Protein AF-A0A821A617-F1 (afdb_monomer_lite)

pLDDT: mean 79.13, std 17.74, range [30.16, 96.31]

Radius of gyration: 32.21 Å; chains: 1; bounding box: 79×68×90 Å

Secondary structure (DSSP, 8-state):
-------------------GGGGGHHHHHHTTS-SS--HHHHHHHHHHHHHHHHHHSEEETTEEE-TTSPPEE-SSSEEEEEEEEEEEEEETTEEEEEEEEEEEEEE---BHHHHHHHHHTS-GGG---HHHHHHHHHHHTT-EEEESSSSS--EEE--EEEEETTT-EE-PPPS-------------EEHHHHHHHHH----S-TTSEEEE---S-TT---EE-GGGEEEPTT-B--SPPPHHHHHHHHHHH---HHHHHHHHHHHHHHH-GGG-HHHHTTT-EEE-S-SS-------SS-----EEES--------PPPPEEEEE-TTSS-EEEEE-BTTB---TTPBPSB--EE--EEEEEESS---HHHHHHHHHHHHHHHHHHHHTT-EE-TT------EEES-HHHHHHHHHHTT-SEEEEEE-S-HHHHHHHHHIIIIIII---EEEEEGGGTTS-HHHHHHHHHHHHHHHHHHTT-B--EEE-HHHH----TT--EEEEEEEEEPPSSSS-PPEEEEEEEE-STTS--EEEEEEEE-------BTTB------SS---TT------S-TTHHHHHHHHHHHHHHHTTTPPPSEEEEEE-S--TTTHHHHHHHHHHHHHHHTTSGGG--

Sequence (636 aa):
MERDAQMRTFQLTIKNLVRQEKMKNILKFVNKELHTRPREAVRVIETLFKQRARNELVCVKNQFYNRKQMLDDLQDGRGMAKGFYQALFLTRLGPTLNVNLTFTCFYMPMNFIQFACQYLREDITKGLPDYKAKAFRQIIRDLLIETEHTTRNIRYKLHGFGRPANKLGFTPRETNEETSDVASTLQEITVEKYFEQKYNIKLKYPDLPCIDARSGSTKRANYLPMEVIKVVEWQRALKPLDTTQRARITNKSIIKPDQRYKEIMNIMDFRDFEKDPYLKQLNIHVDKREMLQIKGIHLLEIDFDYKLSLIICFSARILNPPEIRFRQGQGQNEIVESVNIGKWRIGRNRFYRAPEIKSWGLIYYGHHPNKQMNKTINDFANQLPELLRRKGFIIRPDLKLVPIIETSNIENSLTEGSEKGWQLAIVILNTNASQSYNDVKQIGHQKLGLRTQCIDWKTLCINMDKLHMYVENLSQKINVKLGGINSIVCTKLALTRSSQNDLFMFFGADVTHSTSSTDRPSVAAVVASRELTSSLYAARFCERKLLIIVPHSDHIYCFVSPTEYPKKGRCSIEIIKELDKMVEDLLRVFAGTCNGYLPNKIVFYRDGVDEGHFEKVLGNEVNKIKEACRSKFLSC

Structure (mmCIF, N/CA/C/O backbone):
data_AF-A0A821A617-F1
#
_entry.id   AF-A0A821A617-F1
#
loop_
_atom_site.group_PDB
_atom_site.id
_atom_site.type_symbol
_atom_site.label_atom_id
_atom_site.label_alt_id
_atom_site.label_comp_id
_atom_site.label_asym_id
_atom_site.label_entity_id
_atom_site.label_seq_id
_atom_site.pdbx_PDB_ins_code
_atom_site.Cartn_x
_atom_site.Cartn_y
_atom_site.Cartn_z
_atom_site.occupancy
_atom_site.B_iso_or_equiv
_atom_site.auth_seq_id
_atom_site.auth_comp_id
_atom_site.auth_asym_id
_atom_site.auth_atom_id
_atom_site.pdbx_PDB_model_num
ATOM 1 N N . MET A 1 1 ? -23.807 7.801 48.303 1.00 35.00 1 MET A N 1
ATOM 2 C CA . MET A 1 1 ? -24.837 8.433 47.453 1.00 35.00 1 MET A CA 1
ATOM 3 C C . MET A 1 1 ? -24.731 7.859 46.052 1.00 35.00 1 MET A C 1
ATOM 5 O O . MET A 1 1 ? -23.901 8.294 45.258 1.00 35.00 1 MET A O 1
ATOM 9 N N . GLU A 1 2 ? -25.508 6.813 45.789 1.00 33.88 2 GLU A N 1
ATOM 10 C CA . GLU A 1 2 ? -25.710 6.271 44.448 1.00 33.88 2 GLU A CA 1
ATOM 11 C C . GLU A 1 2 ? -26.442 7.329 43.618 1.00 33.88 2 GLU A C 1
ATOM 13 O O . GLU A 1 2 ? -27.544 7.737 43.961 1.00 33.88 2 GLU A O 1
ATOM 18 N N . ARG A 1 3 ? -25.815 7.837 42.549 1.00 41.28 3 ARG A N 1
ATOM 19 C CA . ARG A 1 3 ? -26.561 8.609 41.550 1.00 41.28 3 ARG A CA 1
ATOM 20 C C . ARG A 1 3 ? -27.493 7.644 40.833 1.00 41.28 3 ARG A C 1
ATOM 22 O O . ARG A 1 3 ? -26.997 6.774 40.104 1.00 41.28 3 ARG A O 1
ATOM 29 N N . ASP A 1 4 ? -28.791 7.855 41.030 1.00 39.06 4 ASP A N 1
ATOM 30 C CA . ASP A 1 4 ? -29.879 7.269 40.260 1.00 39.06 4 ASP A CA 1
ATOM 31 C C . ASP A 1 4 ? -29.488 7.151 38.789 1.00 39.06 4 ASP A C 1
ATOM 33 O O . ASP A 1 4 ? -29.042 8.105 38.137 1.00 39.06 4 ASP A O 1
ATOM 37 N N . ALA A 1 5 ? -29.608 5.938 38.258 1.00 47.69 5 ALA A N 1
ATOM 38 C CA . ALA A 1 5 ? -29.509 5.716 36.833 1.00 47.69 5 ALA A CA 1
ATOM 39 C C . ALA A 1 5 ? -30.674 6.463 36.174 1.00 47.69 5 ALA A C 1
ATOM 41 O O . ALA A 1 5 ? -31.784 5.947 36.135 1.00 47.69 5 ALA A O 1
ATOM 42 N N . GLN A 1 6 ? -30.430 7.684 35.680 1.00 54.12 6 GLN A N 1
ATOM 43 C CA . GLN A 1 6 ? -31.389 8.424 34.857 1.00 54.12 6 GLN A CA 1
ATOM 44 C C . GLN A 1 6 ? -31.979 7.469 33.813 1.00 54.12 6 GLN A C 1
ATOM 46 O O . GLN A 1 6 ? -31.262 7.037 32.900 1.00 54.12 6 GLN A O 1
ATOM 51 N N . MET A 1 7 ? -33.263 7.123 33.961 1.00 56.78 7 MET A N 1
ATOM 52 C CA . MET A 1 7 ? -33.991 6.343 32.968 1.00 56.78 7 MET A CA 1
ATOM 53 C C . MET A 1 7 ? -33.932 7.107 31.651 1.00 56.78 7 MET A C 1
ATOM 55 O O . MET A 1 7 ? -34.490 8.192 31.505 1.00 56.78 7 MET A O 1
ATOM 59 N N . ARG A 1 8 ? -33.197 6.558 30.685 1.00 77.19 8 ARG A N 1
ATOM 60 C CA . ARG A 1 8 ? -33.166 7.093 29.328 1.00 77.19 8 ARG A CA 1
ATOM 61 C C . ARG A 1 8 ? -34.296 6.446 28.549 1.00 77.19 8 ARG A C 1
ATOM 63 O O . ARG A 1 8 ? -34.218 5.264 28.224 1.00 77.19 8 ARG A O 1
ATOM 70 N N . THR A 1 9 ? -35.323 7.222 28.238 1.00 84.38 9 THR A N 1
ATOM 71 C CA . THR A 1 9 ? -36.409 6.787 27.359 1.00 84.38 9 THR A CA 1
ATOM 72 C C . THR A 1 9 ? -35.951 6.876 25.904 1.00 84.38 9 THR A C 1
ATOM 74 O O . THR A 1 9 ? -35.440 7.908 25.468 1.00 84.38 9 THR A O 1
ATOM 77 N N . PHE A 1 10 ? -36.129 5.796 25.141 1.00 88.50 10 PHE A N 1
ATOM 78 C CA . PHE A 1 10 ? -35.838 5.752 23.707 1.00 88.50 10 PHE A CA 1
ATOM 79 C C . PHE A 1 10 ? -37.129 5.479 22.930 1.00 88.50 10 PHE A C 1
ATOM 81 O O . PHE A 1 10 ? -37.856 4.545 23.254 1.00 88.50 10 PHE A O 1
ATOM 88 N N . GLN A 1 11 ? -37.394 6.255 21.877 1.00 90.25 11 GLN A N 1
ATOM 89 C CA . GLN A 1 11 ? -38.492 5.995 20.944 1.00 90.25 11 GLN A CA 1
ATOM 90 C C . GLN A 1 11 ? -37.961 5.213 19.735 1.00 90.25 11 GLN A C 1
ATOM 92 O O . GLN A 1 11 ? -37.098 5.698 19.002 1.00 90.25 11 GLN A O 1
ATOM 97 N N . LEU A 1 12 ? -38.470 3.998 19.518 1.00 91.50 12 LEU A N 1
ATOM 98 C CA . LEU A 1 12 ? -38.106 3.146 18.383 1.00 91.50 12 LEU A CA 1
ATOM 99 C C . LEU A 1 12 ? -39.226 3.164 17.336 1.00 91.50 12 LEU A C 1
ATOM 101 O O . LEU A 1 12 ? -40.365 2.835 17.640 1.00 91.50 12 LEU A O 1
ATOM 105 N N . THR A 1 13 ? -38.904 3.512 16.088 1.00 90.25 13 THR A N 1
ATOM 106 C CA . THR A 1 13 ? -39.829 3.391 14.947 1.00 90.25 13 THR A CA 1
ATOM 107 C C . THR A 1 13 ? -39.308 2.337 13.980 1.00 90.25 13 THR A C 1
ATOM 109 O O . THR A 1 13 ? -38.211 2.479 13.440 1.00 90.25 13 THR A O 1
ATOM 112 N N . ILE A 1 14 ? -40.097 1.292 13.731 1.00 87.62 14 ILE A N 1
ATOM 113 C CA . ILE A 1 14 ? -39.746 0.212 12.804 1.00 87.62 14 ILE A CA 1
ATOM 114 C C . ILE A 1 14 ? -40.509 0.434 11.494 1.00 87.62 14 ILE A C 1
ATOM 116 O O . ILE A 1 14 ? -41.736 0.431 11.478 1.00 87.62 14 ILE A O 1
ATOM 120 N N . LYS A 1 15 ? -39.786 0.636 10.386 1.00 81.50 15 LYS A N 1
ATOM 121 C CA . LYS A 1 15 ? -40.354 0.742 9.031 1.00 81.50 15 LYS A CA 1
ATOM 122 C C . LYS A 1 15 ? -39.829 -0.400 8.168 1.00 81.50 15 LYS A C 1
ATOM 124 O O . LYS A 1 15 ? -38.617 -0.583 8.067 1.00 81.50 15 LYS A O 1
ATOM 129 N N . ASN A 1 16 ? -40.722 -1.142 7.519 1.00 75.62 16 ASN A N 1
ATOM 130 C CA . ASN A 1 16 ? -40.321 -2.194 6.591 1.00 75.62 16 ASN A CA 1
ATOM 131 C C . ASN A 1 16 ? -39.885 -1.586 5.246 1.00 75.62 16 ASN A C 1
ATOM 133 O O . ASN A 1 16 ? -40.715 -1.122 4.468 1.00 75.62 16 ASN A O 1
ATOM 137 N N . LEU A 1 17 ? -38.576 -1.578 4.984 1.00 66.12 17 LEU A N 1
ATOM 138 C CA . LEU A 1 17 ? -37.988 -1.033 3.753 1.00 66.12 17 LEU A CA 1
ATOM 139 C C . LEU A 1 17 ? -37.651 -2.109 2.704 1.00 66.12 17 LEU A C 1
ATOM 141 O O . LEU A 1 17 ? -37.296 -1.768 1.575 1.00 66.12 17 LEU A O 1
ATOM 145 N N . VAL A 1 18 ? -37.736 -3.402 3.044 1.00 65.44 18 VAL A N 1
ATOM 146 C CA . VAL A 1 18 ? -37.298 -4.506 2.173 1.00 65.44 18 VAL A CA 1
ATOM 147 C C . VAL A 1 18 ? -38.421 -5.526 2.020 1.00 65.44 18 VAL A C 1
ATOM 149 O O . VAL A 1 18 ? -38.762 -6.249 2.951 1.00 65.44 18 VAL A O 1
ATOM 152 N N . ARG A 1 19 ? -38.975 -5.624 0.807 1.00 69.31 19 ARG A N 1
ATOM 153 C CA . ARG A 1 19 ? -39.950 -6.666 0.454 1.00 69.31 19 ARG A CA 1
ATOM 154 C C . ARG A 1 19 ? -39.250 -8.025 0.386 1.00 69.31 19 ARG A C 1
ATOM 156 O O . ARG A 1 19 ? -38.211 -8.131 -0.265 1.00 69.31 19 ARG A O 1
ATOM 163 N N . GLN A 1 20 ? -39.835 -9.059 0.996 1.00 69.19 20 GLN A N 1
ATOM 164 C CA . GLN A 1 20 ? -39.301 -10.433 0.993 1.00 69.19 20 GLN A CA 1
ATOM 165 C C . GLN A 1 20 ? -39.014 -10.955 -0.426 1.00 69.19 20 GLN A C 1
ATOM 167 O O . GLN A 1 20 ? -38.018 -11.637 -0.651 1.00 69.19 20 GLN A O 1
ATOM 172 N N . GLU A 1 21 ? -39.819 -10.549 -1.410 1.00 68.56 21 GLU A N 1
ATOM 173 C CA . GLU A 1 21 ? -39.642 -10.859 -2.836 1.00 68.56 21 GLU A CA 1
ATOM 174 C C . GLU A 1 21 ? -38.242 -10.520 -3.368 1.00 68.56 21 GLU A C 1
ATOM 176 O O . GLU A 1 21 ? -37.710 -11.237 -4.215 1.00 68.56 21 GLU A O 1
ATOM 181 N N . LYS A 1 22 ? -37.601 -9.471 -2.835 1.00 74.38 22 LYS A N 1
ATOM 182 C CA . LYS A 1 22 ? -36.258 -9.053 -3.258 1.00 74.38 22 LYS A CA 1
ATOM 183 C C . LYS A 1 22 ? -35.176 -10.074 -2.902 1.00 74.38 22 LYS A C 1
ATOM 185 O O . LYS A 1 22 ? -34.123 -10.062 -3.536 1.00 74.38 22 LYS A O 1
ATOM 190 N N . MET A 1 23 ? -35.418 -10.973 -1.944 1.00 78.25 23 MET A N 1
ATOM 191 C CA . MET A 1 23 ? -34.479 -12.049 -1.606 1.00 78.25 23 MET A CA 1
ATOM 192 C C . MET A 1 23 ? -34.355 -13.076 -2.737 1.00 78.25 23 MET A C 1
ATOM 194 O O . MET A 1 23 ? -33.253 -13.563 -2.993 1.00 78.25 23 MET A O 1
ATOM 198 N N . LYS A 1 24 ? -35.439 -13.322 -3.494 1.00 81.56 24 LYS A N 1
ATOM 199 C CA . LYS A 1 24 ? -35.441 -14.232 -4.657 1.00 81.56 24 LYS A CA 1
ATOM 200 C C . LYS A 1 24 ? -34.461 -13.789 -5.746 1.00 81.56 24 LYS A C 1
ATOM 202 O O . LYS A 1 24 ? -33.967 -14.619 -6.503 1.00 81.56 24 LYS A O 1
ATOM 207 N N . ASN A 1 25 ? -34.114 -12.501 -5.794 1.00 85.50 25 ASN A N 1
ATOM 208 C CA . ASN A 1 25 ? -33.158 -11.976 -6.767 1.00 85.50 25 ASN A CA 1
ATOM 209 C C . ASN A 1 25 ? -31.752 -12.568 -6.607 1.00 85.50 25 ASN A C 1
ATOM 211 O O . ASN A 1 25 ? -30.999 -12.573 -7.575 1.00 85.50 25 ASN A O 1
ATOM 215 N N . ILE A 1 26 ? -31.389 -13.086 -5.425 1.00 83.12 26 ILE A N 1
ATOM 216 C CA . ILE A 1 26 ? -30.128 -13.822 -5.248 1.00 83.12 26 ILE A CA 1
ATOM 217 C C . ILE A 1 26 ? -30.100 -15.044 -6.165 1.00 83.12 26 ILE A C 1
ATOM 219 O O . ILE A 1 26 ? -29.128 -15.225 -6.894 1.00 83.12 26 ILE A O 1
ATOM 223 N N . LEU A 1 27 ? -31.177 -15.833 -6.175 1.00 78.56 27 LEU A N 1
ATOM 224 C CA . LEU A 1 27 ? -31.293 -17.025 -7.016 1.00 78.56 27 LEU A CA 1
ATOM 225 C C . LEU A 1 27 ? -31.303 -16.650 -8.492 1.00 78.56 27 LEU A C 1
ATOM 227 O O . LEU A 1 27 ? -30.506 -17.181 -9.258 1.00 78.56 27 LEU A O 1
ATOM 231 N N . LYS A 1 28 ? -32.115 -15.656 -8.865 1.00 85.00 28 LYS A N 1
ATOM 232 C CA . LYS A 1 28 ? -32.154 -15.151 -10.243 1.00 85.00 28 LYS A CA 1
ATOM 233 C C . LYS A 1 28 ? -30.770 -14.712 -10.731 1.00 85.00 28 LYS A C 1
ATOM 235 O O . LYS A 1 28 ? -30.386 -14.999 -11.856 1.00 85.00 28 LYS A O 1
ATOM 240 N N . PHE A 1 29 ? -29.981 -14.052 -9.882 1.00 85.94 29 PHE A N 1
ATOM 241 C CA . PHE A 1 29 ? -28.613 -13.658 -10.226 1.00 85.94 29 PHE A CA 1
ATOM 242 C C . PHE A 1 29 ? -27.669 -14.859 -10.375 1.00 85.94 29 PHE A C 1
ATOM 244 O O . PHE A 1 29 ? -26.931 -14.938 -11.354 1.00 85.94 29 PHE A O 1
ATOM 251 N N . VAL A 1 30 ? -27.707 -15.818 -9.443 1.00 83.06 30 VAL A N 1
ATOM 252 C CA . VAL A 1 30 ? -26.890 -17.046 -9.508 1.00 83.06 30 VAL A CA 1
ATOM 253 C C . VAL A 1 30 ? -27.223 -17.871 -10.760 1.00 83.06 30 VAL A C 1
ATOM 255 O O . VAL A 1 30 ? -26.312 -18.351 -11.438 1.00 83.06 30 VAL A O 1
ATOM 258 N N . ASN A 1 31 ? -28.505 -17.938 -11.126 1.00 83.06 31 ASN A N 1
ATOM 259 C CA . ASN A 1 31 ? -29.015 -18.602 -12.329 1.00 83.06 31 ASN A CA 1
ATOM 260 C C . ASN A 1 31 ? -28.802 -17.796 -13.621 1.00 83.06 31 ASN A C 1
ATOM 262 O O . ASN A 1 31 ? -29.169 -18.261 -14.697 1.00 83.06 31 ASN A O 1
ATOM 266 N N . LYS A 1 32 ? -28.180 -16.611 -13.541 1.00 86.31 32 LYS A N 1
ATOM 267 C CA . LYS A 1 32 ? -27.939 -15.683 -14.662 1.00 86.31 32 LYS A CA 1
ATOM 268 C C . LYS A 1 32 ? -29.205 -15.107 -15.316 1.00 86.31 32 LYS A C 1
ATOM 270 O O . LYS A 1 32 ? -29.127 -14.581 -16.421 1.00 86.31 32 LYS A O 1
ATOM 275 N N . GLU A 1 33 ? -30.341 -15.147 -14.629 1.00 87.50 33 G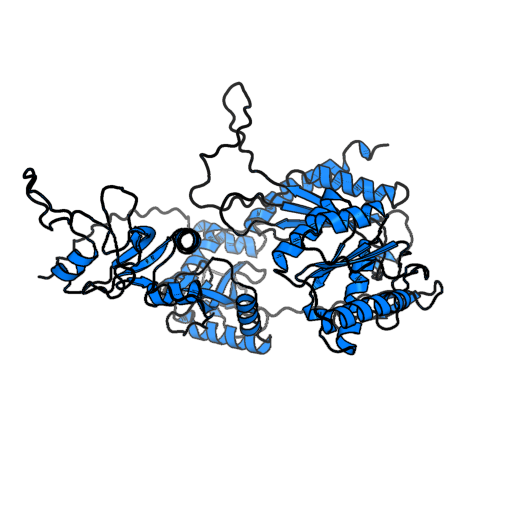LU A N 1
ATOM 276 C CA . GLU A 1 33 ? -31.573 -14.445 -15.020 1.00 87.50 33 GLU A CA 1
ATOM 277 C C . GLU A 1 33 ? 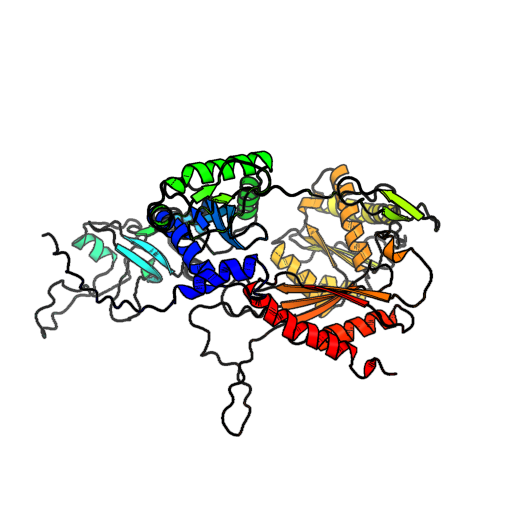-31.482 -12.935 -14.738 1.00 87.50 33 GLU A C 1
ATOM 279 O O . GLU A 1 33 ? -32.193 -12.135 -15.340 1.00 87.50 33 GLU A O 1
ATOM 284 N N . LEU A 1 34 ? -30.604 -12.530 -13.813 1.00 84.44 34 LEU A N 1
ATOM 285 C CA . LEU A 1 34 ? -30.270 -11.130 -13.553 1.00 84.44 34 LEU A CA 1
ATOM 286 C C . LEU A 1 34 ? -28.802 -10.860 -13.876 1.00 84.44 34 LEU A C 1
ATOM 288 O O . LEU A 1 34 ? -27.913 -11.581 -13.428 1.00 84.44 34 LEU A O 1
ATOM 292 N N . HIS A 1 35 ? -28.550 -9.761 -14.585 1.00 82.44 35 HIS A N 1
ATOM 293 C CA . HIS A 1 35 ? -27.194 -9.277 -14.861 1.00 82.44 35 HIS A CA 1
ATOM 294 C C . HIS A 1 35 ? -26.632 -8.411 -13.729 1.00 82.44 35 HIS A C 1
ATOM 296 O O . HIS A 1 35 ? -25.417 -8.314 -13.563 1.00 82.44 35 HIS A O 1
ATOM 302 N N . THR A 1 36 ? -27.506 -7.795 -12.930 1.00 81.56 36 THR A N 1
ATOM 303 C CA . THR A 1 36 ? -27.124 -6.882 -11.852 1.00 81.56 36 THR A CA 1
ATOM 304 C C . THR A 1 36 ? -27.136 -7.590 -10.503 1.00 81.56 36 THR A C 1
ATOM 306 O O . THR A 1 36 ? -28.091 -8.276 -10.131 1.00 81.56 36 THR A O 1
ATOM 309 N N . ARG A 1 37 ? -26.058 -7.417 -9.731 1.00 83.62 37 ARG A N 1
ATOM 310 C CA . ARG A 1 37 ? -25.939 -8.041 -8.410 1.00 83.62 37 ARG A CA 1
ATOM 311 C C . ARG A 1 37 ? -27.004 -7.489 -7.448 1.00 83.62 37 ARG A C 1
ATOM 313 O O . ARG A 1 37 ? -27.041 -6.274 -7.229 1.00 83.62 37 ARG A O 1
ATOM 320 N N . PRO A 1 38 ? -27.799 -8.340 -6.771 1.00 86.88 38 PRO A N 1
ATOM 321 C CA . PRO A 1 38 ? -28.846 -7.909 -5.843 1.00 86.88 38 PRO A CA 1
ATOM 322 C C . PRO A 1 38 ? -28.259 -7.421 -4.506 1.00 86.88 38 PRO A C 1
ATOM 324 O O . PRO A 1 38 ? -28.235 -8.136 -3.503 1.00 86.88 38 PRO A O 1
ATOM 327 N N . ARG A 1 39 ? -27.765 -6.176 -4.485 1.00 83.88 39 ARG A N 1
ATOM 328 C CA . ARG A 1 39 ? -27.017 -5.592 -3.352 1.00 83.88 39 ARG A CA 1
ATOM 329 C C . ARG A 1 39 ? -27.795 -5.591 -2.033 1.00 83.88 39 ARG A C 1
ATOM 331 O O . ARG A 1 39 ? -27.210 -5.869 -0.990 1.00 83.88 39 ARG A O 1
ATOM 338 N N . GLU A 1 40 ? -29.089 -5.275 -2.067 1.00 82.31 40 GLU A N 1
ATOM 339 C CA . GLU A 1 40 ? -29.930 -5.206 -0.862 1.00 82.31 40 GLU A CA 1
ATOM 340 C C . GLU A 1 40 ? -30.071 -6.576 -0.193 1.00 82.31 40 GLU A C 1
ATOM 342 O O . GLU A 1 40 ? -29.783 -6.709 0.994 1.00 82.31 40 GLU A O 1
ATOM 347 N N . ALA A 1 41 ? -30.426 -7.603 -0.969 1.00 82.56 41 ALA A N 1
ATOM 348 C CA . ALA A 1 41 ? -30.595 -8.965 -0.472 1.00 82.56 41 ALA A CA 1
ATOM 349 C C . ALA A 1 41 ? -29.280 -9.543 0.080 1.00 82.56 41 ALA A C 1
ATOM 351 O O . ALA A 1 41 ? -29.251 -10.103 1.175 1.00 82.56 41 ALA A O 1
ATOM 352 N N . VAL A 1 42 ? -28.161 -9.322 -0.623 1.00 85.00 42 VAL A N 1
ATOM 353 C CA . VAL A 1 42 ? -26.822 -9.706 -0.140 1.00 85.00 42 VAL A CA 1
ATOM 354 C C . VAL A 1 42 ? -26.497 -9.013 1.185 1.00 85.00 42 VAL A C 1
ATOM 356 O O . VAL A 1 42 ? -25.993 -9.651 2.105 1.00 85.00 42 VAL A O 1
ATOM 359 N N . ARG A 1 43 ? -26.814 -7.718 1.320 1.00 85.12 43 ARG A N 1
ATOM 360 C CA . ARG A 1 43 ? -26.546 -6.943 2.541 1.00 85.12 43 ARG A CA 1
ATOM 361 C C . ARG A 1 43 ? -27.348 -7.442 3.745 1.00 85.12 43 ARG A C 1
ATOM 363 O O . ARG A 1 43 ? -26.837 -7.366 4.865 1.00 85.12 43 ARG A O 1
ATOM 370 N N . VAL A 1 44 ? -28.567 -7.942 3.535 1.00 84.19 44 VAL A N 1
ATOM 371 C CA . VAL A 1 44 ? -29.373 -8.573 4.594 1.00 84.19 44 VAL A CA 1
ATOM 372 C C . VAL A 1 44 ? -28.654 -9.812 5.125 1.00 84.19 4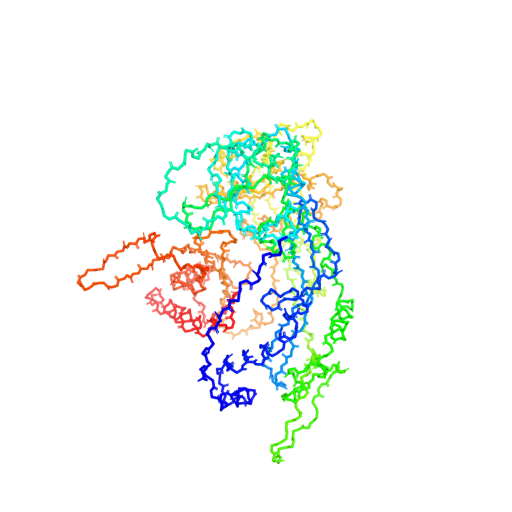4 VAL A C 1
ATOM 374 O O . VAL A 1 44 ? -28.351 -9.863 6.317 1.00 84.19 44 VAL A O 1
ATOM 377 N N . ILE A 1 45 ? -28.280 -10.744 4.241 1.00 83.19 45 ILE A N 1
ATOM 378 C CA . ILE A 1 45 ? -27.565 -11.971 4.630 1.00 83.19 45 ILE A CA 1
ATOM 379 C C . ILE A 1 45 ? -26.237 -11.632 5.306 1.00 83.19 45 ILE A C 1
ATOM 381 O O . ILE A 1 45 ? -25.950 -12.110 6.400 1.00 83.19 45 ILE A O 1
ATOM 385 N N . GLU A 1 46 ? -25.449 -10.729 4.725 1.00 86.69 46 GLU A N 1
ATOM 386 C CA . GLU A 1 46 ? -24.206 -10.284 5.349 1.00 86.69 46 GLU A CA 1
ATOM 387 C C . GLU A 1 46 ? -24.403 -9.694 6.747 1.00 86.69 46 GLU A C 1
ATOM 389 O O . GLU A 1 46 ? -23.505 -9.798 7.576 1.00 86.69 46 GLU A O 1
ATOM 394 N N . THR A 1 47 ? -25.526 -9.026 7.016 1.00 87.88 47 THR A N 1
ATOM 395 C CA . THR A 1 47 ? -25.783 -8.441 8.336 1.00 87.88 47 THR A CA 1
ATOM 396 C C . THR A 1 47 ? -26.022 -9.535 9.373 1.00 87.88 47 THR A C 1
ATOM 398 O O . THR A 1 47 ? -25.441 -9.451 10.454 1.00 87.88 47 THR A O 1
ATOM 401 N N . LEU A 1 48 ? -26.769 -10.586 9.019 1.00 86.44 48 LEU A N 1
ATOM 402 C CA . LEU A 1 48 ? -27.000 -11.758 9.873 1.00 86.44 48 LEU A CA 1
ATOM 403 C C . LEU A 1 48 ? -25.677 -12.422 10.265 1.00 86.44 48 LEU A C 1
ATOM 405 O O . LEU A 1 48 ? -25.356 -12.547 11.442 1.00 86.44 48 LEU A O 1
ATOM 409 N N . PHE A 1 49 ? -24.835 -12.692 9.271 1.00 88.50 49 PHE A N 1
ATOM 410 C CA . PHE A 1 49 ? -23.503 -13.278 9.431 1.00 88.50 49 PHE A CA 1
ATOM 411 C C . PHE A 1 49 ? -22.538 -12.484 10.333 1.00 88.50 49 PHE A C 1
ATOM 413 O O . PHE A 1 49 ? -21.526 -13.023 10.804 1.00 88.50 49 PHE A O 1
ATOM 420 N N . LYS A 1 50 ? -22.810 -11.189 10.538 1.00 90.81 50 LYS A N 1
ATOM 421 C CA . LYS A 1 50 ? -22.009 -10.276 11.366 1.00 90.81 50 LYS A CA 1
ATOM 422 C C . LYS A 1 50 ? -22.639 -10.032 12.737 1.00 90.81 50 LYS A C 1
ATOM 424 O O . LYS A 1 50 ? -21.956 -9.487 13.599 1.00 90.81 50 LYS A O 1
ATOM 429 N N . GLN A 1 51 ? -23.906 -10.390 12.945 1.00 91.06 51 GLN A N 1
ATOM 430 C CA . GLN A 1 51 ? -24.680 -9.959 14.106 1.00 91.06 51 GLN A CA 1
ATOM 431 C C . GLN A 1 51 ? -24.099 -10.498 15.417 1.00 91.06 51 GLN A C 1
ATOM 433 O O . GLN A 1 51 ? -23.758 -9.708 16.297 1.00 91.06 51 GLN A O 1
ATOM 438 N N . ARG A 1 52 ? -23.879 -11.814 15.519 1.00 91.00 52 ARG A N 1
ATOM 439 C CA . ARG A 1 52 ? -23.217 -12.428 16.681 1.00 91.00 52 ARG A CA 1
ATOM 440 C C . ARG A 1 52 ? -21.799 -11.884 16.889 1.00 91.00 52 ARG A C 1
ATOM 442 O O . ARG A 1 52 ? -21.446 -11.429 17.975 1.00 91.00 52 ARG A O 1
ATOM 449 N N . ALA A 1 53 ? -21.012 -11.834 15.814 1.00 90.00 53 ALA A N 1
ATOM 450 C CA . ALA A 1 53 ? -19.624 -11.375 15.855 1.00 90.00 53 ALA A CA 1
ATOM 451 C C . ALA A 1 53 ? -19.473 -9.910 16.308 1.00 90.00 53 ALA A C 1
ATOM 453 O O . ALA A 1 53 ? -18.476 -9.567 16.935 1.00 90.00 53 ALA A O 1
ATOM 454 N N . ARG A 1 54 ? -20.445 -9.031 16.026 1.00 90.19 54 ARG A N 1
ATOM 455 C CA . ARG A 1 54 ? -20.435 -7.633 16.500 1.00 90.19 54 ARG A CA 1
ATOM 456 C C . ARG A 1 54 ? -20.555 -7.506 18.016 1.00 90.19 54 ARG A C 1
ATOM 458 O O . ARG A 1 54 ? -20.036 -6.536 18.564 1.00 90.19 54 ARG A O 1
ATOM 465 N N . ASN A 1 55 ? -21.218 -8.460 18.665 1.00 88.19 55 ASN A N 1
ATOM 466 C CA . ASN A 1 55 ? -21.388 -8.468 20.116 1.00 88.19 55 ASN A CA 1
ATOM 467 C C . ASN A 1 55 ? -20.146 -9.036 20.815 1.00 88.19 55 ASN A C 1
ATOM 469 O O . ASN A 1 55 ? -19.715 -8.510 21.837 1.00 88.19 55 ASN A O 1
ATOM 473 N N . GLU A 1 56 ? -19.549 -10.079 20.239 1.00 90.19 56 GLU A N 1
ATOM 474 C CA . GLU A 1 56 ? -18.452 -10.831 20.861 1.00 90.19 56 GLU A CA 1
ATOM 475 C C . GLU A 1 56 ? -17.053 -10.284 20.512 1.00 90.19 56 GLU A C 1
ATOM 477 O O . GLU A 1 56 ? -16.109 -10.430 21.290 1.00 90.19 56 GLU A O 1
ATOM 482 N N . LEU A 1 57 ? -16.892 -9.643 19.349 1.00 94.38 57 LEU A N 1
ATOM 483 C CA . LEU A 1 57 ? -15.594 -9.245 18.793 1.00 94.38 57 LEU A CA 1
ATOM 484 C C . LEU A 1 57 ? -15.504 -7.731 18.563 1.00 94.38 57 LEU A C 1
ATOM 486 O O . LEU A 1 57 ? -16.485 -6.986 18.603 1.00 94.38 57 LEU A O 1
ATOM 490 N N . VAL A 1 58 ? -14.294 -7.242 18.297 1.00 94.00 58 VAL A N 1
ATOM 491 C CA . VAL A 1 58 ? -14.094 -5.897 17.743 1.00 94.00 58 VAL A CA 1
ATOM 492 C C . VAL A 1 58 ? -14.389 -5.951 16.251 1.00 94.00 58 VAL A C 1
ATOM 494 O O . VAL A 1 58 ? -13.659 -6.588 15.493 1.00 94.00 58 VAL A O 1
ATOM 497 N N . CYS A 1 59 ? -15.453 -5.274 15.825 1.00 93.25 59 CYS A N 1
ATOM 498 C CA . CYS A 1 59 ? -15.884 -5.238 14.432 1.00 93.25 59 CYS A CA 1
ATOM 499 C C . CYS A 1 59 ? -15.430 -3.942 13.745 1.00 93.25 59 CYS A C 1
ATOM 501 O O . CYS A 1 59 ? -15.852 -2.843 14.102 1.00 93.25 59 CYS A O 1
ATOM 503 N N . VAL A 1 60 ? -14.633 -4.072 12.685 1.00 90.12 60 VAL A N 1
ATOM 504 C CA . VAL A 1 60 ? -14.210 -2.977 11.807 1.00 90.12 60 VAL A CA 1
ATOM 505 C C . VAL A 1 60 ? -14.667 -3.289 10.383 1.00 90.12 60 VAL A C 1
ATOM 507 O O . VAL A 1 60 ? -13.986 -3.980 9.628 1.00 90.12 60 VAL A O 1
ATOM 510 N N . LYS A 1 61 ? -15.821 -2.748 9.980 1.00 88.12 61 LYS A N 1
ATOM 511 C CA . LYS A 1 61 ? -16.480 -3.080 8.701 1.00 88.12 61 LYS A CA 1
ATOM 512 C C . LYS A 1 61 ? -16.745 -4.594 8.569 1.00 88.12 61 LYS A C 1
ATOM 514 O O . LYS A 1 61 ? -17.679 -5.088 9.188 1.00 88.12 61 LYS A O 1
ATOM 519 N N . ASN A 1 62 ? -15.933 -5.293 7.774 1.00 90.69 62 ASN A N 1
ATOM 520 C CA . ASN A 1 62 ? -16.001 -6.735 7.506 1.00 90.69 62 ASN A CA 1
ATOM 521 C C . ASN A 1 62 ? -14.838 -7.494 8.169 1.00 90.69 62 ASN A C 1
ATOM 523 O O . ASN A 1 62 ? -14.546 -8.622 7.793 1.00 90.69 62 ASN A O 1
ATOM 527 N N . GLN A 1 63 ? -14.127 -6.852 9.095 1.00 95.06 63 GLN A N 1
ATOM 528 C CA . GLN A 1 63 ? -12.989 -7.413 9.812 1.00 95.06 63 GLN A CA 1
ATOM 529 C C . GLN A 1 63 ? -13.329 -7.558 11.291 1.00 95.06 63 GLN A C 1
ATOM 531 O O . GLN A 1 63 ? -13.948 -6.664 11.872 1.00 95.06 63 GLN A O 1
ATOM 536 N N . PHE A 1 64 ? -12.880 -8.649 11.895 1.00 95.75 64 PHE A N 1
ATOM 537 C CA . PHE A 1 64 ? -13.217 -9.031 13.257 1.00 95.75 64 PHE A CA 1
ATOM 538 C C . PHE A 1 64 ? -11.961 -9.420 14.026 1.00 95.75 64 PHE A C 1
ATOM 540 O O . PHE A 1 64 ? -11.134 -10.179 13.521 1.00 95.75 64 PHE A O 1
ATOM 547 N N . TYR A 1 65 ? -11.830 -8.905 15.247 1.00 96.31 65 TYR A N 1
ATOM 548 C CA . TYR A 1 65 ? -10.659 -9.110 16.098 1.00 96.31 65 TYR A CA 1
ATOM 549 C C . TYR A 1 65 ? -11.098 -9.532 17.501 1.00 96.31 65 TYR A C 1
ATOM 551 O O . TYR A 1 65 ? -12.000 -8.931 18.087 1.00 96.31 65 TYR A O 1
ATOM 559 N N . ASN A 1 66 ? -10.470 -10.577 18.039 1.00 94.00 66 ASN A N 1
ATOM 560 C CA . ASN A 1 66 ? -10.751 -11.056 19.390 1.00 94.00 66 ASN A CA 1
ATOM 561 C C . ASN A 1 66 ? -10.179 -10.075 20.422 1.00 94.00 66 ASN A C 1
ATOM 563 O O . ASN A 1 66 ? -8.987 -9.790 20.368 1.00 94.00 66 ASN A O 1
ATOM 567 N N . ARG A 1 67 ? -11.010 -9.593 21.358 1.00 90.94 67 ARG A N 1
ATOM 568 C CA . ARG A 1 67 ? -10.603 -8.652 22.421 1.00 90.94 67 ARG A CA 1
ATOM 569 C C . ARG A 1 67 ? -9.635 -9.254 23.438 1.00 90.94 67 ARG A C 1
ATOM 571 O O . ARG A 1 67 ? -8.914 -8.515 24.089 1.00 90.94 67 ARG A O 1
ATOM 578 N N . LYS A 1 68 ? -9.636 -10.583 23.581 1.00 90.94 68 LYS A N 1
ATOM 579 C CA . LYS A 1 68 ? -8.801 -11.306 24.552 1.00 90.94 68 LYS A CA 1
ATOM 580 C C . LYS A 1 68 ? -7.374 -11.557 24.057 1.00 90.94 68 LYS A C 1
ATOM 582 O O . LYS A 1 68 ? -6.560 -12.062 24.820 1.00 90.94 68 LYS A O 1
ATOM 587 N N . GLN A 1 69 ? -7.072 -11.271 22.788 1.00 93.12 69 GLN A N 1
ATOM 588 C CA . GLN A 1 69 ? -5.711 -11.443 22.276 1.00 93.12 69 GLN A CA 1
ATOM 589 C C . GLN A 1 69 ? -4.797 -10.337 22.813 1.00 93.12 69 GLN A C 1
ATOM 591 O O . GLN A 1 69 ? -5.226 -9.195 22.980 1.00 93.12 69 GLN A O 1
ATOM 596 N N . MET A 1 70 ? -3.519 -10.658 22.995 1.00 92.38 70 MET A N 1
ATOM 597 C CA . MET A 1 70 ? -2.498 -9.640 23.218 1.00 92.38 70 MET A CA 1
ATOM 598 C C . MET A 1 70 ? -2.160 -8.940 21.902 1.00 92.38 70 MET A C 1
ATOM 600 O O . MET A 1 70 ? -2.085 -9.578 20.850 1.00 92.38 70 MET A O 1
ATOM 604 N N . LEU A 1 71 ? -1.962 -7.624 21.964 1.00 93.44 71 LEU A N 1
ATOM 605 C CA . LEU A 1 71 ? -1.500 -6.851 20.819 1.00 93.44 71 LEU A CA 1
ATOM 606 C C . LEU A 1 71 ? 0.016 -6.993 20.665 1.00 93.44 71 LEU A C 1
ATOM 608 O O . LEU A 1 71 ? 0.768 -6.876 21.628 1.00 93.44 71 LEU A O 1
ATOM 612 N N . ASP A 1 72 ? 0.461 -7.180 19.429 1.00 93.38 72 ASP A N 1
ATOM 613 C CA . ASP A 1 72 ? 1.873 -7.176 19.068 1.00 93.38 72 ASP A CA 1
ATOM 614 C C . ASP A 1 72 ? 2.419 -5.740 19.086 1.00 93.38 72 ASP A C 1
ATOM 616 O O . ASP A 1 72 ? 2.169 -4.975 18.151 1.00 93.38 72 ASP A O 1
ATOM 620 N N . ASP A 1 73 ? 3.163 -5.377 20.130 1.00 92.81 73 ASP A N 1
ATOM 621 C CA . ASP A 1 73 ? 3.653 -4.011 20.354 1.00 92.81 73 ASP A CA 1
ATOM 622 C C . ASP A 1 73 ? 4.540 -3.478 19.205 1.00 92.81 73 ASP A C 1
ATOM 624 O O . ASP A 1 73 ? 5.500 -4.117 18.753 1.00 92.81 73 ASP A O 1
ATOM 628 N N . LEU A 1 74 ? 4.211 -2.274 18.726 1.00 92.06 74 LEU A N 1
ATOM 629 C CA . LEU A 1 74 ? 4.951 -1.528 17.705 1.00 92.06 74 LEU A CA 1
ATOM 630 C C . LEU A 1 74 ? 5.934 -0.504 18.297 1.00 92.06 74 LEU A C 1
ATOM 632 O O . LEU A 1 74 ? 6.617 0.177 17.527 1.00 92.06 74 LEU A O 1
ATOM 636 N N . GLN A 1 75 ? 6.065 -0.466 19.626 1.00 90.31 75 GLN A N 1
ATOM 637 C CA . GLN A 1 75 ? 6.961 0.376 20.426 1.00 90.31 75 GLN A CA 1
ATOM 638 C C . GLN A 1 75 ? 6.673 1.876 20.308 1.00 90.31 75 GLN A C 1
ATOM 640 O O . GLN A 1 75 ? 7.587 2.698 20.257 1.00 90.31 75 GLN A O 1
ATOM 645 N N . ASP A 1 76 ? 5.396 2.238 20.216 1.00 90.06 76 ASP A N 1
ATOM 646 C CA . ASP A 1 76 ? 4.952 3.633 20.136 1.00 90.06 76 ASP A CA 1
ATOM 647 C C . ASP A 1 76 ? 3.530 3.843 20.687 1.00 90.06 76 ASP A C 1
ATOM 649 O O . ASP A 1 76 ? 2.799 4.730 20.245 1.00 90.06 76 ASP A O 1
ATOM 653 N N . GLY A 1 77 ? 3.086 2.979 21.603 1.00 89.88 77 GLY A N 1
ATOM 654 C CA . GLY A 1 77 ? 1.717 3.011 22.113 1.00 89.88 77 GLY A CA 1
ATOM 655 C C . GLY A 1 77 ? 0.667 2.398 21.175 1.00 89.88 77 GLY A C 1
ATOM 656 O O . GLY A 1 77 ? -0.523 2.388 21.502 1.00 89.88 77 GLY A O 1
ATOM 657 N N . ARG A 1 78 ? 1.067 1.869 20.010 1.00 92.50 78 ARG A N 1
ATOM 658 C CA . ARG A 1 78 ? 0.208 1.080 19.115 1.00 92.50 78 ARG A CA 1
ATOM 659 C C . ARG A 1 78 ? 0.649 -0.378 19.100 1.00 92.50 78 ARG A C 1
ATOM 661 O O . ARG A 1 78 ? 1.828 -0.686 19.222 1.00 92.50 78 ARG A O 1
ATOM 668 N N . GLY A 1 79 ? -0.303 -1.273 18.868 1.00 93.38 79 GLY A N 1
ATOM 669 C CA . GLY A 1 79 ? -0.041 -2.697 18.707 1.00 93.38 79 GLY A CA 1
ATOM 670 C C . GLY A 1 79 ? -0.823 -3.294 17.542 1.00 93.38 79 GLY A C 1
ATOM 671 O O . GLY A 1 79 ? -1.895 -2.807 17.171 1.00 93.38 79 GLY A O 1
ATOM 672 N N . MET A 1 80 ? -0.274 -4.329 16.917 1.00 95.00 80 MET A N 1
ATOM 673 C CA . MET A 1 80 ? -0.926 -5.060 15.834 1.00 95.00 80 MET A CA 1
ATOM 674 C C . MET A 1 80 ? -1.816 -6.170 16.404 1.00 95.00 80 MET A C 1
ATOM 676 O O . MET A 1 80 ? -1.412 -6.914 17.288 1.00 95.00 80 MET A O 1
ATOM 680 N N . ALA A 1 81 ? -3.027 -6.289 15.868 1.00 95.56 81 ALA A N 1
ATOM 681 C CA . ALA A 1 81 ? -3.933 -7.396 16.129 1.00 95.56 81 ALA A CA 1
ATOM 682 C C . ALA A 1 81 ? -4.083 -8.263 14.884 1.00 95.56 81 ALA A C 1
ATOM 684 O O . ALA A 1 81 ? -4.150 -7.761 13.753 1.00 95.56 81 ALA A O 1
ATOM 685 N N . LYS A 1 82 ? -4.237 -9.560 15.124 1.00 95.50 82 LYS A N 1
ATOM 686 C CA . LYS A 1 82 ? -4.642 -10.547 14.134 1.00 95.50 82 LYS A CA 1
ATOM 687 C C . LYS A 1 82 ? -6.142 -10.791 14.248 1.00 95.50 82 LYS A C 1
ATOM 689 O O . LYS A 1 82 ? -6.724 -10.838 15.331 1.00 95.50 82 LYS A O 1
ATOM 694 N N . GLY A 1 83 ? -6.792 -10.921 13.109 1.00 95.50 83 GLY A N 1
ATOM 695 C CA . GLY A 1 83 ? -8.220 -11.164 13.031 1.00 95.50 83 GLY A CA 1
ATOM 696 C C . GLY A 1 83 ? -8.581 -11.873 11.744 1.00 95.50 83 GLY A C 1
ATOM 697 O O . GLY A 1 83 ? -7.717 -12.386 11.028 1.00 95.50 83 GLY A O 1
ATOM 698 N N . PHE A 1 84 ? -9.865 -11.841 11.413 1.00 95.00 84 PHE A N 1
ATOM 699 C CA . PHE A 1 84 ? -10.357 -12.372 10.150 1.00 95.00 84 PHE A CA 1
ATOM 700 C C . PHE A 1 84 ? -11.272 -11.382 9.430 1.00 95.00 84 PHE A C 1
ATOM 702 O O . PHE A 1 84 ? -12.018 -10.613 10.036 1.00 95.00 84 PHE A O 1
ATOM 709 N N . TYR A 1 85 ? -11.163 -11.375 8.110 1.00 94.06 85 TYR A N 1
ATOM 710 C CA . TYR A 1 85 ? -12.105 -10.776 7.187 1.00 94.06 85 TYR A CA 1
ATOM 711 C C . TYR A 1 85 ? -13.205 -11.784 6.872 1.00 94.06 85 TYR A C 1
ATOM 713 O O . TYR A 1 85 ? -12.924 -12.973 6.736 1.00 94.06 85 TYR A O 1
ATOM 721 N N . GLN A 1 86 ? -14.431 -11.295 6.714 1.00 90.12 86 GLN A N 1
ATOM 722 C CA . GLN A 1 86 ? -15.566 -12.086 6.266 1.00 90.12 86 GLN A CA 1
ATOM 723 C C . GLN A 1 86 ? -16.500 -11.261 5.377 1.00 90.12 86 GLN A C 1
ATOM 725 O O . GLN A 1 86 ? -16.964 -10.192 5.786 1.00 90.12 86 GLN A O 1
ATOM 730 N N . ALA A 1 87 ? -16.849 -11.786 4.204 1.00 88.56 87 ALA A N 1
ATOM 731 C CA . ALA A 1 87 ? -17.880 -11.211 3.340 1.00 88.56 87 ALA A CA 1
ATOM 732 C C . ALA A 1 87 ? -18.595 -12.276 2.507 1.00 88.56 87 ALA A C 1
ATOM 734 O O . ALA A 1 87 ? -18.050 -13.352 2.269 1.00 88.56 87 ALA A O 1
ATOM 735 N N . LEU A 1 88 ? -19.810 -11.960 2.058 1.00 85.75 88 LEU A N 1
ATOM 736 C CA . LEU A 1 88 ? -20.600 -12.857 1.223 1.00 85.75 88 LEU A CA 1
ATOM 737 C C . LEU A 1 88 ? -20.405 -12.503 -0.254 1.00 85.75 88 LEU A C 1
ATOM 739 O O . LEU A 1 88 ? -20.576 -11.355 -0.671 1.00 85.75 88 LEU A O 1
ATOM 743 N N . PHE A 1 89 ? -20.108 -13.509 -1.063 1.00 83.44 89 PHE A N 1
ATOM 744 C CA . PHE A 1 89 ? -20.011 -13.408 -2.512 1.00 83.44 89 PHE A CA 1
ATOM 745 C C . PHE A 1 89 ? -21.081 -14.269 -3.167 1.00 83.44 89 PHE A C 1
ATOM 747 O O . PHE A 1 89 ? -21.471 -15.297 -2.629 1.00 83.44 89 PHE A O 1
ATOM 754 N N . LEU A 1 90 ? -21.571 -13.842 -4.328 1.00 82.00 90 LEU A N 1
ATOM 755 C CA . LEU A 1 90 ? -22.437 -14.673 -5.157 1.00 82.00 90 LEU A CA 1
ATOM 756 C C . LEU A 1 90 ? -21.569 -15.287 -6.249 1.00 82.00 90 LEU A C 1
ATOM 758 O O . LEU A 1 90 ? -20.989 -14.560 -7.055 1.00 82.00 90 LEU A O 1
ATOM 762 N N . THR A 1 91 ? -21.439 -16.609 -6.237 1.00 77.81 91 THR A N 1
ATOM 763 C CA . THR A 1 91 ? -20.654 -17.362 -7.218 1.00 77.81 91 THR A CA 1
ATOM 764 C C . THR A 1 91 ? -21.574 -18.229 -8.074 1.00 77.81 91 THR A C 1
ATOM 766 O O . THR A 1 91 ? -22.773 -18.328 -7.817 1.00 77.81 91 THR A O 1
ATOM 769 N N . ARG A 1 92 ? -21.014 -18.906 -9.086 1.00 72.94 92 ARG A N 1
ATOM 770 C CA . ARG A 1 92 ? -21.759 -19.909 -9.868 1.00 72.94 92 ARG A CA 1
ATOM 771 C C . ARG A 1 92 ? -22.258 -21.089 -9.024 1.00 72.94 92 ARG A C 1
ATOM 773 O O . ARG A 1 92 ? -23.122 -21.815 -9.489 1.00 72.94 92 ARG A O 1
ATOM 780 N N . LEU A 1 93 ? -21.706 -21.287 -7.826 1.00 72.62 93 LEU A N 1
ATOM 781 C CA . LEU A 1 93 ? -22.124 -22.332 -6.889 1.00 72.62 93 LEU A CA 1
ATOM 782 C C . LEU A 1 93 ? -23.200 -21.836 -5.907 1.00 72.62 93 LEU A C 1
ATOM 784 O O . LEU A 1 93 ? -23.661 -22.605 -5.076 1.00 72.62 93 LEU A O 1
ATOM 788 N N . GLY A 1 94 ? -23.586 -20.558 -5.985 1.00 76.06 94 GLY A N 1
ATOM 789 C CA . GLY A 1 94 ? -24.498 -19.915 -5.043 1.00 76.06 94 GLY A CA 1
ATOM 790 C C . GLY A 1 94 ? -23.802 -18.925 -4.102 1.00 76.06 94 GLY A C 1
ATOM 791 O O . GLY A 1 94 ? -22.679 -18.477 -4.371 1.00 76.06 94 GLY A O 1
ATOM 792 N N . PRO A 1 95 ? -24.480 -18.517 -3.015 1.00 78.62 95 PRO A N 1
ATOM 793 C CA . PRO A 1 95 ? -23.896 -17.671 -1.980 1.00 78.62 95 PRO A CA 1
ATOM 794 C C . PRO A 1 95 ? -22.712 -18.364 -1.292 1.00 78.62 95 PRO A C 1
ATOM 796 O O . PRO A 1 95 ? -22.826 -19.470 -0.778 1.00 78.62 95 PRO A O 1
ATOM 799 N N . THR A 1 96 ? -21.568 -17.693 -1.257 1.00 81.94 96 THR A N 1
ATOM 800 C CA . THR A 1 96 ? -20.296 -18.216 -0.753 1.00 81.94 96 THR A CA 1
ATOM 801 C C . THR A 1 96 ? -19.725 -17.255 0.277 1.00 81.94 96 THR A C 1
ATOM 803 O O . THR A 1 96 ? -19.595 -16.056 0.015 1.00 81.94 96 THR A O 1
ATOM 806 N N . LEU A 1 97 ? -19.348 -17.769 1.445 1.00 85.12 97 LEU A N 1
ATOM 807 C CA . LEU A 1 97 ? -18.712 -16.967 2.483 1.00 85.12 97 LEU A CA 1
ATOM 808 C C . LEU A 1 97 ? -17.193 -16.952 2.274 1.00 85.12 97 LEU A C 1
ATOM 810 O O . LEU A 1 97 ? -16.526 -17.972 2.394 1.00 85.12 97 LEU A O 1
ATOM 814 N N . ASN A 1 98 ? -16.635 -15.782 1.976 1.00 87.44 98 ASN A N 1
ATOM 815 C CA . ASN A 1 98 ? -15.193 -15.584 1.880 1.00 87.44 98 ASN A CA 1
ATOM 816 C C . ASN A 1 98 ? -14.641 -15.212 3.256 1.00 87.44 98 ASN A C 1
ATOM 818 O O . ASN A 1 98 ? -15.001 -14.160 3.794 1.00 87.44 98 ASN A O 1
ATOM 822 N N . VAL A 1 99 ? -13.755 -16.052 3.792 1.00 89.69 99 VAL A N 1
ATOM 823 C CA . VAL A 1 99 ? -13.054 -15.832 5.059 1.00 89.69 99 VAL A CA 1
ATOM 824 C C . VAL A 1 99 ? -11.550 -15.813 4.820 1.00 89.69 99 VAL A C 1
ATOM 826 O O . VAL A 1 99 ? -11.002 -16.667 4.129 1.00 89.69 99 VAL A O 1
ATOM 829 N N . ASN A 1 100 ? -10.862 -14.827 5.394 1.00 91.75 100 ASN A N 1
ATOM 830 C CA . ASN A 1 100 ? -9.414 -14.698 5.249 1.00 91.75 100 ASN A CA 1
ATOM 831 C C . ASN A 1 100 ? -8.791 -14.028 6.477 1.00 91.75 100 ASN A C 1
ATOM 833 O O . ASN A 1 100 ? -9.463 -13.293 7.191 1.00 91.75 100 ASN A O 1
ATOM 837 N N . LEU A 1 101 ? -7.493 -14.213 6.707 1.00 93.88 101 LEU A N 1
ATOM 838 C CA . LEU A 1 101 ? -6.772 -13.502 7.763 1.00 93.88 101 LEU A CA 1
ATOM 839 C C . LEU A 1 101 ? -6.639 -12.012 7.454 1.00 93.88 101 LEU A C 1
ATOM 841 O O . LEU A 1 101 ? -6.378 -11.618 6.314 1.00 93.88 101 LEU A O 1
ATOM 845 N N . THR A 1 102 ? -6.738 -11.191 8.494 1.00 94.50 102 THR A N 1
ATOM 846 C CA . THR A 1 102 ? -6.491 -9.748 8.432 1.00 94.50 102 THR A CA 1
ATOM 847 C C . THR A 1 102 ? -5.629 -9.309 9.606 1.00 94.50 102 THR A C 1
ATOM 849 O O . THR A 1 102 ? -5.721 -9.856 10.704 1.00 94.50 102 THR A O 1
ATOM 852 N N . PHE A 1 103 ? -4.821 -8.281 9.374 1.00 93.69 103 PHE A N 1
ATOM 853 C CA . PHE A 1 103 ? -3.981 -7.645 10.380 1.00 93.69 103 PHE A CA 1
ATOM 854 C C . PHE A 1 103 ? -4.266 -6.147 10.370 1.00 93.69 103 PHE A C 1
ATOM 856 O O . PHE A 1 103 ? -4.375 -5.533 9.306 1.00 93.69 103 PHE A O 1
ATOM 863 N N . THR A 1 104 ? -4.409 -5.540 11.544 1.00 92.81 104 THR A N 1
ATOM 864 C CA . THR A 1 104 ? -4.541 -4.082 11.669 1.00 92.81 104 THR A CA 1
ATOM 865 C C . THR A 1 104 ? -3.953 -3.616 12.990 1.00 92.81 104 THR A C 1
ATOM 867 O O . THR A 1 104 ? -3.803 -4.397 13.923 1.00 92.81 104 THR A O 1
ATOM 870 N N . CYS A 1 105 ? -3.655 -2.325 13.082 1.00 93.56 105 CYS A N 1
ATOM 871 C CA . CYS A 1 105 ? -3.156 -1.717 14.307 1.00 93.56 105 CYS A CA 1
ATOM 872 C C . CYS A 1 105 ? -4.286 -1.120 15.145 1.00 93.56 105 CYS A C 1
ATOM 874 O O . CYS A 1 105 ? -5.227 -0.519 14.610 1.00 93.56 105 CYS A O 1
ATOM 876 N N . PHE A 1 106 ? -4.134 -1.229 16.457 1.00 94.06 106 PHE A N 1
ATOM 877 C CA . PHE A 1 106 ? -4.972 -0.616 17.474 1.00 94.06 106 PHE A CA 1
ATOM 878 C C . PHE A 1 106 ? -4.100 0.162 18.462 1.00 94.06 106 PHE A C 1
ATOM 880 O O . PHE A 1 106 ? -2.914 -0.128 18.615 1.00 94.06 106 PHE A O 1
ATOM 887 N N . TYR A 1 107 ? -4.678 1.168 19.112 1.00 92.94 107 TYR A N 1
ATOM 888 C CA . TYR A 1 107 ? -4.034 1.817 20.251 1.00 92.94 107 TYR A CA 1
ATOM 889 C C . TYR A 1 107 ? -4.053 0.886 21.464 1.00 92.94 107 TYR A C 1
ATOM 891 O O . TYR A 1 107 ? -5.066 0.231 21.730 1.00 92.94 107 TYR A O 1
ATOM 899 N N . MET A 1 108 ? -2.928 0.819 22.172 1.00 92.44 108 MET A N 1
ATOM 900 C CA . MET A 1 108 ? -2.799 0.019 23.386 1.00 92.44 108 MET A CA 1
ATOM 901 C C . MET A 1 108 ? -3.402 0.768 24.585 1.00 92.44 108 MET A C 1
ATOM 903 O O . MET A 1 108 ? -3.248 1.990 24.669 1.00 92.44 108 MET A O 1
ATOM 907 N N . PRO A 1 109 ? -4.076 0.070 25.516 1.00 91.50 109 PRO A N 1
ATOM 908 C CA . PRO A 1 109 ? -4.557 0.689 26.744 1.00 91.50 109 PRO A CA 1
ATOM 909 C C . PRO A 1 109 ? -3.385 0.998 27.673 1.00 91.50 109 PRO A C 1
ATOM 911 O O . PRO A 1 109 ? -2.755 0.095 28.215 1.00 91.50 109 PRO A O 1
ATOM 914 N N . MET A 1 110 ? -3.090 2.280 27.857 1.00 93.38 110 MET A N 1
ATOM 915 C CA . MET A 1 110 ? -2.064 2.753 28.787 1.00 93.38 110 MET A CA 1
ATOM 916 C C . MET A 1 110 ? -2.368 4.176 29.242 1.00 93.38 110 MET A C 1
ATOM 918 O O . MET A 1 110 ? -3.162 4.883 28.606 1.00 93.38 110 MET A O 1
ATOM 922 N N . ASN A 1 111 ? -1.719 4.594 30.330 1.00 95.44 111 ASN A N 1
ATOM 923 C CA . ASN A 1 111 ? -1.787 5.970 30.801 1.00 95.44 111 ASN A CA 1
ATOM 924 C C . ASN A 1 111 ? -1.361 6.931 29.682 1.00 95.44 111 ASN A C 1
ATOM 926 O O . ASN A 1 111 ? -0.440 6.648 28.911 1.00 95.44 111 ASN A O 1
ATOM 930 N N . PHE A 1 112 ? -2.032 8.075 29.578 1.00 94.44 112 PHE A N 1
ATOM 931 C CA . PHE A 1 112 ? -1.813 8.981 28.458 1.00 94.44 112 PHE A CA 1
ATOM 932 C C . PHE A 1 112 ? -0.396 9.575 28.423 1.00 94.44 112 PHE A C 1
ATOM 934 O O . PHE A 1 112 ? 0.132 9.790 27.333 1.00 94.44 112 PHE A O 1
ATOM 941 N N . ILE A 1 113 ? 0.255 9.786 29.574 1.00 95.00 113 ILE A N 1
ATOM 942 C CA . ILE A 1 113 ? 1.653 10.248 29.618 1.00 95.00 113 ILE A CA 1
ATOM 943 C C . ILE A 1 113 ? 2.579 9.179 29.044 1.00 95.00 113 ILE A C 1
ATOM 945 O O . ILE A 1 113 ? 3.402 9.484 28.187 1.00 95.00 113 ILE A O 1
ATOM 949 N N . GLN A 1 114 ? 2.404 7.917 29.447 1.00 94.44 114 GLN A N 1
ATOM 950 C CA . GLN A 1 114 ? 3.183 6.797 28.906 1.00 94.44 114 GLN A CA 1
ATOM 951 C C . GLN A 1 114 ? 2.997 6.677 27.391 1.00 94.44 114 GLN A C 1
ATOM 953 O O . GLN A 1 114 ? 3.978 6.557 26.656 1.00 94.44 114 GLN A O 1
ATOM 958 N N . PHE A 1 115 ? 1.751 6.785 26.921 1.00 93.88 115 PHE A N 1
ATOM 959 C CA . PHE A 1 115 ? 1.435 6.809 25.497 1.00 93.88 115 PHE A CA 1
ATOM 960 C C . PHE A 1 115 ? 2.154 7.952 24.776 1.00 93.88 115 PHE A C 1
ATOM 962 O O . PHE A 1 115 ? 2.790 7.727 23.748 1.00 93.88 115 PHE A O 1
ATOM 969 N N . ALA A 1 116 ? 2.089 9.170 25.316 1.00 92.50 116 ALA A N 1
ATOM 970 C CA . ALA A 1 116 ? 2.736 10.331 24.724 1.00 92.50 116 ALA A CA 1
ATOM 971 C C . ALA A 1 116 ? 4.263 10.181 24.688 1.00 92.50 116 ALA A C 1
ATOM 973 O O . ALA A 1 116 ? 4.859 10.457 23.647 1.00 92.50 116 ALA A O 1
ATOM 974 N N . CYS A 1 117 ? 4.883 9.673 25.759 1.00 92.62 117 CYS A N 1
ATOM 975 C CA . CYS A 1 117 ? 6.322 9.422 25.797 1.00 92.62 117 CYS A CA 1
ATOM 976 C C . CYS A 1 117 ? 6.752 8.384 24.753 1.00 92.62 117 CYS A C 1
ATOM 978 O O . CYS A 1 117 ? 7.706 8.608 24.010 1.00 92.62 117 CYS A O 1
ATOM 980 N N . GLN A 1 118 ? 6.031 7.260 24.651 1.00 91.50 118 GLN A N 1
ATOM 981 C CA . GLN A 1 118 ? 6.331 6.223 23.658 1.00 91.50 118 GLN A CA 1
ATOM 982 C C . GLN A 1 118 ? 6.137 6.732 22.228 1.00 91.50 118 GLN A C 1
ATOM 984 O O . GLN A 1 118 ? 6.977 6.496 21.361 1.00 91.50 118 GLN A O 1
ATOM 989 N N . TYR A 1 119 ? 5.040 7.447 21.980 1.00 89.00 119 TYR A N 1
ATOM 990 C CA . TYR A 1 119 ? 4.702 7.928 20.647 1.00 89.00 119 TYR A CA 1
ATOM 991 C C . TYR A 1 119 ? 5.677 9.010 20.162 1.00 89.00 119 TYR A C 1
ATOM 993 O O . TYR A 1 119 ? 6.097 8.996 19.004 1.00 89.00 119 TYR A O 1
ATOM 1001 N N . LEU A 1 120 ? 6.047 9.949 21.040 1.00 88.44 120 LEU A N 1
ATOM 1002 C CA . LEU A 1 120 ? 6.993 11.027 20.734 1.00 88.44 120 LEU A CA 1
ATOM 1003 C C . LEU A 1 120 ? 8.459 10.589 20.847 1.00 88.44 120 LEU A C 1
ATOM 1005 O O . LEU A 1 120 ? 9.327 11.296 20.342 1.00 88.44 120 LEU A O 1
ATOM 1009 N N . ARG A 1 121 ? 8.724 9.419 21.449 1.00 88.38 121 ARG A N 1
ATOM 1010 C CA . ARG A 1 121 ? 10.062 8.888 21.770 1.00 88.38 121 ARG A CA 1
ATOM 1011 C C . ARG A 1 121 ? 10.890 9.832 22.640 1.00 88.38 121 ARG A C 1
ATOM 1013 O O . ARG A 1 121 ? 12.105 9.923 22.494 1.00 88.38 121 ARG A O 1
ATOM 1020 N N . GLU A 1 122 ? 10.219 10.529 23.543 1.00 90.56 122 GLU A N 1
ATOM 1021 C CA . GLU A 1 122 ? 10.814 11.520 24.430 1.00 90.56 122 GLU A CA 1
ATOM 1022 C C . GLU A 1 122 ? 10.110 11.493 25.779 1.00 90.56 122 GLU A C 1
ATOM 1024 O O . GLU A 1 122 ? 8.923 11.188 25.865 1.00 90.56 122 GLU A O 1
ATOM 1029 N N . ASP A 1 123 ? 10.830 11.846 26.835 1.00 91.44 123 ASP A N 1
ATOM 1030 C CA . ASP A 1 123 ? 10.231 12.008 28.151 1.00 91.44 123 ASP A CA 1
ATOM 1031 C C . ASP A 1 123 ? 9.531 13.370 28.246 1.00 91.44 123 ASP A C 1
ATOM 1033 O O . ASP A 1 123 ? 10.177 14.409 28.402 1.00 91.44 123 ASP A O 1
ATOM 1037 N N . ILE A 1 124 ? 8.198 13.364 28.144 1.00 92.38 124 ILE A N 1
ATOM 1038 C CA . ILE A 1 124 ? 7.407 14.595 28.215 1.00 92.38 124 ILE A CA 1
ATOM 1039 C C . ILE A 1 124 ? 7.187 15.084 29.643 1.00 92.38 124 ILE A C 1
ATOM 1041 O O . ILE A 1 124 ? 6.634 16.163 29.795 1.00 92.38 124 ILE A O 1
ATOM 1045 N N . THR A 1 125 ? 7.593 14.345 30.685 1.00 89.50 125 THR A N 1
ATOM 1046 C CA . THR A 1 125 ? 7.318 14.713 32.091 1.00 89.50 125 THR A CA 1
ATOM 1047 C C . THR A 1 125 ? 7.922 16.059 32.499 1.00 89.50 125 THR A C 1
ATOM 1049 O O . THR A 1 125 ? 7.423 16.699 33.419 1.00 89.50 125 THR A O 1
ATOM 1052 N N . LYS A 1 126 ? 8.946 16.527 31.772 1.00 86.12 126 LYS A N 1
ATOM 1053 C CA . LYS A 1 126 ? 9.590 17.840 31.954 1.00 86.12 126 LYS A CA 1
ATOM 1054 C C . LYS A 1 126 ? 8.874 18.994 31.241 1.00 86.12 126 LYS A C 1
ATOM 1056 O O . LYS A 1 126 ? 9.328 20.132 31.314 1.00 86.12 126 LYS A O 1
ATOM 1061 N N . GLY A 1 127 ? 7.789 18.709 30.525 1.00 86.12 127 GLY A N 1
ATOM 1062 C CA . GLY A 1 127 ? 7.029 19.673 29.738 1.00 86.12 127 GLY A CA 1
ATOM 1063 C C . GLY A 1 127 ? 6.910 19.271 28.268 1.00 86.12 127 GLY A C 1
ATOM 1064 O O . GLY A 1 127 ? 7.764 18.586 27.705 1.00 86.12 127 GLY A O 1
ATOM 1065 N N . LEU A 1 128 ? 5.839 19.739 27.625 1.00 86.88 128 LEU A N 1
ATOM 1066 C CA . LEU A 1 128 ? 5.564 19.504 26.209 1.00 86.88 128 LEU A CA 1
ATOM 1067 C C . LEU A 1 128 ? 5.561 20.843 25.450 1.00 86.88 128 LEU A C 1
ATOM 1069 O O . LEU A 1 128 ? 4.585 21.584 25.560 1.00 86.88 128 LEU A O 1
ATOM 1073 N N . PRO A 1 129 ? 6.610 21.164 24.667 1.00 87.06 129 PRO A N 1
ATOM 1074 C CA . PRO A 1 129 ? 6.680 22.415 23.912 1.00 87.06 129 PRO A CA 1
ATOM 1075 C C . PRO A 1 129 ? 5.518 22.587 22.925 1.00 87.06 129 PRO A C 1
ATOM 1077 O O . PRO A 1 129 ? 5.121 21.628 22.258 1.00 87.06 129 PRO A O 1
ATOM 1080 N N . ASP A 1 130 ? 5.037 23.820 22.740 1.00 85.00 130 ASP A N 1
ATOM 1081 C CA . ASP A 1 130 ? 3.843 24.123 21.932 1.00 85.00 130 ASP A CA 1
ATOM 1082 C C . ASP A 1 130 ? 3.909 23.597 20.491 1.00 85.00 130 ASP A C 1
ATOM 1084 O O . ASP A 1 130 ? 2.925 23.066 19.966 1.00 85.00 130 ASP A O 1
ATOM 1088 N N . TYR A 1 131 ? 5.073 23.690 19.838 1.00 84.00 131 TYR A N 1
ATOM 1089 C CA . TYR A 1 131 ? 5.242 23.184 18.472 1.00 84.00 131 TYR A CA 1
ATOM 1090 C C . TYR A 1 131 ? 5.073 21.654 18.402 1.00 84.00 131 TYR A C 1
ATOM 1092 O O . TYR A 1 131 ? 4.435 21.147 17.472 1.00 84.00 131 TYR A O 1
ATOM 1100 N N . LYS A 1 132 ? 5.558 20.917 19.415 1.00 85.31 132 LYS A N 1
ATOM 1101 C CA . LYS A 1 132 ? 5.370 19.462 19.548 1.00 85.31 132 LYS A CA 1
ATOM 1102 C C . LYS A 1 132 ? 3.940 19.124 19.933 1.00 85.31 132 LYS A C 1
ATOM 1104 O O . LYS A 1 132 ? 3.354 18.239 19.317 1.00 85.31 132 LYS A O 1
ATOM 1109 N N . ALA A 1 133 ? 3.342 19.861 20.869 1.00 85.50 133 ALA A N 1
ATOM 1110 C CA . ALA A 1 133 ? 1.938 19.700 21.239 1.00 85.50 133 ALA A CA 1
ATOM 1111 C C . ALA A 1 133 ? 1.019 19.871 20.018 1.00 85.50 133 ALA A C 1
ATOM 1113 O O . ALA A 1 133 ? 0.109 19.071 19.798 1.00 85.50 133 ALA A O 1
ATOM 1114 N N . LYS A 1 134 ? 1.288 20.867 19.164 1.00 84.50 134 LYS A N 1
ATOM 1115 C CA . LYS A 1 134 ? 0.544 21.102 17.918 1.00 84.50 134 LYS A CA 1
ATOM 1116 C C . LYS A 1 134 ? 0.681 19.934 16.940 1.00 84.50 134 LYS A C 1
ATOM 1118 O O . LYS A 1 134 ? -0.335 19.479 16.413 1.00 84.50 134 LYS A O 1
ATOM 1123 N N . ALA A 1 135 ? 1.897 19.432 16.720 1.00 81.19 135 ALA A N 1
ATOM 1124 C CA . ALA A 1 135 ? 2.140 18.274 15.858 1.00 81.19 135 ALA A CA 1
ATOM 1125 C C . ALA A 1 135 ? 1.468 17.005 16.410 1.00 81.19 135 ALA A C 1
ATOM 1127 O O . ALA A 1 135 ? 0.734 16.321 15.695 1.00 81.19 135 ALA A O 1
ATOM 1128 N N . PHE A 1 136 ? 1.628 16.736 17.706 1.00 86.25 136 PHE A N 1
ATOM 1129 C CA . PHE A 1 136 ? 1.040 15.582 18.378 1.00 86.25 136 PHE A CA 1
ATOM 1130 C C . PHE A 1 136 ? -0.492 15.630 18.351 1.00 86.25 136 PHE A C 1
ATOM 1132 O O . PHE A 1 136 ? -1.144 14.643 18.010 1.00 86.25 136 PHE A O 1
ATOM 1139 N N . ARG A 1 137 ? -1.090 16.810 18.563 1.00 84.00 137 ARG A N 1
ATOM 1140 C CA . ARG A 1 137 ? -2.542 17.030 18.474 1.00 84.00 137 ARG A CA 1
ATOM 1141 C C . ARG A 1 137 ? -3.116 16.631 17.116 1.00 84.00 137 ARG A C 1
ATOM 1143 O O . ARG A 1 137 ? -4.200 16.056 17.064 1.00 84.00 137 ARG A O 1
ATOM 1150 N N . GLN A 1 138 ? -2.429 16.925 16.011 1.00 78.12 138 GLN A N 1
ATOM 1151 C CA . GLN A 1 138 ? -2.907 16.544 14.671 1.00 78.12 138 GLN A CA 1
ATOM 1152 C C . GLN A 1 138 ? -3.009 15.021 14.494 1.00 78.12 138 GLN A C 1
ATOM 1154 O O . GLN A 1 138 ? -3.776 14.519 13.660 1.00 78.12 138 GLN A O 1
ATOM 1159 N N . ILE A 1 139 ? -2.240 14.275 15.279 1.00 76.06 139 ILE A N 1
ATOM 1160 C CA . ILE A 1 139 ? -2.185 12.821 15.233 1.00 76.06 139 ILE A CA 1
ATOM 1161 C C . ILE A 1 139 ? -3.297 12.223 16.089 1.00 76.06 139 ILE A C 1
ATOM 1163 O O . ILE A 1 139 ? -4.017 11.353 15.603 1.00 76.06 139 ILE A O 1
ATOM 1167 N N . ILE A 1 140 ? -3.461 12.711 17.316 1.00 83.19 140 ILE A N 1
ATOM 1168 C CA . ILE A 1 140 ? -4.341 12.100 18.323 1.00 83.19 140 ILE A CA 1
ATOM 1169 C C . ILE A 1 140 ? -5.721 12.755 18.423 1.00 83.19 140 ILE A C 1
ATOM 1171 O O . ILE A 1 140 ? -6.531 12.361 19.259 1.00 83.19 140 ILE A O 1
ATOM 1175 N N . ARG A 1 141 ? -6.003 13.773 17.600 1.00 81.94 141 ARG A N 1
ATOM 1176 C CA . ARG A 1 141 ? -7.345 14.354 17.493 1.00 81.94 141 ARG A CA 1
ATOM 1177 C C . ARG A 1 141 ? -8.354 13.227 17.302 1.00 81.94 141 ARG A C 1
ATOM 1179 O O . ARG A 1 141 ? -8.144 12.345 16.472 1.00 81.94 141 ARG A O 1
ATOM 1186 N N . ASP A 1 142 ? -9.460 13.322 18.028 1.00 84.12 142 ASP A N 1
ATOM 1187 C CA . ASP A 1 142 ? -10.572 12.377 18.009 1.00 84.12 142 ASP A CA 1
ATOM 1188 C C . ASP A 1 142 ? -10.317 11.024 18.687 1.00 84.12 142 ASP A C 1
ATOM 1190 O O . ASP A 1 142 ? -11.226 10.191 18.700 1.00 84.12 142 ASP A O 1
ATOM 1194 N N . LEU A 1 143 ? -9.139 10.818 19.286 1.00 89.94 143 LEU A N 1
ATOM 1195 C CA . LEU A 1 143 ? -8.856 9.643 20.105 1.00 89.94 143 LEU A CA 1
ATOM 1196 C C . LEU A 1 143 ? -9.790 9.621 21.320 1.00 89.94 143 LEU A C 1
ATOM 1198 O O . LEU A 1 143 ? -9.962 10.638 21.998 1.00 89.94 143 LEU A O 1
ATOM 1202 N N . LEU A 1 144 ? -10.400 8.470 21.595 1.00 92.31 144 LEU A N 1
ATOM 1203 C CA . LEU A 1 144 ? -11.170 8.271 22.814 1.00 92.31 144 LEU A CA 1
ATOM 1204 C C . LEU A 1 144 ? -10.216 8.002 23.974 1.00 92.31 144 LEU A C 1
ATOM 1206 O O . LEU A 1 144 ? -9.331 7.147 23.897 1.00 92.31 144 LEU A O 1
ATOM 1210 N N . ILE A 1 145 ? -10.426 8.736 25.052 1.00 93.25 145 ILE A N 1
ATOM 1211 C CA . ILE A 1 145 ? -9.716 8.602 26.317 1.00 93.25 145 ILE A CA 1
ATOM 1212 C C . ILE A 1 145 ? -10.724 8.319 27.421 1.00 93.25 145 ILE A C 1
ATOM 1214 O O . ILE A 1 145 ? -11.912 8.617 27.284 1.00 93.25 145 ILE A O 1
ATOM 1218 N N . GLU A 1 146 ? -10.256 7.731 28.504 1.00 93.88 146 GLU A N 1
ATOM 1219 C CA . GLU A 1 146 ? -11.080 7.287 29.618 1.00 93.88 146 GLU A CA 1
ATOM 1220 C C . GLU A 1 146 ? -10.484 7.788 30.928 1.00 93.88 146 GLU A C 1
ATOM 1222 O O . GLU A 1 146 ? -9.273 7.701 31.123 1.00 93.88 146 GLU A O 1
ATOM 1227 N N . THR A 1 147 ? -11.323 8.357 31.794 1.00 92.81 147 THR A N 1
ATOM 1228 C CA . THR A 1 147 ? -10.903 8.859 33.107 1.00 92.81 147 THR A CA 1
ATOM 1229 C C . THR A 1 147 ? -10.760 7.730 34.116 1.00 92.81 147 THR A C 1
ATOM 1231 O O . THR A 1 147 ? -11.582 6.817 34.136 1.00 92.81 147 THR A O 1
ATOM 1234 N N . GLU A 1 148 ? -9.754 7.833 34.985 1.00 90.44 148 GLU A N 1
ATOM 1235 C CA . GLU A 1 148 ? -9.471 6.838 36.035 1.00 90.44 148 GLU A CA 1
ATOM 1236 C C . GLU A 1 148 ? -9.653 7.388 37.461 1.00 90.44 148 GLU A C 1
ATOM 1238 O O . GLU A 1 148 ? -9.577 6.641 38.427 1.00 90.44 148 GLU A O 1
ATOM 1243 N N . HIS A 1 149 ? -9.927 8.689 37.612 1.00 87.56 149 HIS A N 1
ATOM 1244 C CA . HIS A 1 149 ? -10.088 9.353 38.916 1.00 87.56 149 HIS A CA 1
ATOM 1245 C C . HIS A 1 149 ? -11.513 9.273 39.497 1.00 87.56 149 HIS A C 1
ATOM 1247 O O . HIS A 1 149 ? -11.762 9.753 40.600 1.00 87.56 149 HIS A O 1
ATOM 1253 N N . THR A 1 150 ? -12.472 8.717 38.752 1.00 84.00 150 THR A N 1
ATOM 1254 C CA . THR A 1 150 ? -13.887 8.603 39.140 1.00 84.00 150 THR A CA 1
ATOM 1255 C C . THR A 1 150 ? -14.288 7.141 39.308 1.00 84.00 150 THR A C 1
ATOM 1257 O O . THR A 1 150 ? -13.778 6.276 38.608 1.00 84.00 150 THR A O 1
ATOM 1260 N N . THR A 1 151 ? -15.269 6.859 40.173 1.00 80.94 151 THR A N 1
ATOM 1261 C CA . THR A 1 151 ? -15.791 5.490 40.397 1.00 80.94 151 THR A CA 1
ATOM 1262 C C . THR A 1 151 ? -16.343 4.834 39.133 1.00 80.94 151 THR A C 1
ATOM 1264 O O . THR A 1 151 ? -16.267 3.620 38.969 1.00 80.94 151 THR A O 1
ATOM 1267 N N . ARG A 1 152 ? -16.909 5.636 38.225 1.00 84.75 152 ARG A N 1
ATOM 1268 C CA . ARG A 1 152 ? -17.260 5.211 36.870 1.00 84.75 152 ARG A CA 1
ATOM 1269 C C . ARG A 1 152 ? -16.246 5.790 35.905 1.00 84.75 152 ARG A C 1
ATOM 1271 O O . ARG A 1 152 ? -16.008 6.997 35.920 1.00 84.75 152 ARG A O 1
ATOM 1278 N N . ASN A 1 153 ? -15.725 4.958 35.018 1.00 84.44 153 ASN A N 1
ATOM 1279 C CA . ASN A 1 153 ? -14.869 5.435 33.951 1.00 84.44 153 ASN A CA 1
ATOM 1280 C C . ASN A 1 153 ? -15.704 6.180 32.904 1.00 84.44 153 ASN A C 1
ATOM 1282 O O . ASN A 1 153 ? -16.650 5.628 32.330 1.00 84.44 153 ASN A O 1
ATOM 1286 N N . ILE A 1 154 ? -15.364 7.440 32.644 1.00 88.31 154 ILE A N 1
ATOM 1287 C CA . ILE A 1 154 ? -16.079 8.274 31.677 1.00 88.31 154 ILE A CA 1
ATOM 1288 C C . ILE A 1 154 ? -15.210 8.418 30.434 1.00 88.31 154 ILE A C 1
ATOM 1290 O O . ILE A 1 154 ? -14.030 8.759 30.513 1.00 88.31 154 ILE A O 1
ATOM 1294 N N . ARG A 1 155 ? -15.801 8.152 29.264 1.00 90.81 155 ARG A N 1
ATOM 1295 C CA . ARG A 1 155 ? -15.112 8.269 27.976 1.00 90.81 155 ARG A CA 1
ATOM 1296 C C . ARG A 1 155 ? -15.303 9.653 27.378 1.00 90.81 155 ARG A C 1
ATOM 1298 O O . ARG A 1 155 ? -16.431 10.118 27.225 1.00 90.81 155 ARG A O 1
ATOM 1305 N N . TYR A 1 156 ? -14.199 10.253 26.959 1.00 89.50 156 TYR A N 1
ATOM 1306 C CA . TYR A 1 156 ? -14.161 11.540 26.283 1.00 89.50 156 TYR A CA 1
ATOM 1307 C C . TYR A 1 156 ? -13.469 11.422 24.935 1.00 89.50 156 TYR A C 1
ATOM 1309 O O . TYR A 1 156 ? -12.608 10.573 24.724 1.00 89.50 156 TYR A O 1
ATOM 1317 N N . LYS A 1 157 ? -13.835 12.314 24.017 1.00 88.88 157 LYS A N 1
ATOM 1318 C CA . LYS A 1 157 ? -13.133 12.489 22.752 1.00 88.88 157 LYS A CA 1
ATOM 1319 C C . LYS A 1 157 ? -12.097 13.595 22.914 1.00 88.88 157 LYS A C 1
ATOM 1321 O O . LYS A 1 157 ? -12.438 14.696 23.341 1.00 88.88 157 LYS A O 1
ATOM 1326 N N . LEU A 1 158 ? -10.846 13.315 22.569 1.00 87.88 158 LEU A N 1
ATOM 1327 C CA . LEU A 1 158 ? -9.763 14.287 22.664 1.00 87.88 158 LEU A CA 1
ATOM 1328 C C . LEU A 1 158 ? -9.885 15.339 21.552 1.00 87.88 158 LEU A C 1
ATOM 1330 O O . LEU A 1 158 ? -9.774 15.022 20.363 1.00 87.88 158 LEU A O 1
ATOM 1334 N N . HIS A 1 159 ? -10.062 16.607 21.933 1.00 83.75 159 HIS A N 1
ATOM 1335 C CA . HIS A 1 159 ? -10.140 17.734 20.997 1.00 83.75 159 HIS A CA 1
ATOM 1336 C C . HIS A 1 159 ? -8.826 18.517 20.883 1.00 83.75 159 HIS A C 1
ATOM 1338 O O . HIS A 1 159 ? -8.490 19.036 19.802 1.00 83.75 159 HIS A O 1
ATOM 1344 N N . GLY A 1 160 ? -8.056 18.600 21.967 1.00 85.69 160 GLY A N 1
ATOM 1345 C CA . GLY A 1 160 ? -6.754 19.253 21.957 1.00 85.69 160 GLY A CA 1
ATOM 1346 C C . GLY A 1 160 ? -6.055 19.285 23.306 1.00 85.69 160 GLY A C 1
ATOM 1347 O O . GLY A 1 160 ? -6.447 18.596 24.241 1.00 85.69 160 GLY A O 1
ATOM 1348 N N . PHE A 1 161 ? -5.018 20.115 23.358 1.00 88.88 161 PHE A N 1
ATOM 1349 C CA . PHE A 1 161 ? -4.277 20.450 24.565 1.00 88.88 161 PHE A CA 1
ATOM 1350 C C . PHE A 1 161 ? -4.685 21.853 25.021 1.00 88.88 161 PHE A C 1
ATOM 1352 O O . PHE A 1 161 ? -4.777 22.764 24.194 1.00 88.88 161 PHE A O 1
ATOM 1359 N N . GLY A 1 162 ? -4.981 21.990 26.310 1.00 87.19 162 GLY A N 1
ATOM 1360 C CA . GLY A 1 162 ? -5.177 23.257 27.006 1.00 87.19 162 GLY A CA 1
ATOM 1361 C C . GLY A 1 162 ? -3.866 23.784 27.593 1.00 87.19 162 GLY A C 1
ATOM 1362 O O . GLY A 1 162 ? -2.781 23.383 27.176 1.00 87.19 162 GLY A O 1
ATOM 1363 N N . ARG A 1 163 ? -3.971 24.686 28.574 1.00 89.25 163 ARG A N 1
ATOM 1364 C CA . ARG A 1 163 ? -2.818 25.165 29.356 1.00 89.25 163 ARG A CA 1
ATOM 1365 C C . ARG A 1 163 ? -2.386 24.121 30.407 1.00 89.25 163 ARG A C 1
ATOM 1367 O O . ARG A 1 163 ? -3.156 23.191 30.668 1.00 89.25 163 ARG A O 1
ATOM 1374 N N . PRO A 1 164 ? -1.181 24.260 30.994 1.00 92.00 164 PRO A N 1
ATOM 1375 C CA . PRO A 1 164 ? -0.733 23.461 32.137 1.00 92.00 164 PRO A CA 1
ATOM 1376 C C . PRO A 1 164 ? -1.745 23.404 33.284 1.00 92.00 164 PRO A C 1
ATOM 1378 O O . PRO A 1 164 ? -2.430 24.396 33.534 1.00 92.00 164 PRO A O 1
ATOM 1381 N N . ALA A 1 165 ? -1.836 22.275 33.990 1.00 91.56 165 ALA A N 1
ATOM 1382 C CA . ALA A 1 165 ? -2.830 22.062 35.047 1.00 91.56 165 ALA A CA 1
ATOM 1383 C C . ALA A 1 165 ? -2.713 23.058 36.217 1.00 91.56 165 ALA A C 1
ATOM 1385 O O . ALA A 1 165 ? -3.737 23.465 36.770 1.00 91.56 165 ALA A O 1
ATOM 1386 N N . ASN A 1 166 ? -1.495 23.501 36.546 1.00 92.94 166 ASN A N 1
ATOM 1387 C CA . ASN A 1 166 ? -1.239 24.542 37.553 1.00 92.94 166 ASN A CA 1
ATOM 1388 C C . ASN A 1 166 ? -1.622 25.964 37.107 1.00 92.94 166 ASN A C 1
ATOM 1390 O O . ASN A 1 166 ? -1.805 26.840 37.946 1.00 92.94 166 ASN A O 1
ATOM 1394 N N . LYS A 1 167 ? -1.744 26.216 35.798 1.00 91.56 167 LYS A N 1
ATOM 1395 C CA . LYS A 1 167 ? -2.034 27.546 35.221 1.00 91.56 167 LYS A CA 1
ATOM 1396 C C . LYS A 1 167 ? -3.422 27.648 34.595 1.00 91.56 167 LYS A C 1
ATOM 1398 O O . LYS A 1 167 ? -3.865 28.743 34.254 1.00 91.56 167 LYS A O 1
ATOM 1403 N N . LEU A 1 168 ? -4.089 26.520 34.361 1.00 88.19 168 LEU A N 1
ATOM 1404 C CA . LEU A 1 168 ? -5.395 26.470 33.721 1.00 88.19 168 LEU A CA 1
ATOM 1405 C C . LEU A 1 168 ? -6.490 26.673 34.766 1.00 88.19 168 LEU A C 1
ATOM 1407 O O . LEU A 1 168 ? -6.878 25.729 35.452 1.00 88.19 168 LEU A O 1
ATOM 1411 N N . GLY A 1 169 ? -6.966 27.910 34.875 1.00 86.12 169 GLY A N 1
ATOM 1412 C CA . GLY A 1 169 ? -8.142 28.260 35.659 1.00 86.12 169 GLY A CA 1
ATOM 1413 C C . GLY A 1 169 ? -9.438 27.829 34.974 1.00 86.12 169 GLY A C 1
ATOM 1414 O O . GLY A 1 169 ? -9.546 27.804 33.741 1.00 86.12 169 GLY A O 1
ATOM 1415 N N . PHE A 1 170 ? -10.417 27.431 35.778 1.00 85.94 170 PHE A N 1
ATOM 1416 C CA . PHE A 1 170 ? -11.790 27.231 35.341 1.00 85.94 170 PHE A CA 1
ATOM 1417 C C . PHE A 1 170 ? -12.757 27.443 36.507 1.00 85.94 170 PHE A C 1
ATOM 1419 O O . PHE A 1 170 ? -12.380 27.400 37.677 1.00 85.94 170 PHE A O 1
ATOM 1426 N N . THR A 1 171 ? -14.027 27.633 36.167 1.00 83.56 171 THR A N 1
ATOM 1427 C CA . THR A 1 171 ? -15.115 27.727 37.137 1.00 83.56 171 THR A CA 1
ATOM 1428 C C . THR A 1 171 ? -15.790 26.359 37.289 1.00 83.56 171 THR A C 1
ATOM 1430 O O . THR A 1 171 ? -16.391 25.874 36.319 1.00 83.56 171 THR A O 1
ATOM 1433 N N . PRO A 1 172 ? -15.699 25.697 38.459 1.00 76.12 172 PRO A N 1
ATOM 1434 C CA . PRO A 1 172 ? -16.405 24.448 38.713 1.00 76.12 172 PRO A CA 1
ATOM 1435 C C . PRO A 1 172 ? -17.917 24.671 38.661 1.00 76.12 172 PRO A C 1
ATOM 1437 O O . PRO A 1 172 ? -18.416 25.698 39.110 1.00 76.12 172 PRO A O 1
ATOM 1440 N N . ARG A 1 173 ? -18.665 23.700 38.131 1.00 69.06 173 ARG A N 1
ATOM 1441 C CA . ARG A 1 173 ? -20.125 23.688 38.279 1.00 69.06 173 ARG A CA 1
ATOM 1442 C C . ARG A 1 173 ? -20.488 22.994 39.581 1.00 69.06 173 ARG A C 1
ATOM 1444 O O . ARG A 1 173 ? -20.059 21.856 39.795 1.00 69.06 173 ARG A O 1
ATOM 1451 N N . GLU A 1 174 ? -21.297 23.649 40.402 1.00 58.72 174 GLU A N 1
ATOM 1452 C CA . GLU A 1 174 ? -21.981 22.983 41.504 1.00 58.72 174 GLU A CA 1
ATOM 1453 C C . GLU A 1 174 ? -23.013 21.992 40.957 1.00 58.72 174 GLU A C 1
ATOM 1455 O O . GLU A 1 174 ? -23.564 22.151 39.868 1.00 58.72 174 GLU A O 1
ATOM 1460 N N . THR A 1 175 ? -23.214 20.903 41.691 1.00 47.72 175 THR A N 1
ATOM 1461 C CA . THR A 1 175 ? -24.068 19.776 41.298 1.00 47.72 175 THR A CA 1
ATOM 1462 C C . THR A 1 175 ? -25.557 19.980 41.582 1.00 47.72 175 THR A C 1
ATOM 1464 O O . THR A 1 175 ? -26.312 19.031 41.397 1.00 47.72 175 THR A O 1
ATOM 1467 N N . ASN A 1 176 ? -25.985 21.182 41.972 1.00 42.16 176 ASN A N 1
ATOM 1468 C CA . ASN A 1 176 ? -27.381 21.483 42.284 1.00 42.16 176 ASN A CA 1
ATOM 1469 C C . ASN A 1 176 ? -28.012 22.285 41.136 1.00 42.16 176 ASN A C 1
ATOM 1471 O O . ASN A 1 176 ? -28.010 23.512 41.134 1.00 42.16 176 ASN A O 1
ATOM 1475 N N . GLU A 1 177 ? -28.535 21.586 40.128 1.00 48.28 177 GLU A N 1
ATOM 1476 C CA . GLU A 1 177 ? -29.515 22.169 39.206 1.00 48.28 177 GLU A CA 1
ATOM 1477 C C . GLU A 1 177 ? -30.881 22.153 39.903 1.00 48.28 177 GLU A C 1
ATOM 1479 O O . GLU A 1 177 ? -31.609 21.184 39.758 1.00 48.28 177 GLU A O 1
ATOM 1484 N N . GLU A 1 178 ? -31.176 23.184 40.699 1.00 42.44 178 GLU A N 1
ATOM 1485 C CA . GLU A 1 178 ? -32.534 23.663 41.026 1.00 42.44 178 GLU A CA 1
ATOM 1486 C C . GLU A 1 178 ? -32.427 24.898 41.934 1.00 42.44 178 GLU A C 1
ATOM 1488 O O . GLU A 1 178 ? -32.682 24.856 43.131 1.00 42.44 178 GLU A O 1
ATOM 1493 N N . THR A 1 179 ? -31.945 26.008 41.377 1.00 35.03 179 THR A N 1
ATOM 1494 C CA . THR A 1 179 ? -32.339 27.373 41.768 1.00 35.03 179 THR A CA 1
ATOM 1495 C C . THR A 1 179 ? -31.657 28.352 40.825 1.00 35.03 179 THR A C 1
ATOM 1497 O O . THR A 1 179 ? -30.435 28.476 40.758 1.00 35.03 179 THR A O 1
ATOM 1500 N N . SER A 1 180 ? -32.489 28.999 40.021 1.00 43.66 180 SER A N 1
ATOM 1501 C CA . SER A 1 180 ? -32.162 30.220 39.307 1.00 43.66 180 SER A CA 1
ATOM 1502 C C . SER A 1 180 ? -31.750 31.315 40.294 1.00 43.66 180 SER A C 1
ATOM 1504 O O . SER A 1 180 ? -32.310 31.423 41.381 1.00 43.66 180 SER A O 1
ATOM 1506 N N . ASP A 1 181 ? -30.806 32.140 39.850 1.00 39.38 181 ASP A N 1
ATOM 1507 C CA . ASP A 1 181 ? -30.548 33.489 40.353 1.00 39.38 181 ASP A CA 1
ATOM 1508 C C . ASP A 1 181 ? -29.960 33.631 41.762 1.00 39.38 181 ASP A C 1
ATOM 1510 O O . ASP A 1 181 ? -30.482 34.359 42.597 1.00 39.38 181 ASP A O 1
ATOM 1514 N N . VAL A 1 182 ? -28.762 33.080 41.974 1.00 38.44 182 VAL A N 1
ATOM 1515 C CA . VAL A 1 182 ? -27.744 33.793 42.762 1.00 38.44 182 VAL A CA 1
ATOM 1516 C C . VAL A 1 182 ? -26.403 33.637 42.055 1.00 38.44 182 VAL A C 1
ATOM 1518 O O . VAL A 1 182 ? -25.833 32.550 41.995 1.00 38.44 182 VAL A O 1
ATOM 1521 N N . ALA A 1 183 ? -25.893 34.738 41.504 1.00 40.44 183 ALA A N 1
ATOM 1522 C CA . ALA A 1 183 ? -24.506 34.861 41.080 1.00 40.44 183 ALA A CA 1
ATOM 1523 C C . ALA A 1 183 ? -23.609 34.846 42.329 1.00 40.44 183 ALA A C 1
ATOM 1525 O O . ALA A 1 183 ? -23.095 35.877 42.756 1.00 40.44 183 ALA A O 1
ATOM 1526 N N . SER A 1 184 ? -23.470 33.682 42.963 1.00 43.06 184 SER A N 1
ATOM 1527 C CA . SER A 1 184 ? -22.449 33.475 43.975 1.00 43.06 184 SER A CA 1
ATOM 1528 C C . SER A 1 184 ? -21.096 33.496 43.272 1.00 43.06 184 SER A C 1
ATOM 1530 O O . SER A 1 184 ? -20.905 32.934 42.192 1.00 43.06 184 SER A O 1
ATOM 1532 N N . THR A 1 185 ? -20.176 34.248 43.858 1.00 46.03 185 THR A N 1
ATOM 1533 C CA . THR A 1 185 ? -18.827 34.549 43.388 1.00 46.03 185 THR A CA 1
ATOM 1534 C C . THR A 1 185 ? -18.015 33.264 43.208 1.00 46.03 185 THR A C 1
ATOM 1536 O O . THR A 1 185 ? -17.235 32.878 44.075 1.00 46.03 185 THR A O 1
ATOM 1539 N N . LEU A 1 186 ? -18.219 32.554 42.099 1.00 56.00 186 LEU A N 1
ATOM 1540 C CA . LEU A 1 186 ? -17.507 31.318 41.810 1.00 56.00 186 LEU A CA 1
ATOM 1541 C C . LEU A 1 186 ? -16.032 31.648 41.555 1.00 56.00 186 LEU A C 1
ATOM 1543 O O . LEU A 1 186 ? -15.668 32.148 40.489 1.00 56.00 186 LEU A O 1
ATOM 1547 N N . GLN A 1 187 ? -15.188 31.385 42.553 1.00 66.75 187 GLN A N 1
ATOM 1548 C CA . GLN A 1 187 ? -13.747 31.578 42.447 1.00 66.75 187 GLN A CA 1
ATOM 1549 C C . GLN A 1 187 ? -13.174 30.699 41.330 1.00 66.75 187 GLN A C 1
ATOM 1551 O O . GLN A 1 187 ? -13.440 29.496 41.253 1.00 66.75 187 GLN A O 1
ATOM 1556 N N . GLU A 1 188 ? -12.368 31.308 40.461 1.00 81.75 188 GLU A N 1
ATOM 1557 C CA . GLU A 1 188 ? -11.581 30.581 39.472 1.00 81.75 188 GLU A CA 1
ATOM 1558 C C . GLU A 1 188 ? -10.535 29.732 40.207 1.00 81.75 188 GLU A C 1
ATOM 1560 O O . GLU A 1 188 ? -9.677 30.250 40.924 1.00 81.75 188 GLU A O 1
ATOM 1565 N N . ILE A 1 189 ? -10.617 28.413 40.043 1.00 89.81 189 ILE A N 1
ATOM 1566 C CA . ILE A 1 189 ? -9.670 27.458 40.621 1.00 89.81 189 ILE A CA 1
ATOM 1567 C C . ILE A 1 189 ? -8.872 26.805 39.497 1.00 89.81 189 ILE A C 1
ATOM 1569 O O . ILE A 1 189 ? -9.380 26.569 38.398 1.00 89.81 189 ILE A O 1
ATOM 1573 N N . THR A 1 190 ? -7.600 26.513 39.752 1.00 92.75 190 THR A N 1
ATOM 1574 C CA . THR A 1 190 ? -6.772 25.787 38.787 1.00 92.75 190 THR A CA 1
ATOM 1575 C C . THR A 1 190 ? -7.177 24.317 38.734 1.00 92.75 190 THR A C 1
ATOM 1577 O O . THR A 1 190 ? -7.678 23.759 39.715 1.00 92.75 190 THR A O 1
ATOM 1580 N N . VAL A 1 191 ? -6.946 23.658 37.595 1.00 92.81 191 VAL A N 1
ATOM 1581 C CA . VAL A 1 191 ? -7.199 22.213 37.464 1.00 92.81 191 VAL A CA 1
ATOM 1582 C C . VAL A 1 191 ? -6.437 21.422 38.530 1.00 92.81 191 VAL A C 1
ATOM 1584 O O . VAL A 1 191 ? -7.019 20.537 39.147 1.00 92.81 191 VAL A O 1
ATOM 1587 N N . GLU A 1 192 ? -5.179 21.769 38.801 1.00 94.88 192 GLU A N 1
ATOM 1588 C CA . GLU A 1 192 ? -4.382 21.153 39.870 1.00 94.88 192 GLU A CA 1
ATOM 1589 C C . GLU A 1 192 ? -5.072 21.234 41.242 1.00 94.88 192 GLU A C 1
ATOM 1591 O O . GLU A 1 192 ? -5.356 20.198 41.843 1.00 94.88 192 GLU A O 1
ATOM 1596 N N . LYS A 1 193 ? -5.420 22.447 41.699 1.00 94.38 193 LYS A N 1
ATOM 1597 C CA . LYS A 1 193 ? -6.057 22.654 43.009 1.00 94.38 193 LYS A CA 1
ATOM 1598 C C . LYS A 1 193 ? -7.418 21.966 43.102 1.00 94.38 193 LYS A C 1
ATOM 1600 O O . LYS A 1 193 ? -7.760 21.422 44.146 1.00 94.38 193 LYS A O 1
ATOM 1605 N N . TYR A 1 194 ? -8.190 21.949 42.016 1.00 92.94 194 TYR A N 1
ATOM 1606 C CA . TYR A 1 194 ? -9.476 21.252 41.986 1.00 92.94 194 TYR A CA 1
ATOM 1607 C C . TYR A 1 194 ? -9.324 19.737 42.165 1.00 92.94 194 TYR A C 1
ATOM 1609 O O . TYR A 1 194 ? -10.107 19.124 42.890 1.00 92.94 194 TYR A O 1
ATOM 1617 N N . PHE A 1 195 ? -8.329 19.122 41.518 1.00 93.81 195 PHE A N 1
ATOM 1618 C CA . PHE A 1 195 ? -8.070 17.688 41.667 1.00 93.81 195 PHE A CA 1
ATOM 1619 C C . PHE A 1 195 ? -7.544 17.332 43.064 1.00 93.81 195 PHE A C 1
ATOM 1621 O O . PHE A 1 195 ? -7.949 16.302 43.610 1.00 93.81 195 PHE A O 1
ATOM 1628 N N . GLU A 1 196 ? -6.738 18.205 43.671 1.00 94.75 196 GLU A N 1
ATOM 1629 C CA . GLU A 1 196 ? -6.289 18.056 45.058 1.00 94.75 196 GLU A CA 1
ATOM 1630 C C . GLU A 1 196 ? -7.466 18.162 46.041 1.00 94.75 196 GLU A C 1
ATOM 1632 O O . GLU A 1 196 ? -7.659 17.274 46.862 1.00 94.75 196 GLU A O 1
ATOM 1637 N N . GLN A 1 197 ? -8.325 19.177 45.908 1.00 92.44 197 GLN A N 1
ATOM 1638 C CA . GLN A 1 197 ? -9.430 19.410 46.847 1.00 92.44 197 GLN A CA 1
ATOM 1639 C C . GLN A 1 197 ? -10.593 18.420 46.694 1.00 92.44 197 GLN A C 1
ATOM 1641 O O . GLN A 1 197 ? -11.128 17.935 47.687 1.00 92.44 197 GLN A O 1
ATOM 1646 N N . LYS A 1 198 ? -11.022 18.123 45.459 1.00 90.25 198 LYS A N 1
ATOM 1647 C CA . LYS A 1 198 ? -12.229 17.314 45.213 1.00 90.25 198 LYS A CA 1
ATOM 1648 C C . LYS A 1 198 ? -11.963 15.816 45.192 1.00 90.25 198 LYS A C 1
ATOM 1650 O O . LYS A 1 198 ? -12.817 15.040 45.616 1.00 90.25 198 LYS A O 1
ATOM 1655 N N . TYR A 1 199 ? -10.828 15.411 44.627 1.00 91.44 199 TYR A N 1
ATOM 1656 C CA . TYR A 1 199 ? -10.496 14.000 44.427 1.00 91.44 199 TYR A CA 1
ATOM 1657 C C . TYR A 1 199 ? -9.353 13.524 45.327 1.00 91.44 199 TYR A C 1
ATOM 1659 O O . TYR A 1 199 ? -9.042 12.337 45.296 1.00 91.44 199 TYR A O 1
ATOM 1667 N N . ASN A 1 200 ? -8.748 14.410 46.130 1.00 93.12 200 ASN A N 1
ATOM 1668 C CA . ASN A 1 200 ? -7.570 14.106 46.945 1.00 93.12 200 ASN A CA 1
ATOM 1669 C C . ASN A 1 200 ? -6.395 13.566 46.104 1.00 93.12 200 ASN A C 1
ATOM 1671 O O . ASN A 1 200 ? -5.680 12.650 46.510 1.00 93.12 200 ASN A O 1
ATOM 1675 N N . ILE A 1 201 ? -6.223 14.105 44.889 1.00 95.06 201 ILE A N 1
ATOM 1676 C CA . ILE A 1 201 ? -5.162 13.715 43.954 1.00 95.06 201 ILE A CA 1
ATOM 1677 C C . ILE A 1 201 ? -4.177 14.871 43.808 1.00 95.06 201 ILE A C 1
ATOM 1679 O O . ILE A 1 201 ? -4.478 15.874 43.162 1.00 95.06 201 ILE A O 1
ATOM 1683 N N . LYS A 1 202 ? -2.967 14.692 44.340 1.00 95.94 202 LYS A N 1
ATOM 1684 C CA . LYS A 1 202 ? -1.840 15.589 44.078 1.00 95.94 202 LYS A CA 1
ATOM 1685 C C . LYS A 1 202 ? -1.156 15.192 42.768 1.00 95.94 202 LYS A C 1
ATOM 1687 O O . LYS A 1 202 ? -0.593 14.100 42.671 1.00 95.94 202 LYS A O 1
ATOM 1692 N N . LEU A 1 203 ? -1.230 16.064 41.763 1.00 94.88 203 LEU A N 1
ATOM 1693 C CA . LEU A 1 203 ? -0.624 15.835 40.447 1.00 94.88 203 LEU A CA 1
ATOM 1694 C C . LEU A 1 203 ? 0.908 15.817 40.552 1.00 94.88 203 LEU A C 1
ATOM 1696 O O . LEU A 1 203 ? 1.497 16.662 41.225 1.00 94.88 203 LEU A O 1
ATOM 1700 N N . LYS A 1 204 ? 1.562 14.863 39.882 1.00 95.38 204 LYS A N 1
ATOM 1701 C CA . LYS A 1 204 ? 3.031 14.757 39.840 1.00 95.38 204 LYS A CA 1
ATOM 1702 C C . LYS A 1 204 ? 3.647 15.660 38.777 1.00 95.38 204 LYS A C 1
ATOM 1704 O O . LYS A 1 204 ? 4.790 16.082 38.926 1.00 95.38 204 LYS A O 1
ATOM 1709 N N . TYR A 1 205 ? 2.903 15.945 37.713 1.00 95.00 205 TYR A N 1
ATOM 1710 C CA . TYR A 1 205 ? 3.344 16.700 36.544 1.00 95.00 205 TYR A CA 1
ATOM 1711 C C . TYR A 1 205 ? 2.365 17.847 36.231 1.00 95.00 205 TYR A C 1
ATOM 1713 O O . TYR A 1 205 ? 1.781 17.899 35.141 1.00 95.00 205 TYR A O 1
ATOM 1721 N N . PRO A 1 206 ? 2.162 18.795 37.166 1.00 93.31 206 PRO A N 1
ATOM 1722 C CA . PRO A 1 206 ? 1.173 19.861 37.006 1.00 93.31 206 PRO A CA 1
ATOM 1723 C C . PRO A 1 206 ? 1.519 20.855 35.882 1.00 93.31 206 PRO A C 1
ATOM 1725 O O . PRO A 1 206 ? 0.634 21.549 35.379 1.00 93.31 206 PRO A O 1
ATOM 1728 N N . ASP A 1 207 ? 2.780 20.884 35.438 1.00 92.38 207 ASP A N 1
ATOM 1729 C CA . ASP A 1 207 ? 3.247 21.678 34.297 1.00 92.38 207 ASP A CA 1
ATOM 1730 C C . ASP A 1 207 ? 2.833 21.104 32.928 1.00 92.38 207 ASP A C 1
ATOM 1732 O O . ASP A 1 207 ? 2.976 21.778 31.902 1.00 92.38 207 ASP A O 1
ATOM 1736 N N . LEU A 1 208 ? 2.294 19.878 32.872 1.00 94.12 208 LEU A N 1
ATOM 1737 C CA . LEU A 1 208 ? 1.803 19.300 31.621 1.00 94.12 208 LEU A CA 1
ATOM 1738 C C . LEU A 1 208 ? 0.458 19.896 31.203 1.00 94.12 208 LEU A C 1
ATOM 1740 O O . LEU A 1 208 ? -0.416 20.122 32.047 1.00 94.12 208 LEU A O 1
ATOM 1744 N N . PRO A 1 209 ? 0.241 20.103 29.890 1.00 92.19 209 PRO A N 1
ATOM 1745 C CA . PRO A 1 209 ? -1.013 20.655 29.411 1.00 92.19 209 PRO A CA 1
ATOM 1746 C C . PRO A 1 209 ? -2.174 19.694 29.673 1.00 92.19 209 PRO A C 1
ATOM 1748 O O . PRO A 1 209 ? -2.084 18.494 29.408 1.00 92.19 209 PRO A O 1
ATOM 1751 N N . CYS A 1 210 ? -3.304 20.216 30.147 1.00 92.12 210 CYS A N 1
ATOM 1752 C CA . CYS A 1 210 ? -4.509 19.403 30.279 1.00 92.12 210 CYS A CA 1
ATOM 1753 C C . CYS A 1 210 ? -5.051 18.990 28.905 1.00 92.12 210 CYS A C 1
ATOM 1755 O O . CYS A 1 210 ? -4.934 19.720 27.918 1.00 92.12 210 CYS A O 1
ATOM 1757 N N . ILE A 1 211 ? -5.724 17.846 28.844 1.00 91.31 211 ILE A N 1
ATOM 1758 C CA . ILE A 1 211 ? -6.542 17.482 27.696 1.00 91.31 211 ILE A CA 1
ATOM 1759 C C . ILE A 1 211 ? -7.826 18.295 27.699 1.00 91.31 211 ILE A C 1
ATOM 1761 O O . ILE A 1 211 ? -8.573 18.321 28.673 1.00 91.31 211 ILE A O 1
ATOM 1765 N N . ASP A 1 212 ? -8.094 18.914 26.558 1.00 87.31 212 ASP A N 1
ATOM 1766 C CA . ASP A 1 212 ? -9.358 19.553 26.245 1.00 87.31 212 ASP A CA 1
ATOM 1767 C C . ASP A 1 212 ? -10.324 18.523 25.637 1.00 87.31 212 ASP A C 1
ATOM 1769 O O . ASP A 1 212 ? -10.112 18.019 24.525 1.00 87.31 212 ASP A O 1
ATOM 1773 N N . ALA A 1 213 ? -11.387 18.221 26.385 1.00 80.31 213 ALA A N 1
ATOM 1774 C CA . ALA A 1 213 ? -12.433 17.258 26.050 1.00 80.31 213 ALA A CA 1
ATOM 1775 C C . ALA A 1 213 ? -13.793 17.920 25.723 1.00 80.31 213 ALA A C 1
ATOM 1777 O O . ALA A 1 213 ? -14.850 17.299 25.877 1.00 80.31 213 ALA A O 1
ATOM 1778 N N . ARG A 1 214 ? -13.807 19.193 25.301 1.00 73.12 214 ARG A N 1
ATOM 1779 C CA . ARG A 1 214 ? -15.045 19.944 25.008 1.00 73.12 214 ARG A CA 1
ATOM 1780 C C . ARG A 1 214 ? -15.888 19.310 23.891 1.00 73.12 214 ARG A C 1
ATOM 1782 O O . ARG A 1 214 ? -15.506 19.324 22.726 1.00 73.12 214 ARG A O 1
ATOM 1789 N N . SER A 1 215 ? -17.100 18.858 24.224 1.00 53.66 215 SER A N 1
ATOM 1790 C CA . SER A 1 215 ? -18.083 18.348 23.255 1.00 53.66 215 SER A CA 1
ATOM 1791 C C . SER A 1 215 ? -18.870 19.491 22.606 1.00 53.66 215 SER A C 1
ATOM 1793 O O . SER A 1 215 ? -19.939 19.853 23.088 1.00 53.66 215 SER A O 1
ATOM 1795 N N . GLY A 1 216 ? -18.352 20.066 21.516 1.00 48.19 216 GLY A N 1
ATOM 1796 C CA . GLY A 1 216 ? -19.121 20.867 20.543 1.00 48.19 216 GLY A CA 1
ATOM 1797 C C . GLY A 1 216 ? -19.775 22.178 21.021 1.00 48.19 216 GLY A C 1
ATOM 1798 O O . GLY A 1 216 ? -20.286 22.917 20.189 1.00 48.19 216 GLY A O 1
ATOM 1799 N N . SER A 1 217 ? -19.741 22.502 22.315 1.00 45.34 217 SER A N 1
ATOM 1800 C CA . SER A 1 217 ? -20.246 23.749 22.895 1.00 45.34 217 SER A CA 1
ATOM 1801 C C . SER A 1 217 ? -19.171 24.381 23.773 1.00 45.34 217 SER A C 1
ATOM 1803 O O . SER A 1 217 ? -18.612 23.734 24.660 1.00 45.34 217 SER A O 1
ATOM 1805 N N . THR A 1 218 ? -18.895 25.664 23.544 1.00 48.88 218 THR A N 1
ATOM 1806 C CA . THR A 1 218 ? -17.950 26.484 24.319 1.00 48.88 218 THR A CA 1
ATOM 1807 C C . THR A 1 218 ? -18.369 26.670 25.782 1.00 48.88 218 THR A C 1
ATOM 1809 O O . THR A 1 218 ? -17.547 27.084 26.590 1.00 48.88 218 THR A O 1
ATOM 1812 N N . LYS A 1 219 ? -19.612 26.314 26.146 1.00 51.78 219 LYS A N 1
ATOM 1813 C CA . LYS A 1 219 ? -20.194 26.530 27.482 1.00 51.78 219 LYS A CA 1
ATOM 1814 C C . LYS A 1 219 ? -19.857 25.453 28.531 1.00 51.78 219 LYS A C 1
ATOM 1816 O O . LYS A 1 219 ? -20.247 25.609 29.687 1.00 51.78 219 LYS A O 1
ATOM 1821 N N . ARG A 1 220 ? -19.189 24.345 28.170 1.00 61.97 220 ARG A N 1
ATOM 1822 C CA . ARG A 1 220 ? -18.832 23.252 29.107 1.00 61.97 220 ARG A CA 1
ATOM 1823 C C . ARG A 1 220 ? -17.340 22.929 29.028 1.00 61.97 220 ARG A C 1
ATOM 1825 O O . ARG A 1 220 ? -16.930 22.127 28.192 1.00 61.97 220 ARG A O 1
ATOM 1832 N N . ALA A 1 221 ? -16.536 23.562 29.878 1.00 65.06 221 ALA A N 1
ATOM 1833 C CA . ALA A 1 221 ? -15.114 23.263 29.998 1.00 65.06 221 ALA A CA 1
ATOM 1834 C C . ALA A 1 221 ? -14.908 21.895 30.674 1.00 65.06 221 ALA A C 1
ATOM 1836 O O . ALA A 1 221 ? -15.259 21.722 31.835 1.00 65.06 221 ALA A O 1
ATOM 1837 N N . ASN A 1 222 ? -14.344 20.933 29.939 1.00 83.12 222 ASN A N 1
ATOM 1838 C CA . ASN A 1 222 ? -13.913 19.637 30.466 1.00 83.12 222 ASN A CA 1
ATOM 1839 C C . ASN A 1 222 ? -12.402 19.526 30.250 1.00 83.12 222 ASN A C 1
ATOM 1841 O O . ASN A 1 222 ? -11.963 19.150 29.159 1.00 83.12 222 ASN A O 1
ATOM 1845 N N . TYR A 1 223 ? -11.627 19.896 31.269 1.00 89.44 223 TYR A N 1
ATOM 1846 C CA . TYR A 1 223 ? -10.170 19.796 31.261 1.00 89.44 223 TYR A CA 1
ATOM 1847 C C . TYR A 1 223 ? -9.727 18.620 32.122 1.00 89.44 223 TYR A C 1
ATOM 1849 O O . TYR A 1 223 ? -10.138 18.499 33.274 1.00 89.44 223 TYR A O 1
ATOM 1857 N N . LEU A 1 224 ? -8.908 17.741 31.550 1.00 93.00 224 LEU A N 1
ATOM 1858 C CA . LEU A 1 224 ? -8.455 16.516 32.204 1.00 93.00 224 LEU A CA 1
ATOM 1859 C C . LEU A 1 224 ? -6.922 16.504 32.265 1.00 93.00 224 LEU A C 1
ATOM 1861 O O . LEU A 1 224 ? -6.293 16.551 31.205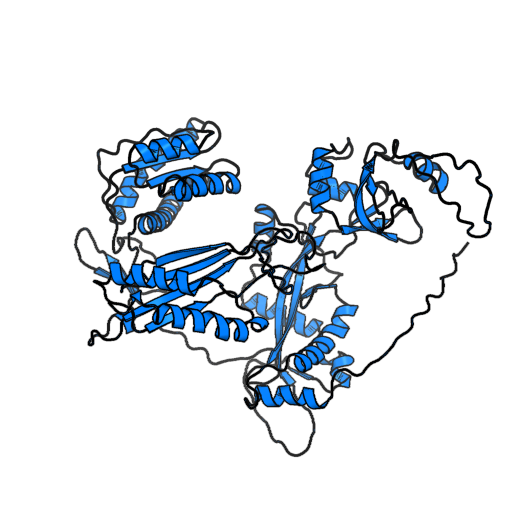 1.00 93.00 224 LEU A O 1
ATOM 1865 N N . PRO A 1 225 ? -6.292 16.432 33.451 1.00 95.00 225 PRO A N 1
ATOM 1866 C CA . PRO A 1 225 ? -4.855 16.189 33.550 1.00 95.00 225 PRO A CA 1
ATOM 1867 C C . PRO A 1 225 ? -4.463 14.899 32.822 1.00 95.00 225 PRO A C 1
ATOM 1869 O O . PRO A 1 225 ? -5.195 13.911 32.875 1.00 95.00 225 PRO A O 1
ATOM 1872 N N . MET A 1 226 ? -3.303 14.883 32.158 1.00 94.50 226 MET A N 1
ATOM 1873 C CA . MET A 1 226 ? -2.840 13.692 31.426 1.00 94.50 226 MET A CA 1
ATOM 1874 C C . MET A 1 226 ? -2.616 12.480 32.341 1.00 94.50 226 MET A C 1
ATOM 1876 O O . MET A 1 226 ? -2.736 11.344 31.895 1.00 94.50 226 MET A O 1
ATOM 1880 N N . GLU A 1 227 ? -2.312 12.721 33.618 1.00 94.44 227 GLU A N 1
ATOM 1881 C CA . GLU A 1 227 ? -2.050 11.684 34.622 1.00 94.44 227 GLU A CA 1
ATOM 1882 C C . GLU A 1 227 ? -3.272 10.826 34.947 1.00 94.44 227 GLU A C 1
ATOM 1884 O O . GLU A 1 227 ? -3.117 9.658 35.283 1.00 94.44 227 GLU A O 1
ATOM 1889 N N . VAL A 1 228 ? -4.478 11.387 34.840 1.00 94.50 228 VAL A N 1
ATOM 1890 C CA . VAL A 1 228 ? -5.721 10.752 35.318 1.00 94.50 228 VAL A CA 1
ATOM 1891 C C . VAL A 1 228 ? -6.561 10.153 34.191 1.00 94.50 228 VAL A C 1
ATOM 1893 O O . VAL A 1 228 ? -7.763 9.906 34.361 1.00 94.50 228 VAL A O 1
ATOM 1896 N N . ILE A 1 229 ? -5.950 9.982 33.019 1.00 94.69 229 ILE A N 1
ATOM 1897 C CA . ILE A 1 229 ? -6.592 9.441 31.827 1.00 94.69 229 ILE A CA 1
ATOM 1898 C C . ILE A 1 229 ? -5.749 8.337 31.189 1.00 94.69 229 ILE A C 1
ATOM 1900 O O . ILE A 1 229 ? -4.517 8.382 31.159 1.00 94.69 229 ILE A O 1
ATOM 1904 N N . LYS A 1 230 ? -6.444 7.387 30.571 1.00 95.19 230 LYS A N 1
ATOM 1905 C CA . LYS A 1 230 ? -5.854 6.354 29.721 1.00 95.19 230 LYS A CA 1
ATOM 1906 C C . LYS A 1 230 ? -6.426 6.386 28.314 1.00 95.19 230 LYS A C 1
ATOM 1908 O O . LYS A 1 230 ? -7.538 6.865 28.077 1.00 95.19 230 LYS A O 1
ATOM 1913 N N . VAL A 1 231 ? -5.667 5.851 27.367 1.00 94.62 231 VAL A N 1
ATOM 1914 C CA . VAL A 1 231 ? -6.145 5.624 26.000 1.00 94.62 231 VAL A CA 1
ATOM 1915 C C . VAL A 1 231 ? -7.118 4.443 26.001 1.00 94.62 231 VAL A C 1
ATOM 1917 O O . VAL A 1 231 ? -6.800 3.382 26.534 1.00 94.62 231 VAL A O 1
ATOM 1920 N N . VAL A 1 232 ? -8.305 4.610 25.402 1.00 92.56 232 VAL A N 1
ATOM 1921 C CA . VAL A 1 232 ? -9.284 3.512 25.309 1.00 92.56 232 VAL A CA 1
ATOM 1922 C C . VAL A 1 232 ? -8.737 2.417 24.390 1.00 92.56 232 VAL A C 1
ATOM 1924 O O . VAL A 1 232 ? -8.283 2.697 23.276 1.00 92.56 232 VAL A O 1
ATOM 1927 N N . GLU A 1 233 ? -8.812 1.169 24.841 1.00 87.56 233 GLU A N 1
ATOM 1928 C CA . GLU A 1 233 ? -8.408 -0.008 24.067 1.00 87.56 233 GLU A CA 1
ATOM 1929 C C . GLU A 1 233 ? -9.217 -0.195 22.770 1.00 87.56 233 GLU A C 1
ATOM 1931 O O . GLU A 1 233 ? -10.317 0.334 22.597 1.00 87.56 233 GLU A O 1
ATOM 1936 N N . TRP A 1 234 ? -8.676 -0.995 21.844 1.00 90.25 234 TRP A N 1
ATOM 1937 C CA . TRP A 1 234 ? -9.370 -1.456 20.630 1.00 90.25 234 TRP A CA 1
ATOM 1938 C C . TRP A 1 234 ? -9.870 -0.350 19.689 1.00 90.25 234 TRP A C 1
ATOM 1940 O O . TRP A 1 234 ? -10.702 -0.575 18.805 1.00 90.25 234 TRP A O 1
ATOM 1950 N N . GLN A 1 235 ? -9.282 0.839 19.794 1.00 91.75 235 GLN A N 1
ATOM 1951 C CA . GLN A 1 235 ? -9.446 1.907 18.818 1.00 91.75 235 GLN A CA 1
ATOM 1952 C C . GLN A 1 235 ? -8.482 1.722 17.654 1.00 91.75 235 GLN A C 1
ATOM 1954 O O . GLN A 1 235 ? -7.268 1.655 17.842 1.00 91.75 235 GLN A O 1
ATOM 1959 N N . ARG A 1 236 ? -9.010 1.631 16.432 1.00 90.62 236 ARG A N 1
ATOM 1960 C CA . ARG A 1 236 ? -8.181 1.392 15.248 1.00 90.62 236 ARG A CA 1
ATOM 1961 C C . ARG A 1 236 ? -7.241 2.572 14.991 1.00 90.62 236 ARG A C 1
ATOM 1963 O O . ARG A 1 236 ? -7.696 3.695 14.776 1.00 90.62 236 ARG A O 1
ATOM 1970 N N . ALA A 1 237 ? -5.944 2.296 14.905 1.00 88.38 237 ALA A N 1
ATOM 1971 C CA . ALA A 1 237 ? -4.943 3.286 14.539 1.00 88.38 237 ALA A CA 1
ATOM 1972 C C . ALA A 1 237 ? -4.886 3.430 13.008 1.00 88.38 237 ALA A C 1
ATOM 1974 O O . ALA A 1 237 ? -4.429 2.537 12.300 1.00 88.38 237 ALA A O 1
ATOM 1975 N N . LEU A 1 238 ? -5.385 4.557 12.488 1.00 79.94 238 LEU A N 1
ATOM 1976 C CA . LEU A 1 238 ? -5.429 4.850 11.044 1.00 79.94 238 LEU A CA 1
ATOM 1977 C C . LEU A 1 238 ? -4.261 5.715 10.557 1.00 79.94 238 LEU A C 1
ATOM 1979 O O . LEU A 1 238 ? -4.125 5.960 9.359 1.00 79.94 238 LEU A O 1
ATOM 1983 N N . LYS A 1 239 ? -3.450 6.232 11.481 1.00 77.94 239 LYS A N 1
ATOM 1984 C CA . LYS A 1 239 ? -2.328 7.109 11.152 1.00 77.94 239 LYS A CA 1
ATOM 1985 C C . LYS A 1 239 ? -1.181 6.296 10.540 1.00 77.94 239 LYS A C 1
ATOM 1987 O O . LYS A 1 239 ? -1.005 5.139 10.928 1.00 77.94 239 LYS A O 1
ATOM 1992 N N . PRO A 1 240 ? -0.405 6.880 9.606 1.00 79.19 240 PRO A N 1
ATOM 1993 C CA . PRO A 1 240 ? 0.702 6.184 8.967 1.00 79.19 240 PRO A CA 1
ATOM 1994 C C . PRO A 1 240 ? 1.678 5.578 9.980 1.00 79.19 240 PRO A C 1
ATOM 1996 O O . PRO A 1 240 ? 1.891 6.107 11.073 1.00 79.19 240 PRO A O 1
ATOM 1999 N N . LEU A 1 241 ? 2.255 4.451 9.589 1.00 85.00 241 LEU A N 1
ATOM 2000 C CA . LEU A 1 241 ? 3.324 3.776 10.312 1.00 85.00 241 LEU A CA 1
ATOM 2001 C C . LEU A 1 241 ? 4.670 4.168 9.714 1.00 85.00 241 LEU A C 1
ATOM 2003 O O . LEU A 1 241 ? 4.751 4.398 8.496 1.00 85.00 241 LEU A O 1
ATOM 2007 N N . ASP A 1 242 ? 5.703 4.194 10.551 1.00 83.38 242 ASP A N 1
ATOM 2008 C CA . ASP A 1 242 ? 7.079 4.372 10.093 1.00 83.38 242 ASP A CA 1
ATOM 2009 C C . ASP A 1 242 ? 7.606 3.112 9.373 1.00 83.38 242 ASP A C 1
ATOM 2011 O O . ASP A 1 242 ? 6.959 2.060 9.337 1.00 83.38 242 ASP A O 1
ATOM 2015 N N . THR A 1 243 ? 8.776 3.217 8.741 1.00 82.25 243 THR A N 1
ATOM 2016 C CA . THR A 1 243 ? 9.366 2.116 7.962 1.00 82.25 243 THR A CA 1
ATOM 2017 C C . THR A 1 243 ? 9.658 0.881 8.819 1.00 82.25 243 THR A C 1
ATOM 2019 O O . THR A 1 243 ? 9.431 -0.243 8.368 1.00 82.25 243 THR A O 1
ATOM 2022 N N . THR A 1 244 ? 10.111 1.069 10.060 1.00 85.25 244 THR A N 1
ATOM 2023 C CA . THR A 1 244 ? 10.445 -0.018 10.992 1.00 85.25 244 THR A CA 1
ATOM 2024 C C . THR A 1 244 ? 9.188 -0.770 11.424 1.00 85.25 244 THR A C 1
ATOM 2026 O O . THR A 1 244 ? 9.152 -2.000 11.414 1.00 85.25 244 THR A O 1
ATOM 2029 N N . GLN A 1 245 ? 8.121 -0.041 11.737 1.00 88.94 245 GLN A N 1
ATOM 2030 C CA . GLN A 1 245 ? 6.814 -0.577 12.098 1.00 88.94 245 GLN A CA 1
ATOM 2031 C C . GLN A 1 245 ? 6.178 -1.327 10.932 1.00 88.94 245 GLN A C 1
ATOM 2033 O O . GLN A 1 245 ? 5.698 -2.446 11.111 1.00 88.94 245 GLN A O 1
ATOM 2038 N N . ARG A 1 246 ? 6.226 -0.761 9.718 1.00 87.94 246 ARG A N 1
ATOM 2039 C CA . ARG A 1 246 ? 5.765 -1.453 8.504 1.00 87.94 246 ARG A CA 1
ATOM 2040 C C . ARG A 1 246 ? 6.521 -2.758 8.294 1.00 87.94 246 ARG A C 1
ATOM 2042 O O . ARG A 1 246 ? 5.884 -3.772 8.042 1.00 87.94 246 ARG A O 1
ATOM 2049 N N . ALA A 1 247 ? 7.847 -2.757 8.443 1.00 86.75 247 ALA A N 1
ATOM 2050 C CA . ALA A 1 247 ? 8.652 -3.969 8.312 1.00 86.75 247 ALA A CA 1
ATOM 2051 C C . ALA A 1 247 ? 8.264 -5.036 9.350 1.00 86.75 247 ALA A C 1
ATOM 2053 O O . ALA A 1 247 ? 8.093 -6.199 8.988 1.00 86.75 247 ALA A O 1
ATOM 2054 N N . ARG A 1 248 ? 8.048 -4.648 10.616 1.00 89.56 248 ARG A N 1
ATOM 2055 C CA . ARG A 1 248 ? 7.573 -5.565 11.669 1.00 89.56 248 ARG A CA 1
ATOM 2056 C C . ARG A 1 248 ? 6.220 -6.190 11.328 1.00 89.56 248 ARG A C 1
ATOM 2058 O O . ARG A 1 248 ? 6.079 -7.406 11.435 1.00 89.56 248 ARG A O 1
ATOM 2065 N N . ILE A 1 249 ? 5.254 -5.387 10.882 1.00 90.75 249 ILE A N 1
ATOM 2066 C CA . ILE A 1 249 ? 3.926 -5.878 10.478 1.00 90.75 249 ILE A CA 1
ATOM 2067 C C . ILE A 1 249 ? 4.027 -6.801 9.270 1.00 90.75 249 ILE A C 1
ATOM 2069 O O . ILE A 1 249 ? 3.427 -7.874 9.268 1.00 90.75 249 ILE A O 1
ATOM 2073 N N . THR A 1 250 ? 4.791 -6.416 8.247 1.00 91.00 250 THR A N 1
ATOM 2074 C CA . THR A 1 250 ? 5.004 -7.248 7.060 1.00 91.00 250 THR A CA 1
ATOM 2075 C C . THR A 1 250 ? 5.583 -8.599 7.461 1.00 91.00 250 THR A C 1
ATOM 2077 O O . THR A 1 250 ? 5.009 -9.626 7.124 1.00 91.00 250 THR A O 1
ATOM 2080 N N . ASN A 1 251 ? 6.643 -8.619 8.269 1.00 89.75 251 ASN A N 1
ATOM 2081 C CA . ASN A 1 251 ? 7.272 -9.867 8.699 1.00 89.75 251 ASN A CA 1
ATOM 2082 C C . ASN A 1 251 ? 6.323 -10.761 9.506 1.00 89.75 251 ASN A C 1
ATOM 2084 O O . ASN A 1 251 ? 6.300 -11.965 9.281 1.00 89.75 251 ASN A O 1
ATOM 2088 N N . LYS A 1 252 ? 5.505 -10.186 10.397 1.00 88.44 252 LYS A N 1
ATOM 2089 C CA . LYS A 1 252 ? 4.523 -10.956 11.178 1.00 88.44 252 LYS A CA 1
ATOM 2090 C C . LYS A 1 252 ? 3.297 -11.407 10.374 1.00 88.44 252 LYS A C 1
ATOM 2092 O O . LYS A 1 252 ? 2.637 -12.363 10.764 1.00 88.44 252 LYS A O 1
ATOM 2097 N N . SER A 1 253 ? 2.971 -10.730 9.274 1.00 91.25 253 SER A N 1
ATOM 2098 C CA . SER A 1 253 ? 1.820 -11.068 8.421 1.00 91.25 253 SER A CA 1
ATOM 2099 C C . SER A 1 253 ? 2.162 -12.015 7.265 1.00 91.25 253 SER A C 1
ATOM 2101 O O . SER A 1 253 ? 1.250 -12.534 6.613 1.00 91.25 253 SER A O 1
ATOM 2103 N N . ILE A 1 254 ? 3.453 -12.281 7.023 1.00 92.25 254 ILE A N 1
ATOM 2104 C CA . ILE A 1 254 ? 3.911 -13.312 6.087 1.00 92.25 254 ILE A CA 1
ATOM 2105 C C . ILE A 1 254 ? 3.644 -14.686 6.706 1.00 92.25 254 ILE A C 1
ATOM 2107 O O . ILE A 1 254 ? 4.340 -15.133 7.612 1.00 92.25 254 ILE A O 1
ATOM 2111 N N . ILE A 1 255 ? 2.628 -15.365 6.178 1.00 91.12 255 ILE A N 1
ATOM 2112 C CA . ILE A 1 255 ? 2.224 -16.711 6.586 1.00 91.12 255 ILE A CA 1
ATOM 2113 C C . ILE A 1 255 ? 2.237 -17.598 5.344 1.00 91.12 255 ILE A C 1
ATOM 2115 O O . ILE A 1 255 ? 1.694 -17.213 4.302 1.00 91.12 255 ILE A O 1
ATOM 2119 N N . LYS A 1 256 ? 2.861 -18.778 5.442 1.00 91.56 256 LYS A N 1
ATOM 2120 C CA . LYS A 1 256 ? 2.906 -19.747 4.338 1.00 91.56 256 LYS A CA 1
ATOM 2121 C C . LYS A 1 256 ? 1.492 -20.249 3.992 1.00 91.56 256 LYS A C 1
ATOM 2123 O O . LYS A 1 256 ? 0.648 -20.300 4.885 1.00 91.56 256 LYS A O 1
ATOM 2128 N N . PRO A 1 257 ? 1.202 -20.625 2.730 1.00 88.00 257 PRO A N 1
ATOM 2129 C CA . PRO A 1 257 ? -0.151 -21.013 2.319 1.00 88.00 257 PRO A CA 1
ATOM 2130 C C . PRO A 1 257 ? -0.789 -22.134 3.156 1.00 88.00 257 PRO A C 1
ATOM 2132 O O . PRO A 1 257 ? -1.956 -22.026 3.520 1.00 88.00 257 PRO A O 1
ATOM 2135 N N . ASP A 1 258 ? -0.025 -23.165 3.516 1.00 85.75 258 ASP A N 1
ATOM 2136 C CA . ASP A 1 258 ? -0.465 -24.297 4.342 1.00 85.75 258 ASP A CA 1
ATOM 2137 C C . ASP A 1 258 ? -0.827 -23.868 5.773 1.00 85.75 258 ASP A C 1
ATOM 2139 O O . ASP A 1 258 ? -1.864 -24.254 6.313 1.00 85.75 258 ASP A O 1
ATOM 2143 N N . GLN A 1 259 ? -0.006 -23.007 6.376 1.00 91.69 259 GLN A N 1
ATOM 2144 C CA . GLN A 1 259 ? -0.268 -22.440 7.697 1.00 91.69 259 GLN A CA 1
ATOM 2145 C C . GLN A 1 259 ? -1.472 -21.495 7.658 1.00 91.69 259 GLN A C 1
ATOM 2147 O O . GLN A 1 259 ? -2.350 -21.575 8.513 1.00 91.69 259 GLN A O 1
ATOM 2152 N N . ARG A 1 260 ? -1.561 -20.646 6.627 1.00 89.44 260 ARG A N 1
ATOM 2153 C CA . ARG A 1 260 ? -2.684 -19.723 6.423 1.00 89.44 260 ARG A CA 1
ATOM 2154 C C . ARG A 1 260 ? -4.001 -20.482 6.307 1.00 89.44 260 ARG A C 1
ATOM 2156 O O . ARG A 1 260 ? -4.992 -20.057 6.890 1.00 89.44 260 ARG A O 1
ATOM 2163 N N . TYR A 1 261 ? -4.000 -21.602 5.589 1.00 85.62 261 TYR A N 1
ATOM 2164 C CA . TYR A 1 261 ? -5.157 -22.484 5.472 1.00 85.62 261 TYR A CA 1
ATOM 2165 C C . TYR A 1 261 ? -5.594 -23.037 6.835 1.00 85.62 261 TYR A C 1
ATOM 2167 O O . TYR A 1 261 ? -6.756 -22.885 7.204 1.00 85.62 261 TYR A O 1
ATOM 2175 N N . LYS A 1 262 ? -4.662 -23.595 7.623 1.00 88.62 262 LYS A N 1
ATOM 2176 C CA . LYS A 1 262 ? -4.951 -24.096 8.982 1.00 88.62 262 LYS A CA 1
ATOM 2177 C C . LYS A 1 262 ? -5.551 -23.015 9.878 1.00 88.62 262 LYS A C 1
ATOM 2179 O O . LYS A 1 262 ? -6.509 -23.262 10.598 1.00 88.62 262 LYS A O 1
ATOM 2184 N N . GLU A 1 263 ? -5.024 -21.798 9.812 1.00 91.31 263 GLU A N 1
ATOM 2185 C CA . GLU A 1 263 ? -5.553 -20.691 10.605 1.00 91.31 263 GLU A CA 1
ATOM 2186 C C . GLU A 1 263 ? -6.955 -20.260 10.177 1.00 91.31 263 GLU A C 1
ATOM 2188 O O . GLU A 1 263 ? -7.774 -19.930 11.034 1.00 91.31 263 GLU A O 1
ATOM 2193 N N . ILE A 1 264 ? -7.249 -20.281 8.873 1.00 89.75 264 ILE A N 1
ATOM 2194 C CA . ILE A 1 264 ? -8.607 -20.041 8.379 1.00 89.75 264 ILE A CA 1
ATOM 2195 C C . ILE A 1 264 ? -9.552 -21.125 8.912 1.00 89.75 264 ILE A C 1
ATOM 2197 O O . ILE A 1 264 ? -10.619 -20.774 9.406 1.00 89.75 264 ILE A O 1
ATOM 2201 N N . MET A 1 265 ? -9.152 -22.400 8.920 1.00 86.75 265 MET A N 1
ATOM 2202 C CA . MET A 1 265 ? -9.967 -23.469 9.519 1.00 86.75 265 MET A CA 1
ATOM 2203 C C . MET A 1 265 ? -10.206 -23.259 11.013 1.00 86.75 265 MET A C 1
ATOM 2205 O O . MET A 1 265 ? -11.346 -23.321 11.462 1.00 86.75 265 MET A O 1
ATOM 2209 N N . ASN A 1 266 ? -9.182 -22.863 11.768 1.00 91.00 266 ASN A N 1
ATOM 2210 C CA . ASN A 1 266 ? -9.348 -22.548 13.188 1.00 91.00 266 ASN A CA 1
ATOM 2211 C C . ASN A 1 266 ? -10.344 -21.396 13.418 1.00 91.00 266 ASN A C 1
ATOM 2213 O O . ASN A 1 266 ? -11.096 -21.408 14.391 1.00 91.00 266 ASN A O 1
ATOM 2217 N N . ILE A 1 267 ? -10.377 -20.396 12.528 1.00 90.81 267 ILE A N 1
ATOM 2218 C CA . ILE A 1 267 ? -11.387 -19.327 12.570 1.00 90.81 267 ILE A CA 1
ATOM 2219 C C . ILE A 1 267 ? -12.786 -19.895 12.317 1.00 90.81 267 ILE A C 1
ATOM 2221 O O . ILE A 1 267 ? -13.739 -19.472 12.969 1.00 90.81 267 ILE A O 1
ATOM 2225 N N . MET A 1 268 ? -12.919 -20.841 11.390 1.00 86.06 268 MET A N 1
ATOM 2226 C CA . MET A 1 268 ? -14.192 -21.484 11.064 1.00 86.06 268 MET A CA 1
ATOM 2227 C C . MET A 1 268 ? -14.748 -22.329 12.201 1.00 86.06 268 MET A C 1
ATOM 2229 O O . MET A 1 268 ? -15.957 -22.306 12.460 1.00 86.06 268 MET A O 1
ATOM 2233 N N . ASP A 1 269 ? -13.870 -23.020 12.914 1.00 89.06 269 ASP A N 1
ATOM 2234 C CA . ASP A 1 269 ? -14.230 -23.764 14.114 1.00 89.06 269 ASP A CA 1
ATOM 2235 C C . ASP A 1 269 ? -14.601 -22.814 15.248 1.00 89.06 269 ASP A C 1
ATOM 2237 O O . ASP A 1 269 ? -15.674 -22.952 15.831 1.00 89.06 269 ASP A O 1
ATOM 2241 N N . PHE A 1 270 ? -13.794 -21.773 15.478 1.00 90.50 270 PHE A N 1
ATOM 2242 C CA . PHE A 1 270 ? -14.082 -20.729 16.464 1.00 90.50 270 PHE A CA 1
ATOM 2243 C C . PHE A 1 270 ? -15.433 -20.039 16.226 1.00 90.50 270 PHE A C 1
ATOM 2245 O O . PHE A 1 270 ? -16.153 -19.727 17.173 1.00 90.50 270 PHE A O 1
ATOM 2252 N N . ARG A 1 271 ? -15.784 -19.775 14.962 1.00 88.62 271 ARG A N 1
ATOM 2253 C CA . ARG A 1 271 ? -17.031 -19.086 14.610 1.00 88.62 271 ARG A CA 1
ATOM 2254 C C . ARG A 1 271 ? -18.278 -19.920 14.810 1.00 88.62 271 ARG A C 1
ATOM 2256 O O . ARG A 1 271 ? -19.336 -19.327 15.001 1.00 88.62 271 ARG A O 1
ATOM 2263 N N . ASP A 1 272 ? -18.140 -21.238 14.735 1.00 87.69 272 ASP A N 1
ATOM 2264 C CA . ASP A 1 272 ? -19.194 -22.227 14.935 1.00 87.69 272 ASP A CA 1
ATOM 2265 C C . ASP A 1 272 ? -20.580 -21.788 14.426 1.00 87.69 272 ASP A C 1
ATOM 2267 O O . ASP A 1 272 ? -21.531 -21.631 15.194 1.00 87.69 272 ASP A O 1
ATOM 2271 N N . PHE A 1 273 ? -20.667 -21.522 13.116 1.00 86.00 273 PHE A N 1
ATOM 2272 C CA . PHE A 1 273 ? -21.857 -20.949 12.474 1.00 86.00 273 PHE A CA 1
ATOM 2273 C C . PHE A 1 273 ? -23.137 -21.773 12.682 1.00 86.00 273 PHE A C 1
ATOM 2275 O O . PHE A 1 273 ? -24.211 -21.188 12.760 1.00 86.00 273 PHE A O 1
ATOM 2282 N N . GLU A 1 274 ? -23.029 -23.092 12.858 1.00 83.62 274 GLU A N 1
ATOM 2283 C CA . GLU A 1 274 ? -24.168 -23.977 13.158 1.00 83.62 274 GLU A CA 1
ATOM 2284 C C . GLU A 1 274 ? -24.835 -23.656 14.509 1.00 83.62 274 GLU A C 1
ATOM 2286 O O . GLU A 1 274 ? -26.023 -23.909 14.708 1.00 83.62 274 GLU A O 1
ATOM 2291 N N . LYS A 1 275 ? -24.090 -23.058 15.449 1.00 87.38 275 LYS A N 1
ATOM 2292 C CA . LYS A 1 275 ? -24.618 -22.580 16.737 1.00 87.38 275 LYS A CA 1
ATOM 2293 C C . LYS A 1 275 ? -24.990 -21.100 16.722 1.00 87.38 275 LYS A C 1
ATOM 2295 O O . LYS A 1 275 ? -25.337 -20.557 17.769 1.00 87.38 275 LYS A O 1
ATOM 2300 N N . ASP A 1 276 ? -24.877 -20.411 15.586 1.00 88.75 276 ASP A N 1
ATOM 2301 C CA . ASP A 1 276 ? -25.282 -19.011 15.491 1.00 88.75 276 ASP A CA 1
ATOM 2302 C C . ASP A 1 276 ? -26.822 -18.916 15.505 1.00 88.75 276 ASP A C 1
ATOM 2304 O O . ASP A 1 276 ? -27.473 -19.389 14.569 1.00 88.75 276 ASP A O 1
ATOM 2308 N N . PRO A 1 277 ? -27.434 -18.310 16.544 1.00 89.94 277 PRO A N 1
ATOM 2309 C CA . PRO A 1 277 ? -28.888 -18.289 16.686 1.00 89.94 277 PRO A CA 1
ATOM 2310 C C . PRO A 1 277 ? -29.577 -17.530 15.547 1.00 89.94 277 PRO A C 1
ATOM 2312 O O . PRO A 1 277 ? -30.688 -17.889 15.164 1.00 89.94 277 PRO A O 1
ATOM 2315 N N . TYR A 1 278 ? -28.916 -16.518 14.970 1.00 87.88 278 TYR A N 1
ATOM 2316 C CA . TYR A 1 278 ? -29.480 -15.719 13.881 1.00 87.88 278 TYR A CA 1
ATOM 2317 C C . TYR A 1 278 ? -29.504 -16.491 12.561 1.00 87.88 278 TYR A C 1
ATOM 2319 O O . TYR A 1 278 ? -30.422 -16.314 11.763 1.00 87.88 278 TYR A O 1
ATOM 2327 N N . LEU A 1 279 ? -28.495 -17.336 12.321 1.00 85.38 279 LEU A N 1
ATOM 2328 C CA . LEU A 1 279 ? -28.436 -18.184 11.129 1.00 85.38 279 LEU A CA 1
ATOM 2329 C C . LEU A 1 279 ? -29.384 -19.376 11.261 1.00 85.38 279 LEU A C 1
ATOM 2331 O O . LEU A 1 279 ? -30.142 -19.655 10.333 1.00 85.38 279 LEU A O 1
ATOM 2335 N N . LYS A 1 280 ? -29.412 -20.005 12.442 1.00 84.56 280 LYS A N 1
ATOM 2336 C CA . LYS A 1 280 ? -30.294 -21.136 12.744 1.00 84.56 280 LYS A CA 1
ATOM 2337 C C . LYS A 1 280 ? -31.774 -20.777 12.604 1.00 84.56 280 LYS A C 1
ATOM 2339 O O . LYS A 1 280 ? -32.530 -21.561 12.052 1.00 84.56 280 LYS A O 1
ATOM 2344 N N . GLN A 1 281 ? -32.188 -19.586 13.046 1.00 82.81 281 GLN A N 1
ATOM 2345 C CA . GLN A 1 281 ? -33.579 -19.127 12.915 1.00 82.81 281 GLN A CA 1
ATOM 2346 C C . GLN A 1 281 ? -34.052 -19.035 11.453 1.00 82.81 281 GLN A C 1
ATOM 2348 O O . GLN A 1 281 ? -35.248 -19.095 11.185 1.00 82.81 281 GLN A O 1
ATOM 2353 N N . LEU A 1 282 ? -33.120 -18.867 10.514 1.00 78.50 282 LEU A N 1
ATOM 2354 C CA . LEU A 1 282 ? -33.398 -18.739 9.085 1.00 78.50 282 LEU A CA 1
ATOM 2355 C C . LEU A 1 282 ? -32.978 -19.985 8.292 1.00 78.50 282 LEU A C 1
ATOM 2357 O O . LEU A 1 282 ? -32.904 -19.906 7.068 1.00 78.50 282 LEU A O 1
ATOM 2361 N N . ASN A 1 283 ? -32.688 -21.100 8.977 1.00 78.12 283 ASN A N 1
ATOM 2362 C CA . ASN A 1 283 ? -32.211 -22.357 8.387 1.00 78.12 283 ASN A CA 1
ATOM 2363 C C . ASN A 1 283 ? -31.016 -22.156 7.437 1.00 78.12 283 ASN A C 1
ATOM 2365 O O . ASN A 1 283 ? -30.924 -22.753 6.367 1.00 78.12 283 ASN A O 1
ATOM 2369 N N . ILE A 1 284 ? -30.100 -21.258 7.810 1.00 79.44 284 ILE A N 1
ATOM 2370 C CA . ILE A 1 284 ? -28.876 -21.007 7.051 1.00 79.44 284 ILE A CA 1
ATOM 2371 C C . ILE A 1 284 ? -27.777 -21.912 7.604 1.00 79.44 284 ILE A C 1
ATOM 2373 O O . ILE A 1 284 ? -27.240 -21.648 8.681 1.00 79.44 284 ILE A O 1
ATOM 2377 N N . HIS A 1 285 ? -27.406 -22.930 6.831 1.00 78.19 285 HIS A N 1
ATOM 2378 C CA . HIS A 1 285 ? -26.320 -23.848 7.166 1.00 78.19 285 HIS A CA 1
ATOM 2379 C C . HIS A 1 285 ? -25.019 -23.449 6.484 1.00 78.19 285 HIS A C 1
ATOM 2381 O O . HIS A 1 285 ? -25.009 -22.916 5.372 1.00 78.19 285 HIS A O 1
ATOM 2387 N N . VAL A 1 286 ? -23.898 -23.701 7.155 1.00 78.31 286 VAL A N 1
ATOM 2388 C CA . VAL A 1 286 ? -22.576 -23.308 6.673 1.00 78.31 286 VAL A CA 1
ATOM 2389 C C . VAL A 1 286 ? -21.692 -24.540 6.606 1.00 78.31 286 VAL A C 1
ATOM 2391 O O . VAL A 1 286 ? -21.197 -25.040 7.614 1.00 78.31 286 VAL A O 1
ATOM 2394 N N . ASP A 1 287 ? -21.465 -25.017 5.391 1.00 72.50 287 ASP A N 1
ATOM 2395 C CA . ASP A 1 287 ? -20.665 -26.201 5.143 1.00 72.50 287 ASP A CA 1
ATOM 2396 C C . ASP A 1 287 ? -19.166 -25.911 5.249 1.00 72.50 287 ASP A C 1
ATOM 2398 O O . ASP A 1 287 ? -18.570 -25.135 4.489 1.00 72.50 287 ASP A O 1
ATOM 2402 N N . LYS A 1 288 ? -18.572 -26.567 6.247 1.00 65.94 288 LYS A N 1
ATOM 2403 C CA . LYS A 1 288 ? -17.154 -26.498 6.586 1.00 65.94 288 LYS A CA 1
ATOM 2404 C C . LYS A 1 288 ? -16.337 -27.619 5.938 1.00 65.94 288 LYS A C 1
ATOM 2406 O O . LYS A 1 288 ? -15.114 -27.547 6.004 1.00 65.94 288 LYS A O 1
ATOM 2411 N N . ARG A 1 289 ? -16.971 -28.689 5.434 1.00 53.41 289 ARG A N 1
ATOM 2412 C CA . ARG A 1 289 ? -16.324 -30.004 5.456 1.00 53.41 289 ARG A CA 1
ATOM 2413 C C . ARG A 1 289 ? -15.352 -30.283 4.325 1.00 53.41 289 ARG A C 1
ATOM 2415 O O . ARG A 1 289 ? -14.282 -30.757 4.676 1.00 53.41 289 ARG A O 1
ATOM 2422 N N . GLU A 1 290 ? -15.594 -30.006 3.043 1.00 46.28 290 GLU A N 1
ATOM 2423 C CA . GLU A 1 290 ? -14.646 -30.519 2.035 1.00 46.28 290 GLU A CA 1
ATOM 2424 C C . GLU A 1 290 ? -14.406 -29.652 0.796 1.00 46.28 290 GLU A C 1
ATOM 2426 O O . GLU A 1 290 ? -15.292 -29.065 0.178 1.00 46.28 290 GLU A O 1
ATOM 2431 N N . MET A 1 291 ? -13.125 -29.643 0.429 1.00 46.28 291 MET A N 1
ATOM 2432 C CA . MET A 1 291 ? -12.603 -29.418 -0.907 1.00 46.28 291 MET A CA 1
ATOM 2433 C C . MET A 1 291 ? -13.276 -30.387 -1.906 1.00 46.28 291 MET A C 1
ATOM 2435 O O . MET A 1 291 ? -12.796 -31.504 -2.025 1.00 46.28 291 MET A O 1
ATOM 2439 N N . LEU A 1 292 ? -14.342 -29.964 -2.613 1.00 32.06 292 LEU A N 1
ATOM 2440 C CA . LEU A 1 292 ? -14.778 -30.355 -3.984 1.00 32.06 292 LEU A CA 1
ATOM 2441 C C . LEU A 1 292 ? -16.314 -30.394 -4.188 1.00 32.06 292 LEU A C 1
ATOM 2443 O O . LEU A 1 292 ? -17.068 -30.949 -3.409 1.00 32.06 292 LEU A O 1
ATOM 2447 N N . GLN A 1 293 ? -16.705 -29.766 -5.302 1.00 34.28 293 GLN A N 1
ATOM 2448 C CA . GLN A 1 293 ? -17.903 -29.833 -6.159 1.00 34.28 293 GLN A CA 1
ATOM 2449 C C . GLN A 1 293 ? -19.201 -30.601 -5.766 1.00 34.28 293 GLN A C 1
ATOM 2451 O O . GLN A 1 293 ? -19.207 -31.754 -5.362 1.00 34.28 293 GLN A O 1
ATOM 2456 N N . ILE A 1 294 ? -20.307 -29.918 -6.105 1.00 31.70 294 ILE A N 1
ATOM 2457 C CA . ILE A 1 294 ? -21.752 -30.240 -6.175 1.00 31.70 294 ILE A CA 1
ATOM 2458 C C . ILE A 1 294 ? -22.152 -31.706 -6.458 1.00 31.70 294 ILE A C 1
ATOM 2460 O O . ILE A 1 294 ? -21.751 -32.269 -7.477 1.00 31.70 294 ILE A O 1
ATOM 2464 N N . LYS A 1 295 ? -23.167 -32.192 -5.716 1.00 30.20 295 LYS A N 1
ATOM 2465 C CA . LYS A 1 295 ? -24.301 -32.985 -6.248 1.00 30.20 295 LYS A CA 1
ATOM 2466 C C . LYS A 1 295 ? -25.629 -32.578 -5.579 1.00 30.20 295 LYS A C 1
ATOM 2468 O O . LYS A 1 295 ? -25.691 -32.525 -4.359 1.00 30.20 295 LYS A O 1
ATOM 2473 N N . GLY A 1 296 ? -26.675 -32.367 -6.392 1.00 31.39 296 GLY A N 1
ATOM 2474 C CA . GLY A 1 296 ? -28.088 -32.407 -5.975 1.00 31.39 296 GLY A CA 1
ATOM 2475 C C . GLY A 1 296 ? -28.846 -31.073 -5.968 1.00 31.39 296 GLY A C 1
ATOM 2476 O O . GLY A 1 296 ? -28.927 -30.420 -4.938 1.00 31.39 296 GLY A O 1
ATOM 2477 N N . ILE A 1 297 ? -29.466 -30.705 -7.097 1.00 32.50 297 ILE A N 1
ATOM 2478 C CA . ILE A 1 297 ? -30.635 -29.809 -7.129 1.00 32.50 297 ILE A CA 1
ATOM 2479 C C . ILE A 1 297 ? -31.792 -30.651 -7.669 1.00 32.50 297 ILE A C 1
ATOM 2481 O O . ILE A 1 297 ? -31.807 -30.972 -8.854 1.00 32.50 297 ILE A O 1
ATOM 2485 N N . HIS A 1 298 ? -32.743 -31.007 -6.807 1.00 33.19 298 HIS A N 1
ATOM 2486 C CA . HIS A 1 298 ? -34.080 -31.440 -7.209 1.00 33.19 298 HIS A CA 1
ATOM 2487 C C . HIS A 1 298 ? -35.077 -30.474 -6.572 1.00 33.19 298 HIS A C 1
ATOM 2489 O O . HIS A 1 298 ? -35.194 -30.406 -5.355 1.00 33.19 298 HIS A O 1
ATOM 2495 N N . LEU A 1 299 ? -35.732 -29.676 -7.414 1.00 31.27 299 LEU A N 1
ATOM 2496 C CA . LEU A 1 299 ? -36.812 -28.772 -7.035 1.00 31.27 299 LEU A CA 1
ATOM 2497 C C . LEU A 1 299 ? -38.141 -29.498 -7.238 1.00 31.27 299 LEU A C 1
ATOM 2499 O O . LEU A 1 299 ? -38.616 -29.579 -8.368 1.00 31.27 299 LEU A O 1
ATOM 2503 N N . LEU A 1 300 ? -38.745 -29.968 -6.151 1.00 34.16 300 LEU A N 1
ATOM 2504 C CA . LEU A 1 300 ? -40.195 -30.021 -6.003 1.00 34.16 300 LEU A CA 1
ATOM 2505 C C . LEU A 1 300 ? -40.503 -29.562 -4.579 1.00 34.16 300 LEU A C 1
ATOM 2507 O O . LEU A 1 300 ? -40.064 -30.186 -3.624 1.00 34.16 300 LEU A O 1
ATOM 2511 N N . GLU A 1 301 ? -41.221 -28.443 -4.505 1.00 32.94 301 GLU A N 1
ATOM 2512 C CA . GLU A 1 301 ? -41.725 -27.792 -3.293 1.00 32.94 301 GLU A CA 1
ATOM 2513 C C . GLU A 1 301 ? -40.651 -27.214 -2.351 1.00 32.94 301 GLU A C 1
ATOM 2515 O O . GLU A 1 301 ? -39.504 -27.639 -2.282 1.00 32.94 301 GLU A O 1
ATOM 2520 N N . ILE A 1 302 ? -40.982 -26.073 -1.754 1.00 46.88 302 ILE A N 1
ATOM 2521 C CA . ILE A 1 302 ? -40.030 -25.172 -1.106 1.00 46.88 302 ILE A CA 1
ATOM 2522 C C . ILE A 1 302 ? -39.601 -25.772 0.239 1.00 46.88 302 ILE A C 1
ATOM 2524 O O . ILE A 1 302 ? -40.279 -25.549 1.232 1.00 46.88 302 ILE A O 1
ATOM 2528 N N . ASP A 1 303 ? -38.446 -26.438 0.266 1.00 31.62 303 ASP A N 1
ATOM 2529 C CA . ASP A 1 303 ? -37.658 -26.697 1.476 1.00 31.62 303 ASP A CA 1
ATOM 2530 C C . ASP A 1 303 ? -36.207 -26.234 1.253 1.00 31.62 303 ASP A C 1
ATOM 2532 O O . ASP A 1 303 ? -35.520 -26.631 0.310 1.00 31.62 303 ASP A O 1
ATOM 2536 N N . PHE A 1 304 ? -35.756 -25.299 2.090 1.00 43.09 304 PHE A N 1
ATOM 2537 C CA . PHE A 1 304 ? -34.424 -24.699 2.016 1.00 43.09 304 PHE A CA 1
ATOM 2538 C C . PHE A 1 304 ? -33.398 -25.589 2.727 1.00 43.09 304 PHE A C 1
ATOM 2540 O O . PHE A 1 304 ? -33.361 -25.600 3.953 1.00 43.09 304 PHE A O 1
ATOM 2547 N N . ASP A 1 305 ? -32.499 -26.222 1.971 1.00 37.34 305 ASP A N 1
ATOM 2548 C CA . ASP A 1 305 ? -31.249 -26.780 2.509 1.00 37.34 305 ASP A CA 1
ATOM 2549 C C . ASP A 1 305 ? -30.050 -26.334 1.647 1.00 37.34 305 ASP A C 1
ATOM 2551 O O . ASP A 1 305 ? -29.465 -27.084 0.864 1.00 37.34 305 ASP A O 1
ATOM 2555 N N . TYR A 1 306 ? -29.712 -25.039 1.730 1.00 45.69 306 TYR A N 1
ATOM 2556 C CA . TYR A 1 306 ? -28.485 -24.497 1.139 1.00 45.69 306 TYR A CA 1
ATOM 2557 C C . TYR A 1 306 ? -27.379 -24.454 2.190 1.00 45.69 306 TYR A C 1
ATOM 2559 O O . TYR A 1 306 ? -27.317 -23.562 3.036 1.00 45.69 306 TYR A O 1
ATOM 2567 N N . LYS A 1 307 ? -26.451 -25.396 2.064 1.00 44.16 307 LYS A N 1
ATOM 2568 C CA . LYS A 1 307 ? -25.145 -25.390 2.719 1.00 44.16 307 LYS A CA 1
ATOM 2569 C C . LYS A 1 307 ? -24.236 -24.333 2.077 1.00 44.16 307 LYS A C 1
ATOM 2571 O O . LYS A 1 307 ? -23.813 -24.483 0.934 1.00 44.16 307 LYS A O 1
ATOM 2576 N N . LEU A 1 308 ? -23.912 -23.255 2.796 1.00 42.91 308 LEU A N 1
ATOM 2577 C CA . LEU A 1 308 ? -22.876 -22.304 2.376 1.00 42.91 308 LEU A CA 1
ATOM 2578 C C . LEU A 1 308 ? -21.501 -22.967 2.459 1.00 42.91 308 LEU A C 1
ATOM 2580 O O . LEU A 1 308 ? -20.922 -23.034 3.538 1.00 42.91 308 LEU A O 1
ATOM 2584 N N . SER A 1 309 ? -20.948 -23.408 1.333 1.00 38.88 309 SER A N 1
ATOM 2585 C CA . SER A 1 309 ? -19.582 -23.936 1.290 1.00 38.88 309 SER A CA 1
ATOM 2586 C C . SER A 1 309 ? -18.548 -22.817 1.452 1.00 38.88 309 SER A C 1
ATOM 2588 O O . SER A 1 309 ? -18.602 -21.793 0.763 1.00 38.88 309 SER A O 1
ATOM 2590 N N . LEU A 1 310 ? -17.579 -23.018 2.348 1.00 44.50 310 LEU A N 1
ATOM 2591 C CA . LEU A 1 310 ? -16.469 -22.081 2.577 1.00 44.50 310 LEU A CA 1
ATOM 2592 C C . LEU A 1 310 ? -15.177 -22.390 1.833 1.00 44.50 310 LEU A C 1
ATOM 2594 O O . LEU A 1 310 ? -14.302 -21.528 1.743 1.00 44.50 310 LEU A O 1
ATOM 2598 N N . ILE A 1 311 ? -15.054 -23.597 1.293 1.00 51.47 311 ILE A N 1
ATOM 2599 C CA . ILE A 1 311 ? -13.879 -24.035 0.549 1.00 51.47 311 ILE A CA 1
ATOM 2600 C C . ILE A 1 311 ? -14.368 -24.505 -0.810 1.00 51.47 311 ILE A C 1
ATOM 2602 O O . ILE A 1 311 ? -15.103 -25.480 -0.915 1.00 51.47 311 ILE A O 1
ATOM 2606 N N . ILE A 1 312 ? -13.980 -23.788 -1.861 1.00 55.22 312 ILE A N 1
ATOM 2607 C CA . ILE A 1 312 ? -14.316 -24.159 -3.234 1.00 55.22 312 ILE A CA 1
ATOM 2608 C C . ILE A 1 312 ? -13.055 -24.695 -3.894 1.00 55.22 312 ILE A C 1
ATOM 2610 O O . ILE A 1 312 ? -12.081 -23.962 -4.066 1.00 55.22 312 ILE A O 1
ATOM 2614 N N . CYS A 1 313 ? -13.096 -25.951 -4.322 1.00 57.97 313 CYS A N 1
ATOM 2615 C CA . CYS A 1 313 ? -12.107 -26.473 -5.254 1.00 57.97 313 CYS A CA 1
ATOM 2616 C C . CYS A 1 313 ? -12.534 -26.234 -6.683 1.00 57.97 313 CYS A C 1
ATOM 2618 O O . CYS A 1 313 ? -13.680 -26.463 -7.063 1.00 57.97 313 CYS A O 1
ATOM 2620 N N . PHE A 1 314 ? -11.567 -25.821 -7.482 1.00 64.69 314 PHE A N 1
ATOM 2621 C CA . PHE A 1 314 ? -11.716 -25.643 -8.909 1.00 64.69 314 PHE A CA 1
ATOM 2622 C C . PHE A 1 314 ? -10.536 -26.312 -9.599 1.00 64.69 314 PHE A C 1
ATOM 2624 O O . PHE A 1 314 ? -9.396 -26.218 -9.139 1.00 64.69 314 PHE A O 1
ATOM 2631 N N . SER A 1 315 ? -10.802 -26.969 -10.725 1.00 73.38 315 SER A N 1
ATOM 2632 C CA . SER A 1 315 ? -9.748 -27.419 -11.625 1.00 73.38 315 SER A CA 1
ATOM 2633 C C . SER A 1 315 ? -9.008 -26.190 -12.151 1.00 73.38 315 SER A C 1
ATOM 2635 O O . SER A 1 315 ? -9.554 -25.393 -12.917 1.00 73.38 315 SER A O 1
ATOM 2637 N N . ALA A 1 316 ? -7.772 -26.006 -11.699 1.00 77.38 316 ALA A N 1
ATOM 2638 C CA . ALA A 1 316 ? -6.896 -24.954 -12.188 1.00 77.38 316 ALA A CA 1
ATOM 2639 C C . ALA A 1 316 ? -6.115 -25.444 -13.414 1.00 77.38 316 ALA A C 1
ATOM 2641 O O . ALA A 1 316 ? -5.832 -26.631 -13.558 1.00 77.38 316 ALA A O 1
ATOM 2642 N N . ARG A 1 317 ? -5.737 -24.514 -14.296 1.00 87.25 317 ARG A N 1
ATOM 2643 C CA . ARG A 1 317 ? -4.833 -24.786 -15.419 1.00 87.25 317 ARG A CA 1
ATOM 2644 C C . ARG A 1 317 ? -3.535 -24.024 -15.205 1.00 87.25 317 ARG A C 1
ATOM 2646 O O . ARG A 1 317 ? -3.572 -22.819 -14.962 1.00 87.25 317 ARG A O 1
ATOM 2653 N N . ILE A 1 318 ? -2.407 -24.718 -15.326 1.00 85.00 318 ILE A N 1
ATOM 2654 C CA . ILE A 1 318 ? -1.081 -24.098 -15.356 1.00 85.00 318 ILE A CA 1
ATOM 2655 C C . ILE A 1 318 ? -0.793 -23.749 -16.816 1.00 85.00 318 ILE A C 1
ATOM 2657 O O . ILE A 1 318 ? -0.714 -24.634 -17.663 1.00 85.00 318 ILE A O 1
ATOM 2661 N N . LEU A 1 319 ? -0.714 -22.454 -17.124 1.00 85.69 319 LEU A N 1
ATOM 2662 C CA . LEU A 1 319 ? -0.372 -21.996 -18.469 1.00 85.69 319 LEU A CA 1
ATOM 2663 C C . LEU A 1 319 ? 1.125 -22.194 -18.721 1.00 85.69 319 LEU A C 1
ATOM 2665 O O . LEU A 1 319 ? 1.934 -22.013 -17.810 1.00 85.69 319 LEU A O 1
ATOM 2669 N N . ASN A 1 320 ? 1.486 -22.517 -19.964 1.00 84.56 320 ASN A N 1
ATOM 2670 C CA . ASN A 1 320 ? 2.889 -22.616 -20.353 1.00 84.56 320 ASN A CA 1
ATOM 2671 C C . ASN A 1 320 ? 3.581 -21.257 -20.153 1.00 84.56 320 ASN A C 1
ATOM 2673 O O . ASN A 1 320 ? 3.027 -20.233 -20.575 1.00 84.56 320 ASN A O 1
ATOM 2677 N N . PRO A 1 321 ? 4.767 -21.226 -19.520 1.00 85.88 321 PRO A N 1
ATOM 2678 C CA . PRO A 1 321 ? 5.524 -19.994 -19.369 1.00 85.88 321 PRO A CA 1
ATOM 2679 C C . PRO A 1 321 ? 5.895 -19.420 -20.745 1.00 85.88 321 PRO A C 1
ATOM 2681 O O . PRO A 1 321 ? 6.175 -20.188 -21.668 1.00 85.88 321 PRO A O 1
ATOM 2684 N N . PRO A 1 322 ? 5.913 -18.085 -20.909 1.00 85.19 322 PRO A N 1
ATOM 2685 C CA . PRO A 1 322 ? 6.416 -17.488 -22.134 1.00 85.19 322 PRO A CA 1
ATOM 2686 C C . PRO A 1 322 ? 7.939 -17.640 -22.224 1.00 85.19 322 PRO A C 1
ATOM 2688 O O . PRO A 1 322 ? 8.637 -17.740 -21.213 1.00 85.19 322 PRO A O 1
ATOM 2691 N N . GLU A 1 323 ? 8.455 -17.589 -23.444 1.00 86.25 323 GLU A N 1
ATOM 2692 C CA . GLU A 1 323 ? 9.889 -17.512 -23.715 1.00 86.25 323 GLU A CA 1
ATOM 2693 C C . GLU A 1 323 ? 10.356 -16.049 -23.714 1.00 86.25 323 GLU A C 1
ATOM 2695 O O . GLU A 1 323 ? 9.632 -15.154 -24.162 1.00 86.25 323 GLU A O 1
ATOM 2700 N N . ILE A 1 324 ? 11.572 -15.788 -23.233 1.00 88.12 324 ILE A N 1
ATOM 2701 C CA . ILE A 1 324 ? 12.138 -14.437 -23.127 1.00 88.12 324 ILE A CA 1
ATOM 2702 C C . ILE A 1 324 ? 13.375 -14.324 -24.012 1.00 88.12 324 ILE A C 1
ATOM 2704 O O . ILE A 1 324 ? 14.320 -15.091 -23.860 1.00 88.12 324 ILE A O 1
ATOM 2708 N N . ARG A 1 325 ? 13.397 -13.335 -24.908 1.00 88.25 325 ARG A N 1
ATOM 2709 C CA . ARG A 1 325 ? 14.541 -13.041 -25.779 1.00 88.25 325 ARG A CA 1
ATOM 2710 C C . ARG A 1 325 ? 15.457 -11.972 -25.207 1.00 88.25 325 ARG A C 1
ATOM 2712 O O . ARG A 1 325 ? 15.003 -10.902 -24.787 1.00 88.25 325 ARG A O 1
ATOM 2719 N N . PHE A 1 326 ? 16.751 -12.246 -25.304 1.00 88.81 326 PHE A N 1
ATOM 2720 C CA . PHE A 1 326 ? 17.867 -11.353 -25.001 1.00 88.81 326 PHE A CA 1
ATOM 2721 C C . PHE A 1 326 ? 18.837 -11.288 -26.186 1.00 88.81 326 PHE A C 1
ATOM 2723 O O . PHE A 1 326 ? 18.715 -12.059 -27.137 1.00 88.81 326 PHE A O 1
ATOM 2730 N N . ARG A 1 327 ? 19.842 -10.406 -26.112 1.00 85.50 327 ARG A N 1
ATOM 2731 C CA . ARG A 1 327 ? 20.984 -10.443 -27.037 1.00 85.50 327 ARG A CA 1
ATOM 2732 C C . ARG A 1 327 ? 22.116 -11.319 -26.511 1.00 85.50 327 ARG A C 1
ATOM 2734 O O . ARG A 1 327 ? 22.412 -11.326 -25.311 1.00 85.50 327 ARG A O 1
ATOM 2741 N N . GLN A 1 328 ? 22.794 -11.984 -27.439 1.00 75.81 328 GLN A N 1
ATOM 2742 C CA . GLN A 1 328 ? 23.968 -12.812 -27.209 1.00 75.81 328 GLN A CA 1
ATOM 2743 C C . GLN A 1 328 ? 25.234 -12.123 -27.750 1.00 75.81 328 GLN A C 1
ATOM 2745 O O . GLN A 1 328 ? 25.331 -11.786 -28.928 1.00 75.81 328 GLN A O 1
ATOM 2750 N N . GLY A 1 329 ? 26.245 -11.950 -26.893 1.00 65.94 329 GLY A N 1
ATOM 2751 C CA . GLY A 1 329 ? 27.557 -11.427 -27.298 1.00 65.94 329 GLY A CA 1
ATOM 2752 C C . GLY A 1 329 ? 27.549 -9.972 -27.797 1.00 65.94 329 GLY A C 1
ATOM 2753 O O . GLY A 1 329 ? 26.654 -9.194 -27.486 1.00 65.94 329 GLY A O 1
ATOM 2754 N N . GLN A 1 330 ? 28.593 -9.569 -28.531 1.00 60.41 330 GLN A N 1
ATOM 2755 C CA . GLN A 1 330 ? 28.670 -8.236 -29.160 1.00 60.41 330 GLN A CA 1
ATOM 2756 C C . GLN A 1 330 ? 27.908 -8.148 -30.501 1.00 60.41 330 GLN A C 1
ATOM 2758 O O . GLN A 1 330 ? 27.755 -7.052 -31.033 1.00 60.41 330 GLN A O 1
ATOM 2763 N N . GLY A 1 331 ? 27.433 -9.279 -31.034 1.00 62.16 331 GLY A N 1
ATOM 2764 C CA . GLY A 1 331 ? 26.725 -9.362 -32.314 1.00 62.16 331 GLY A CA 1
ATOM 2765 C C . GLY A 1 331 ? 25.218 -9.088 -32.224 1.00 62.16 331 GLY A C 1
ATOM 2766 O O . GLY A 1 331 ? 24.698 -8.619 -31.209 1.00 62.16 331 GLY A O 1
ATOM 2767 N N . GLN A 1 332 ? 24.508 -9.394 -33.313 1.00 64.69 332 GLN A N 1
ATOM 2768 C CA . GLN A 1 332 ? 23.042 -9.311 -33.389 1.00 64.69 332 GLN A CA 1
ATOM 2769 C C . GLN A 1 332 ? 22.331 -10.620 -33.006 1.00 64.69 332 GLN A C 1
ATOM 2771 O O . GLN A 1 332 ? 21.107 -10.674 -33.060 1.00 64.69 332 GLN A O 1
ATOM 2776 N N . ASN A 1 333 ? 23.070 -11.658 -32.603 1.00 76.69 333 ASN A N 1
ATOM 2777 C CA . ASN A 1 333 ? 22.482 -12.951 -32.259 1.00 76.69 333 ASN A CA 1
ATOM 2778 C C . ASN A 1 333 ? 21.542 -12.825 -31.053 1.00 76.69 333 ASN A C 1
ATOM 2780 O O . ASN A 1 333 ? 21.858 -12.159 -30.062 1.00 76.69 333 ASN A O 1
ATOM 2784 N N . GLU A 1 334 ? 20.394 -13.488 -31.132 1.00 82.38 334 GLU A N 1
ATOM 2785 C CA . GLU A 1 334 ? 19.402 -13.542 -30.063 1.00 82.38 334 GLU A CA 1
ATOM 2786 C C . GLU A 1 334 ? 19.532 -14.855 -29.288 1.00 82.38 334 GLU A C 1
ATOM 2788 O O . GLU A 1 334 ? 19.836 -15.901 -29.859 1.00 82.38 334 GLU A O 1
ATOM 2793 N N . ILE A 1 335 ? 19.286 -14.803 -27.980 1.00 84.12 335 ILE A N 1
ATOM 2794 C CA . ILE A 1 335 ? 19.174 -15.988 -27.126 1.00 84.12 335 ILE A CA 1
ATOM 2795 C C . ILE A 1 335 ? 17.793 -16.018 -26.487 1.00 84.12 335 ILE A C 1
ATOM 2797 O O . ILE A 1 335 ? 17.279 -14.988 -26.042 1.00 84.12 335 ILE A O 1
ATOM 2801 N N . VAL A 1 336 ? 17.194 -17.205 -26.463 1.00 84.06 336 VAL A N 1
ATOM 2802 C CA . VAL A 1 336 ? 15.881 -17.455 -25.875 1.00 84.06 336 VAL A CA 1
ATOM 2803 C C . VAL A 1 336 ? 16.070 -18.184 -24.552 1.00 84.06 336 VAL A C 1
ATOM 2805 O O . VAL A 1 336 ? 16.677 -19.248 -24.503 1.00 84.06 336 VAL A O 1
ATOM 2808 N N . GLU A 1 337 ? 15.532 -17.610 -23.484 1.00 83.69 337 GLU A N 1
ATOM 2809 C CA . GLU A 1 337 ? 15.532 -18.185 -22.144 1.00 83.69 337 GLU A CA 1
ATOM 2810 C C . GLU A 1 337 ? 14.111 -18.605 -21.762 1.00 83.69 337 GLU A C 1
ATOM 2812 O O . GLU A 1 337 ? 13.144 -17.860 -21.956 1.00 83.69 337 GLU A O 1
ATOM 2817 N N . SER A 1 338 ? 13.982 -19.797 -21.182 1.00 80.25 338 SER A N 1
ATOM 2818 C CA . SER A 1 338 ? 12.705 -20.287 -20.656 1.00 80.25 338 SER A CA 1
ATOM 2819 C C . SER A 1 338 ? 12.450 -19.743 -19.251 1.00 80.25 338 SER A C 1
ATOM 2821 O O . SER A 1 338 ? 13.330 -19.766 -18.389 1.00 80.25 338 SER A O 1
ATOM 2823 N N . VAL A 1 339 ? 11.227 -19.278 -18.984 1.00 83.31 339 VAL A N 1
ATOM 2824 C CA . VAL A 1 339 ? 10.835 -18.822 -17.642 1.00 83.31 339 VAL A CA 1
ATOM 2825 C C . VAL A 1 339 ? 10.532 -20.024 -16.751 1.00 83.31 339 VAL A C 1
ATOM 2827 O O . VAL A 1 339 ? 9.666 -20.837 -17.064 1.00 83.31 339 VAL A O 1
ATOM 2830 N N . ASN A 1 340 ? 11.194 -20.104 -15.595 1.00 81.44 340 ASN A N 1
ATOM 2831 C CA . ASN A 1 340 ? 11.007 -21.185 -14.631 1.00 81.44 340 ASN A CA 1
ATOM 2832 C C . ASN A 1 340 ? 10.210 -20.688 -13.414 1.00 81.44 340 ASN A C 1
ATOM 2834 O O . ASN A 1 340 ? 10.690 -19.849 -12.651 1.00 81.44 340 ASN A O 1
ATOM 2838 N N . ILE A 1 341 ? 8.974 -21.177 -13.247 1.00 83.06 341 ILE A N 1
ATOM 2839 C CA . ILE A 1 341 ? 8.052 -20.809 -12.148 1.00 83.06 341 ILE A CA 1
ATOM 2840 C C . ILE A 1 341 ? 7.966 -19.275 -11.988 1.00 83.06 341 ILE A C 1
ATOM 2842 O O . ILE A 1 341 ? 8.185 -18.703 -10.918 1.00 83.06 341 ILE A O 1
ATOM 2846 N N . GLY A 1 342 ? 7.720 -18.577 -13.102 1.00 84.19 342 GLY A N 1
ATOM 2847 C CA . GLY A 1 342 ? 7.587 -17.115 -13.133 1.00 84.19 342 GLY A CA 1
ATOM 2848 C C . GLY A 1 342 ? 8.874 -16.334 -12.840 1.00 84.19 342 GLY A C 1
ATOM 2849 O O . GLY A 1 342 ? 8.812 -15.123 -12.640 1.00 84.19 342 GLY A O 1
ATOM 2850 N N . LYS A 1 343 ? 10.037 -16.995 -12.795 1.00 85.81 343 LYS A N 1
ATOM 2851 C CA . LYS A 1 343 ? 11.338 -16.368 -12.548 1.00 85.81 343 LYS A CA 1
ATOM 2852 C C . LYS A 1 343 ? 12.286 -16.622 -13.712 1.00 85.81 343 LYS A C 1
ATOM 2854 O O . LYS A 1 343 ? 12.368 -17.722 -14.250 1.00 85.81 343 LYS A O 1
ATOM 2859 N N . TRP A 1 344 ? 13.047 -15.595 -14.050 1.00 86.00 344 TRP A N 1
ATOM 2860 C CA . TRP A 1 344 ? 14.189 -15.674 -14.948 1.00 86.00 344 TRP A CA 1
ATOM 2861 C C . TRP A 1 344 ? 15.246 -14.679 -14.472 1.00 86.00 344 TRP A C 1
ATOM 2863 O O . TRP A 1 344 ? 14.971 -13.786 -13.664 1.00 86.00 344 TRP A O 1
ATOM 2873 N N . ARG A 1 345 ? 16.478 -14.854 -14.937 1.00 82.00 345 ARG A N 1
ATOM 2874 C CA . ARG A 1 345 ? 17.574 -13.912 -14.708 1.00 82.00 345 ARG A CA 1
ATOM 2875 C C . ARG A 1 345 ? 18.189 -13.579 -16.051 1.00 82.00 345 ARG A C 1
ATOM 2877 O O . ARG A 1 345 ? 18.202 -14.422 -16.938 1.00 82.00 345 ARG A O 1
ATOM 2884 N N . ILE A 1 346 ? 18.710 -12.365 -16.185 1.00 83.50 346 ILE A N 1
ATOM 2885 C CA . ILE A 1 346 ? 19.475 -12.013 -17.381 1.00 83.50 346 ILE A CA 1
ATOM 2886 C C . ILE A 1 346 ? 20.851 -12.698 -17.351 1.00 83.50 346 ILE A C 1
ATOM 2888 O O . ILE A 1 346 ? 21.328 -13.154 -18.383 1.00 83.50 346 ILE A O 1
ATOM 2892 N N . GLY A 1 347 ? 21.482 -12.837 -16.177 1.00 82.00 347 GLY A N 1
ATOM 2893 C CA . GLY A 1 347 ? 22.703 -13.634 -16.031 1.00 82.00 347 GLY A CA 1
ATOM 2894 C C . GLY A 1 347 ? 23.843 -13.125 -16.921 1.00 82.00 347 GLY A C 1
ATOM 2895 O O . GLY A 1 347 ? 24.237 -11.964 -16.825 1.00 82.00 347 GLY A O 1
ATOM 2896 N N . ARG A 1 348 ? 24.383 -13.980 -17.797 1.00 83.06 348 ARG A N 1
ATOM 2897 C CA . ARG A 1 348 ? 25.454 -13.604 -18.744 1.00 83.06 348 ARG A CA 1
ATOM 2898 C C . ARG A 1 348 ? 24.934 -12.917 -20.015 1.00 83.06 348 ARG A C 1
ATOM 2900 O O . ARG A 1 348 ? 25.741 -12.425 -20.801 1.00 83.06 348 ARG A O 1
ATOM 2907 N N . ASN A 1 349 ? 23.617 -12.871 -20.208 1.00 88.31 349 ASN A N 1
ATOM 2908 C CA . ASN A 1 349 ? 23.001 -12.298 -21.398 1.00 88.31 349 ASN A CA 1
ATOM 2909 C C . ASN A 1 349 ? 23.058 -10.763 -21.365 1.00 88.31 349 ASN A C 1
ATOM 2911 O O . ASN A 1 349 ? 23.233 -10.137 -20.311 1.00 88.31 349 ASN A O 1
ATOM 2915 N N . ARG A 1 350 ? 22.907 -10.147 -22.538 1.00 91.69 350 ARG A N 1
ATOM 2916 C CA . ARG A 1 350 ? 22.848 -8.690 -22.693 1.00 91.69 350 ARG A CA 1
ATOM 2917 C C . ARG A 1 350 ? 21.420 -8.226 -22.911 1.00 91.69 350 ARG A C 1
ATOM 2919 O O . ARG A 1 350 ? 20.562 -8.997 -23.344 1.00 91.69 350 ARG A O 1
ATOM 2926 N N . PHE A 1 351 ? 21.168 -6.952 -22.628 1.00 93.25 351 PHE A N 1
ATOM 2927 C CA . PHE A 1 351 ? 19.873 -6.360 -22.931 1.00 93.25 351 PHE A CA 1
ATOM 2928 C C . PHE A 1 351 ? 19.574 -6.446 -24.423 1.00 93.25 351 PHE A C 1
ATOM 2930 O O . PHE A 1 351 ? 20.467 -6.273 -25.252 1.00 93.25 351 PHE A O 1
ATOM 2937 N N . TYR A 1 352 ? 18.307 -6.691 -24.755 1.00 90.69 352 TYR A N 1
ATOM 2938 C CA . TYR A 1 352 ? 17.857 -6.759 -26.143 1.00 90.69 352 TYR A CA 1
ATOM 2939 C C . TYR A 1 352 ? 18.224 -5.485 -26.925 1.00 90.69 352 TYR A C 1
ATOM 2941 O O . TYR A 1 352 ? 18.700 -5.548 -28.059 1.00 90.69 352 TYR A O 1
ATOM 2949 N N . ARG A 1 353 ? 18.066 -4.321 -26.283 1.00 90.50 353 ARG A N 1
ATOM 2950 C CA . ARG A 1 353 ? 18.559 -3.026 -26.757 1.00 90.50 353 ARG A CA 1
ATOM 2951 C C . ARG A 1 353 ? 19.119 -2.229 -25.586 1.00 90.50 353 ARG A C 1
ATOM 2953 O O . ARG A 1 353 ? 18.380 -1.931 -24.650 1.00 90.50 353 ARG A O 1
ATOM 2960 N N . ALA A 1 354 ? 20.387 -1.843 -25.666 1.00 92.44 354 ALA A N 1
ATOM 2961 C CA . ALA A 1 354 ? 21.013 -0.917 -24.728 1.00 92.44 354 ALA A CA 1
ATOM 2962 C C . ALA A 1 354 ? 21.487 0.346 -25.468 1.00 92.44 354 ALA A C 1
ATOM 2964 O O . ALA A 1 354 ? 22.113 0.213 -26.520 1.00 92.44 354 ALA A O 1
ATOM 2965 N N . PRO A 1 355 ? 21.172 1.556 -24.975 1.00 89.75 355 PRO A N 1
ATOM 2966 C CA . PRO A 1 355 ? 21.610 2.802 -25.594 1.00 89.75 355 PRO A CA 1
ATOM 2967 C C . PRO A 1 355 ? 23.085 3.110 -25.281 1.00 89.75 355 PRO A C 1
ATOM 2969 O O . PRO A 1 355 ? 23.649 2.616 -24.301 1.00 89.75 355 PRO A O 1
ATOM 2972 N N . GLU A 1 356 ? 23.702 3.963 -26.101 1.00 91.38 356 GLU A N 1
ATOM 2973 C CA . GLU A 1 35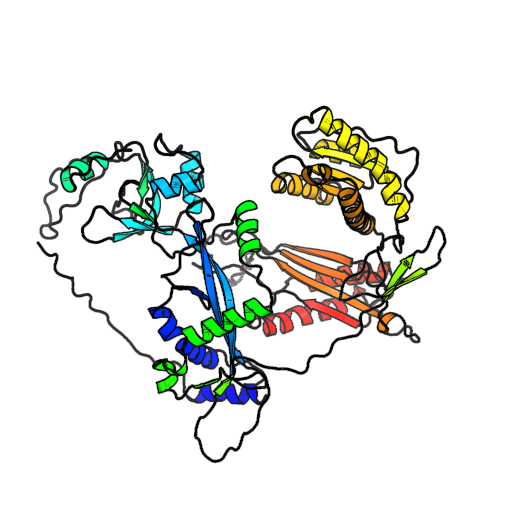6 ? 25.006 4.570 -25.801 1.00 91.38 356 GLU A CA 1
ATOM 2974 C C . GLU A 1 356 ? 24.856 5.622 -24.687 1.00 91.38 356 GLU A C 1
ATOM 2976 O O . GLU A 1 356 ? 23.970 6.480 -24.749 1.00 91.38 356 GLU A O 1
ATOM 2981 N N . ILE A 1 357 ? 25.749 5.577 -23.693 1.00 90.69 357 ILE A N 1
ATOM 2982 C CA . ILE A 1 357 ? 25.895 6.595 -22.648 1.00 90.69 357 ILE A CA 1
ATOM 2983 C C . ILE A 1 357 ? 27.150 7.418 -22.955 1.00 90.69 357 ILE A C 1
ATOM 2985 O O . ILE A 1 357 ? 28.282 6.976 -22.750 1.00 90.69 357 ILE A O 1
ATOM 2989 N N . LYS A 1 358 ? 26.920 8.631 -23.453 1.00 87.38 358 LYS A N 1
ATOM 2990 C CA . LYS A 1 358 ? 27.919 9.645 -23.802 1.00 87.38 358 LYS A CA 1
ATOM 2991 C C . LYS A 1 358 ? 28.304 10.513 -22.608 1.00 87.38 358 LYS A C 1
ATOM 2993 O O . LYS A 1 358 ? 29.462 10.883 -22.491 1.00 87.38 358 LYS A O 1
ATOM 2998 N N . SER A 1 359 ? 27.340 10.837 -21.743 1.00 87.56 359 SER A N 1
ATOM 2999 C CA . SER A 1 359 ? 27.533 11.734 -20.596 1.00 87.56 359 SER A CA 1
ATOM 3000 C C . SER A 1 359 ? 26.682 11.292 -19.401 1.00 87.56 359 SER A C 1
ATOM 3002 O O . SER A 1 359 ? 25.478 11.069 -19.551 1.00 87.56 359 SER A O 1
ATOM 3004 N N . TRP A 1 360 ? 27.283 11.141 -18.220 1.00 89.31 360 TRP A N 1
ATOM 3005 C CA . TRP A 1 360 ? 26.584 10.830 -16.966 1.00 89.31 360 TRP A CA 1
ATOM 3006 C C . TRP A 1 360 ? 27.363 11.375 -15.766 1.00 89.31 360 TRP A C 1
ATOM 3008 O O . TRP A 1 360 ? 28.561 11.625 -15.875 1.00 89.31 360 TRP A O 1
ATOM 3018 N N . GLY A 1 361 ? 26.704 11.514 -14.616 1.00 86.75 361 GLY A N 1
ATOM 3019 C CA . GLY A 1 361 ? 27.371 11.915 -13.376 1.00 86.75 361 GLY A CA 1
ATOM 3020 C C . GLY A 1 361 ? 26.866 11.185 -12.137 1.00 86.75 361 GLY A C 1
ATOM 3021 O O . GLY A 1 361 ? 25.760 10.633 -12.122 1.00 86.75 361 GLY A O 1
ATOM 3022 N N . LEU A 1 362 ? 27.706 11.174 -11.099 1.00 88.56 362 LEU A N 1
ATOM 3023 C CA . LEU A 1 362 ? 27.436 10.572 -9.796 1.00 88.56 362 LEU A CA 1
ATOM 3024 C C . LEU A 1 362 ? 27.415 11.662 -8.721 1.00 88.56 362 LEU A C 1
ATOM 3026 O O . LEU A 1 362 ? 28.396 12.368 -8.521 1.00 88.56 362 LEU A O 1
ATOM 3030 N N . ILE A 1 363 ? 26.298 11.775 -8.011 1.00 87.12 363 ILE A N 1
ATOM 3031 C CA . ILE A 1 363 ? 26.085 12.762 -6.952 1.00 87.12 363 ILE A CA 1
ATOM 3032 C C . ILE A 1 363 ? 25.925 12.018 -5.632 1.00 87.12 363 ILE A C 1
ATOM 3034 O O . ILE A 1 363 ? 25.156 11.058 -5.546 1.00 87.12 363 ILE A O 1
ATOM 3038 N N . TYR A 1 364 ? 26.610 12.480 -4.591 1.00 86.75 364 TYR A N 1
ATOM 3039 C CA . TYR A 1 364 ? 26.371 12.026 -3.229 1.00 86.75 364 TYR A CA 1
ATOM 3040 C C . TYR A 1 364 ? 25.568 13.095 -2.483 1.00 86.75 364 TYR A C 1
ATOM 3042 O O . TYR A 1 364 ? 26.007 14.231 -2.323 1.00 86.75 364 TYR A O 1
ATOM 3050 N N . TYR A 1 365 ? 24.368 12.723 -2.041 1.00 85.56 365 TYR A N 1
ATOM 3051 C CA . TYR A 1 365 ? 23.427 13.618 -1.384 1.00 85.56 365 TYR A CA 1
ATOM 3052 C C . TYR A 1 365 ? 23.268 13.243 0.094 1.00 85.56 365 TYR A C 1
ATOM 3054 O O . TYR A 1 365 ? 22.594 12.270 0.455 1.00 85.56 365 TYR A O 1
ATOM 3062 N N . GLY A 1 366 ? 23.932 14.013 0.954 1.00 78.88 366 GLY A N 1
ATOM 3063 C CA . GLY A 1 366 ? 23.973 13.803 2.398 1.00 78.88 366 GLY A CA 1
ATOM 3064 C C . GLY A 1 366 ? 25.056 14.645 3.073 1.00 78.88 366 GLY A C 1
ATOM 3065 O O . GLY A 1 366 ? 25.698 15.474 2.436 1.00 78.88 366 GLY A O 1
ATOM 3066 N N . HIS A 1 367 ? 25.267 14.424 4.373 1.00 75.44 367 HIS A N 1
ATOM 3067 C CA . HIS A 1 367 ? 26.378 15.041 5.110 1.00 75.44 367 HIS A CA 1
ATOM 3068 C C . HIS A 1 367 ? 27.734 14.572 4.581 1.00 75.44 367 HIS A C 1
ATOM 3070 O O . HIS A 1 367 ? 27.820 13.445 4.088 1.00 75.44 367 HIS A O 1
ATOM 3076 N N . HIS A 1 368 ? 28.771 15.400 4.751 1.00 76.19 368 HIS A N 1
ATOM 3077 C CA . HIS A 1 368 ? 30.129 15.118 4.285 1.00 76.19 368 HIS A CA 1
ATOM 3078 C C . HIS A 1 368 ? 30.555 13.665 4.581 1.00 76.19 368 HIS A C 1
ATOM 3080 O O . HIS A 1 368 ? 30.541 13.240 5.744 1.00 76.19 368 HIS A O 1
ATOM 3086 N N . PRO A 1 369 ? 30.878 12.878 3.542 1.00 77.06 369 PRO A N 1
ATOM 3087 C CA . PRO A 1 369 ? 31.290 11.493 3.683 1.00 77.06 369 PRO A CA 1
ATOM 3088 C C . PRO A 1 369 ? 32.663 11.411 4.360 1.00 77.06 369 PRO A C 1
ATOM 3090 O O . PRO A 1 369 ? 33.568 12.201 4.104 1.00 77.06 369 PRO A O 1
ATOM 3093 N N . ASN A 1 370 ? 32.849 10.410 5.220 1.00 84.00 370 ASN A N 1
ATOM 3094 C CA . ASN A 1 370 ? 34.171 10.128 5.778 1.00 84.00 370 ASN A CA 1
ATOM 3095 C C . ASN A 1 370 ? 35.086 9.448 4.733 1.00 84.00 370 ASN A C 1
ATOM 3097 O O . ASN A 1 370 ? 34.643 9.016 3.667 1.00 84.00 370 ASN A O 1
ATOM 3101 N N . LYS A 1 371 ? 36.377 9.288 5.055 1.00 84.19 371 LYS A N 1
ATOM 3102 C CA . LYS A 1 371 ? 37.382 8.693 4.150 1.00 84.19 371 LYS A CA 1
ATOM 3103 C C . LYS A 1 371 ? 36.980 7.313 3.604 1.00 84.19 371 LYS A C 1
ATOM 3105 O O . LYS A 1 371 ? 37.193 7.031 2.427 1.00 84.19 371 LYS A O 1
ATOM 3110 N N . GLN A 1 372 ? 36.379 6.464 4.438 1.00 85.19 372 GLN A N 1
ATOM 3111 C CA . GLN A 1 372 ? 35.938 5.124 4.040 1.00 85.19 372 GLN A CA 1
ATOM 3112 C C . GLN A 1 372 ? 34.729 5.177 3.098 1.00 85.19 372 GLN A C 1
ATOM 3114 O O . GLN A 1 372 ? 34.648 4.412 2.132 1.00 85.19 372 GLN A O 1
ATOM 3119 N N . MET A 1 373 ? 33.798 6.095 3.357 1.00 84.38 373 MET A N 1
ATOM 3120 C CA . MET A 1 373 ? 32.650 6.326 2.488 1.00 84.38 373 MET A CA 1
ATOM 3121 C C . MET A 1 373 ? 33.110 6.805 1.113 1.00 84.38 373 MET A C 1
ATOM 3123 O O . MET A 1 373 ? 32.721 6.215 0.110 1.00 84.38 373 MET A O 1
ATOM 3127 N N . ASN A 1 374 ? 34.015 7.785 1.069 1.00 83.81 374 ASN A N 1
ATOM 3128 C CA . ASN A 1 374 ? 34.588 8.289 -0.178 1.00 83.81 374 ASN A CA 1
ATOM 3129 C C . ASN A 1 374 ? 35.291 7.201 -0.984 1.00 83.81 374 ASN A C 1
ATOM 3131 O O . ASN A 1 374 ? 35.088 7.110 -2.193 1.00 83.81 374 ASN A O 1
ATOM 3135 N N . LYS A 1 375 ? 36.058 6.325 -0.327 1.00 86.56 375 LYS A N 1
ATOM 3136 C CA . LYS A 1 375 ? 36.647 5.158 -0.992 1.00 86.56 375 LYS A CA 1
ATOM 3137 C C . LYS A 1 375 ? 35.571 4.281 -1.641 1.00 86.56 375 LYS A C 1
ATOM 3139 O O . LYS A 1 375 ? 35.651 3.999 -2.826 1.00 86.56 375 LYS A O 1
ATOM 3144 N N . THR A 1 376 ? 34.525 3.937 -0.895 1.00 87.75 376 THR A N 1
ATOM 3145 C CA . THR A 1 376 ? 33.433 3.073 -1.380 1.00 87.75 376 THR A CA 1
ATOM 3146 C C . THR A 1 376 ? 32.669 3.698 -2.557 1.00 87.75 376 THR A C 1
ATOM 3148 O O . THR A 1 376 ? 32.332 3.006 -3.515 1.00 87.75 376 THR A O 1
ATOM 3151 N N . ILE A 1 377 ? 32.400 5.009 -2.508 1.00 85.81 377 ILE A N 1
ATOM 3152 C CA . ILE A 1 377 ? 31.726 5.744 -3.592 1.00 85.81 377 ILE A CA 1
ATOM 3153 C C . ILE A 1 377 ? 32.592 5.736 -4.855 1.00 85.81 377 ILE A C 1
ATOM 3155 O O . ILE A 1 377 ? 32.087 5.438 -5.937 1.00 85.81 377 ILE A O 1
ATOM 3159 N N . ASN A 1 378 ? 33.890 6.017 -4.714 1.00 85.06 378 ASN A N 1
ATOM 3160 C CA . ASN A 1 378 ? 34.837 5.993 -5.827 1.00 85.06 378 ASN A CA 1
ATOM 3161 C C . ASN A 1 378 ? 34.988 4.587 -6.418 1.00 85.06 378 ASN A C 1
ATOM 3163 O O . ASN A 1 378 ? 34.944 4.425 -7.636 1.00 85.06 378 ASN A O 1
ATOM 3167 N N . ASP A 1 379 ? 35.099 3.561 -5.573 1.00 85.44 379 ASP A N 1
ATOM 3168 C CA . ASP A 1 379 ? 35.183 2.166 -6.007 1.00 85.44 379 ASP A CA 1
ATOM 3169 C C . ASP A 1 379 ? 33.937 1.773 -6.815 1.00 85.44 379 ASP A C 1
ATOM 3171 O O . ASP A 1 379 ? 34.050 1.196 -7.898 1.00 85.44 379 ASP A O 1
ATOM 3175 N N . PHE A 1 380 ? 32.745 2.156 -6.345 1.00 87.31 380 PHE A N 1
ATOM 3176 C CA . PHE A 1 380 ? 31.496 1.942 -7.075 1.00 87.31 380 PHE A CA 1
ATOM 3177 C C . PHE A 1 380 ? 31.478 2.678 -8.421 1.00 87.31 380 PHE A C 1
ATOM 3179 O O . PHE A 1 380 ? 31.125 2.089 -9.445 1.00 87.31 380 PHE A O 1
ATOM 3186 N N . ALA A 1 381 ? 31.873 3.951 -8.435 1.00 85.88 381 ALA A N 1
ATOM 3187 C CA . ALA A 1 381 ? 31.909 4.771 -9.640 1.00 85.88 381 ALA A CA 1
ATOM 3188 C C . ALA A 1 381 ? 32.862 4.211 -10.707 1.00 85.88 381 ALA A C 1
ATOM 3190 O O . ALA A 1 381 ? 32.531 4.232 -11.891 1.00 85.88 381 ALA A O 1
ATOM 3191 N N . ASN A 1 382 ? 34.003 3.662 -10.284 1.00 84.94 382 ASN A N 1
ATOM 3192 C CA . ASN A 1 382 ? 34.989 3.036 -11.163 1.00 84.94 382 ASN A CA 1
ATOM 3193 C C . ASN A 1 382 ? 34.500 1.699 -11.738 1.00 84.94 382 ASN A C 1
ATOM 3195 O O . ASN A 1 382 ? 34.749 1.396 -12.904 1.00 84.94 382 ASN A O 1
ATOM 3199 N N . GLN A 1 383 ? 33.782 0.902 -10.945 1.00 85.50 383 GLN A N 1
ATOM 3200 C CA . GLN A 1 383 ? 33.309 -0.423 -11.362 1.00 85.50 383 GLN A CA 1
ATOM 3201 C C . GLN A 1 383 ? 32.035 -0.373 -12.213 1.00 85.50 383 GLN A C 1
ATOM 3203 O O . GLN A 1 383 ? 31.820 -1.226 -13.079 1.00 85.50 383 GLN A O 1
ATOM 3208 N N . LEU A 1 384 ? 31.167 0.617 -11.983 1.00 87.62 384 LEU A N 1
ATOM 3209 C CA . LEU A 1 384 ? 29.858 0.689 -12.629 1.00 87.62 384 LEU A CA 1
ATOM 3210 C C . LEU A 1 384 ? 29.929 0.673 -14.172 1.00 87.62 384 LEU A C 1
ATOM 3212 O O . LEU A 1 384 ? 29.166 -0.095 -14.768 1.00 87.62 384 LEU A O 1
ATOM 3216 N N . PRO A 1 385 ? 30.818 1.432 -14.849 1.00 88.44 385 PRO A N 1
ATOM 3217 C CA . PRO A 1 385 ? 30.926 1.395 -16.304 1.00 88.44 385 PRO A CA 1
ATOM 3218 C C . PRO A 1 385 ? 31.212 -0.002 -16.855 1.00 88.44 385 PRO A C 1
ATOM 3220 O O . PRO A 1 385 ? 30.607 -0.412 -17.844 1.00 88.44 385 PRO A O 1
ATOM 3223 N N . GLU A 1 386 ? 32.097 -0.764 -16.212 1.00 87.50 386 GLU A N 1
ATOM 3224 C CA . GLU A 1 386 ? 32.412 -2.125 -16.640 1.00 87.50 386 GLU A CA 1
ATOM 3225 C C . GLU A 1 386 ? 31.198 -3.051 -16.491 1.00 87.50 386 GLU A C 1
ATOM 3227 O O . GLU A 1 386 ? 30.845 -3.784 -17.420 1.00 87.50 386 GLU A O 1
ATOM 3232 N N . LEU A 1 387 ? 30.499 -2.967 -15.357 1.00 87.56 387 LEU A N 1
ATOM 3233 C CA . LEU A 1 387 ? 29.299 -3.764 -15.097 1.00 87.56 387 LEU A CA 1
ATOM 3234 C C . LEU A 1 387 ? 28.171 -3.454 -16.092 1.00 87.56 387 LEU A C 1
ATOM 3236 O O . LEU A 1 387 ? 27.486 -4.369 -16.553 1.00 87.56 387 LEU A O 1
ATOM 3240 N N . LEU A 1 388 ? 28.002 -2.188 -16.478 1.00 90.25 388 LEU A N 1
ATOM 3241 C CA . LEU A 1 388 ? 27.049 -1.792 -17.514 1.00 90.25 388 LEU A CA 1
ATOM 3242 C C . LEU A 1 388 ? 27.487 -2.287 -18.905 1.00 90.25 388 LEU A C 1
ATOM 3244 O O . LEU A 1 388 ? 26.668 -2.848 -19.636 1.00 90.25 388 LEU A O 1
ATOM 3248 N N . ARG A 1 389 ? 28.775 -2.194 -19.267 1.00 90.00 389 ARG A N 1
ATOM 3249 C CA . ARG A 1 389 ? 29.288 -2.744 -20.541 1.00 90.00 389 ARG A CA 1
ATOM 3250 C C . ARG A 1 389 ? 29.013 -4.242 -20.679 1.00 90.00 389 ARG A C 1
ATOM 3252 O O . ARG A 1 389 ? 28.611 -4.696 -21.752 1.00 90.00 389 ARG A O 1
ATOM 3259 N N . ARG A 1 390 ? 29.123 -5.011 -19.587 1.00 89.00 390 ARG A N 1
ATOM 3260 C CA . ARG A 1 390 ? 28.769 -6.446 -19.566 1.00 89.00 390 ARG A CA 1
ATOM 3261 C C . ARG A 1 390 ? 27.305 -6.709 -19.947 1.00 89.00 390 ARG A C 1
ATOM 3263 O O . ARG A 1 390 ? 27.014 -7.773 -20.483 1.00 89.00 390 ARG A O 1
ATOM 3270 N N . LYS A 1 391 ? 26.399 -5.749 -19.731 1.00 91.62 391 LYS A N 1
ATOM 3271 C CA . LYS A 1 391 ? 24.973 -5.831 -20.106 1.00 91.62 391 LYS A CA 1
ATOM 3272 C C . LYS A 1 391 ? 24.648 -5.223 -21.475 1.00 91.62 391 LYS A C 1
ATOM 3274 O O . LYS A 1 391 ? 23.487 -5.231 -21.876 1.00 91.62 391 LYS A O 1
ATOM 3279 N N . GLY A 1 392 ? 25.661 -4.768 -22.214 1.00 90.31 392 GLY A N 1
ATOM 3280 C CA . GLY A 1 392 ? 25.535 -4.290 -23.592 1.00 90.31 392 GLY A CA 1
ATOM 3281 C C . GLY A 1 392 ? 25.521 -2.773 -23.763 1.00 90.31 392 GLY A C 1
ATOM 3282 O O . GLY A 1 392 ? 25.402 -2.320 -24.896 1.00 90.31 392 GLY A O 1
ATOM 3283 N N . PHE A 1 393 ? 25.666 -1.986 -22.692 1.00 91.50 393 PHE A N 1
ATOM 3284 C CA . PHE A 1 393 ? 25.819 -0.535 -22.830 1.00 91.50 393 PHE A CA 1
ATOM 3285 C C . PHE A 1 393 ? 27.149 -0.180 -23.498 1.00 91.50 393 PHE A C 1
ATOM 3287 O O . PHE A 1 393 ? 28.189 -0.768 -23.193 1.00 91.50 393 PHE A O 1
ATOM 3294 N N . ILE A 1 394 ? 27.128 0.850 -24.340 1.00 89.38 394 ILE A N 1
ATOM 3295 C CA . ILE A 1 394 ? 28.338 1.488 -24.861 1.00 89.38 394 ILE A CA 1
ATOM 3296 C C . ILE A 1 394 ? 28.588 2.725 -23.999 1.00 89.38 394 ILE A C 1
ATOM 3298 O O . ILE A 1 394 ? 27.775 3.644 -24.000 1.00 89.38 394 ILE A O 1
ATOM 3302 N N . ILE A 1 395 ? 29.676 2.724 -23.225 1.00 86.88 395 ILE A N 1
ATOM 3303 C CA . ILE A 1 395 ? 30.049 3.827 -22.324 1.00 86.88 395 ILE A CA 1
ATOM 3304 C C . ILE A 1 395 ? 31.429 4.325 -22.720 1.00 86.88 395 ILE A C 1
ATOM 3306 O O . ILE A 1 395 ? 32.397 3.552 -22.655 1.00 86.88 395 ILE A O 1
ATOM 3310 N N . ARG A 1 396 ? 31.504 5.598 -23.113 1.00 74.69 396 ARG A N 1
ATOM 3311 C CA . ARG A 1 396 ? 32.724 6.225 -23.626 1.00 74.69 396 ARG A CA 1
ATOM 3312 C C . ARG A 1 396 ? 33.880 6.197 -22.598 1.00 74.69 396 ARG A C 1
ATOM 3314 O O . ARG A 1 396 ? 33.613 6.373 -21.410 1.00 74.69 396 ARG A O 1
ATOM 3321 N N . PRO A 1 397 ? 35.137 5.902 -22.992 1.00 56.28 397 PRO A N 1
ATOM 3322 C CA . PRO A 1 397 ? 36.263 5.738 -22.056 1.00 56.28 397 PRO A CA 1
ATOM 3323 C C . PRO A 1 397 ? 36.754 7.053 -21.427 1.00 56.28 397 PRO A C 1
ATOM 3325 O O . PRO A 1 397 ? 37.305 7.042 -20.332 1.00 56.28 397 PRO A O 1
ATOM 3328 N N . ASP A 1 398 ? 36.543 8.172 -22.120 1.00 52.69 398 ASP A N 1
ATOM 3329 C CA . ASP A 1 398 ? 36.894 9.552 -21.755 1.00 52.69 398 ASP A CA 1
ATOM 3330 C C . ASP A 1 398 ? 35.954 10.174 -20.709 1.00 52.69 398 ASP A C 1
ATOM 3332 O O . ASP A 1 398 ? 36.236 11.255 -20.192 1.00 52.69 398 ASP A O 1
ATOM 3336 N N . LEU A 1 399 ? 34.898 9.451 -20.316 1.00 53.66 399 LEU A N 1
ATOM 3337 C CA . LEU A 1 399 ? 34.115 9.702 -19.105 1.00 53.66 399 LEU A CA 1
ATOM 3338 C C . LEU A 1 399 ? 34.971 9.425 -17.858 1.00 53.66 399 LEU A C 1
ATOM 3340 O O . LEU A 1 399 ? 34.745 8.467 -17.115 1.00 53.66 399 LEU A O 1
ATOM 3344 N N . LYS A 1 400 ? 35.976 10.272 -17.619 1.00 45.84 400 LYS A N 1
ATOM 3345 C CA . LYS A 1 400 ? 36.577 10.418 -16.295 1.00 45.84 400 LYS A CA 1
ATOM 3346 C C . LYS A 1 400 ? 35.453 10.786 -15.330 1.00 45.84 400 LYS A C 1
ATOM 3348 O O . LYS A 1 400 ? 34.616 11.624 -15.659 1.00 45.84 400 LYS A O 1
ATOM 3353 N N . LEU A 1 401 ? 35.446 10.130 -14.169 1.00 48.41 401 LEU A N 1
ATOM 3354 C CA . LEU A 1 401 ? 34.669 10.486 -12.982 1.00 48.41 401 LEU A CA 1
ATOM 3355 C C . LEU A 1 401 ? 34.353 11.989 -12.957 1.00 48.41 401 LEU A C 1
ATOM 3357 O O . LEU A 1 401 ? 35.232 12.817 -12.727 1.00 48.41 401 LEU A O 1
ATOM 3361 N N . VAL A 1 402 ? 33.093 12.334 -13.211 1.00 48.94 402 VAL A N 1
ATOM 3362 C CA . VAL A 1 402 ? 32.563 13.645 -12.841 1.00 48.94 402 VAL A CA 1
ATOM 3363 C C . VAL A 1 402 ? 32.730 13.779 -11.320 1.00 48.94 402 VAL A C 1
ATOM 3365 O O . VAL A 1 402 ? 32.510 12.778 -10.628 1.00 48.94 402 VAL A O 1
ATOM 3368 N N . PRO A 1 403 ? 33.129 14.955 -10.788 1.00 49.41 403 PRO A N 1
ATOM 3369 C CA . PRO A 1 403 ? 33.347 15.139 -9.356 1.00 49.41 403 PRO A CA 1
ATOM 3370 C C . PRO A 1 403 ? 32.157 14.609 -8.559 1.00 49.41 403 PRO A C 1
ATOM 3372 O O . PRO A 1 403 ? 31.008 14.856 -8.923 1.00 49.41 403 PRO A O 1
ATOM 3375 N N . ILE A 1 404 ? 32.437 13.886 -7.471 1.00 54.44 404 ILE A N 1
ATOM 3376 C CA . ILE A 1 404 ? 31.428 13.609 -6.450 1.00 54.44 404 ILE A CA 1
ATOM 3377 C C . ILE A 1 404 ? 30.955 14.980 -5.974 1.00 54.44 404 ILE A C 1
ATOM 3379 O O . ILE A 1 404 ? 31.673 15.664 -5.247 1.00 54.44 404 ILE A O 1
ATOM 3383 N N . ILE A 1 405 ? 29.780 15.413 -6.430 1.00 58.31 405 ILE A N 1
ATOM 3384 C CA . ILE A 1 405 ? 29.219 16.673 -5.959 1.00 58.31 405 ILE A CA 1
ATOM 3385 C C . ILE A 1 405 ? 28.603 16.378 -4.597 1.00 58.31 405 ILE A C 1
ATOM 3387 O O . ILE A 1 405 ? 27.477 15.890 -4.498 1.00 58.31 405 ILE A O 1
ATOM 3391 N N . GLU A 1 406 ? 29.389 16.602 -3.549 1.00 58.69 406 GLU A N 1
ATOM 3392 C CA . GLU A 1 406 ? 28.898 16.648 -2.179 1.00 58.69 406 GLU A CA 1
ATOM 3393 C C . GLU A 1 406 ? 28.062 17.915 -2.035 1.00 58.69 406 GLU A C 1
ATOM 3395 O O . GLU A 1 406 ? 28.584 19.027 -2.079 1.00 58.69 406 GLU A O 1
ATOM 3400 N N . THR A 1 407 ? 26.747 17.768 -1.911 1.00 58.44 407 THR A N 1
ATOM 3401 C CA . THR A 1 407 ? 25.867 18.931 -1.824 1.00 58.44 407 THR A CA 1
ATOM 3402 C C . THR A 1 407 ? 24.794 18.748 -0.764 1.00 58.44 407 THR A C 1
ATOM 3404 O O . THR A 1 407 ? 24.217 17.672 -0.610 1.00 58.44 407 THR A O 1
ATOM 3407 N N . SER A 1 408 ? 24.485 19.826 -0.049 1.00 61.34 408 SER A N 1
ATOM 3408 C CA . SER A 1 408 ? 23.227 19.978 0.689 1.00 61.34 408 SER A CA 1
ATOM 3409 C C . SER A 1 408 ? 22.101 20.502 -0.216 1.00 61.34 408 SER A C 1
ATOM 3411 O O . SER A 1 408 ? 20.924 20.349 0.115 1.00 61.34 408 SER A O 1
ATOM 3413 N N . ASN A 1 409 ? 22.451 21.049 -1.386 1.00 77.00 409 ASN A N 1
ATOM 3414 C CA . ASN A 1 409 ? 21.552 21.589 -2.397 1.00 77.00 409 ASN A CA 1
ATOM 3415 C C . ASN A 1 409 ? 21.620 20.766 -3.695 1.00 77.00 409 ASN A C 1
ATOM 3417 O O . ASN A 1 409 ? 22.436 21.006 -4.588 1.00 77.00 409 ASN A O 1
ATOM 3421 N N . ILE A 1 410 ? 20.728 19.787 -3.792 1.00 85.25 410 ILE A N 1
ATOM 3422 C CA . ILE A 1 410 ? 20.628 18.883 -4.939 1.00 85.25 410 ILE A CA 1
ATOM 3423 C C . ILE A 1 410 ? 20.216 19.585 -6.243 1.00 85.25 410 ILE A C 1
ATOM 3425 O O . ILE A 1 410 ? 20.502 19.070 -7.322 1.00 85.25 410 ILE A O 1
ATOM 3429 N N . GLU A 1 411 ? 19.562 20.749 -6.163 1.00 87.81 411 GLU A N 1
ATOM 3430 C CA . GLU A 1 411 ? 19.082 21.477 -7.339 1.00 87.81 411 GLU A CA 1
ATOM 3431 C C . GLU A 1 411 ? 20.246 21.976 -8.189 1.00 87.81 411 GLU A C 1
ATOM 3433 O O . GLU A 1 411 ? 20.318 21.639 -9.367 1.00 87.81 411 GLU A O 1
ATOM 3438 N N . ASN A 1 412 ? 21.212 22.661 -7.574 1.00 86.38 412 ASN A N 1
ATOM 3439 C CA . ASN A 1 412 ? 22.375 23.205 -8.279 1.00 86.38 412 ASN A CA 1
ATOM 3440 C C . ASN A 1 412 ? 23.166 22.113 -9.013 1.00 86.38 412 ASN A C 1
ATOM 3442 O O . ASN A 1 412 ? 23.509 22.274 -10.178 1.00 86.38 412 ASN A O 1
ATOM 3446 N N . SER A 1 413 ? 23.408 20.978 -8.354 1.00 87.00 413 SER A N 1
ATOM 3447 C CA . SER A 1 413 ? 24.190 19.876 -8.927 1.00 87.00 413 SER A CA 1
ATOM 3448 C C . SER A 1 413 ? 23.489 19.200 -10.105 1.00 87.00 413 SER A C 1
ATOM 3450 O O . SER A 1 413 ? 24.140 18.795 -11.066 1.00 87.00 413 SER A O 1
ATOM 3452 N N . LEU A 1 414 ? 22.160 19.063 -10.045 1.00 89.62 414 LEU A N 1
ATOM 3453 C CA . LEU A 1 414 ? 21.390 18.528 -11.167 1.00 89.62 414 LEU A CA 1
ATOM 3454 C C . LEU A 1 414 ? 21.319 19.528 -12.326 1.00 89.62 414 LEU A C 1
ATOM 3456 O O . LEU A 1 414 ? 21.414 19.100 -13.475 1.00 89.62 414 LEU A O 1
ATOM 3460 N N . THR A 1 415 ? 21.190 20.827 -12.041 1.00 90.56 415 THR A N 1
ATOM 3461 C CA . THR A 1 415 ? 21.210 21.890 -13.056 1.00 90.56 415 THR A CA 1
ATOM 3462 C C . THR A 1 415 ? 22.552 21.926 -13.780 1.00 90.56 415 THR A C 1
ATOM 3464 O O . THR A 1 415 ? 22.572 21.825 -15.001 1.00 90.56 415 THR A O 1
ATOM 3467 N N . GLU A 1 416 ? 23.668 21.924 -13.046 1.00 87.38 416 GLU A N 1
ATOM 3468 C CA . GLU A 1 416 ? 25.019 21.876 -13.620 1.00 87.38 416 GLU A CA 1
ATOM 3469 C C . GLU A 1 416 ? 25.216 20.629 -14.498 1.00 87.38 416 GLU A C 1
ATOM 3471 O O . GLU A 1 416 ? 25.743 20.705 -15.608 1.00 87.38 416 GLU A O 1
ATOM 3476 N N . GLY A 1 417 ? 24.759 19.461 -14.031 1.00 86.44 417 GLY A N 1
ATOM 3477 C CA . GLY A 1 417 ? 24.800 18.234 -14.826 1.00 86.44 417 GLY A CA 1
ATOM 3478 C C . GLY A 1 417 ? 23.954 18.322 -16.101 1.00 86.44 417 GLY A C 1
ATOM 3479 O O . GLY A 1 417 ? 24.369 17.847 -17.159 1.00 86.44 417 GLY A O 1
ATOM 3480 N N . SER A 1 418 ? 22.785 18.961 -16.022 1.00 89.38 418 SER A N 1
ATOM 3481 C CA . SER A 1 418 ? 21.910 19.200 -17.172 1.00 89.38 418 SER A CA 1
ATOM 3482 C C . SER A 1 418 ? 22.553 20.143 -18.195 1.00 89.38 418 SER A C 1
ATOM 3484 O O . SER A 1 418 ? 22.533 19.843 -19.386 1.00 89.38 418 SER A O 1
ATOM 3486 N N . GLU A 1 419 ? 23.170 21.239 -17.747 1.00 89.75 419 GLU A N 1
ATOM 3487 C CA . GLU A 1 419 ? 23.904 22.196 -18.593 1.00 89.75 419 GLU A CA 1
ATOM 3488 C C . GLU A 1 419 ? 25.122 21.550 -19.264 1.00 89.75 419 GLU A C 1
ATOM 3490 O O . GLU A 1 419 ? 25.410 21.806 -20.432 1.00 89.75 419 GLU A O 1
ATOM 3495 N N . LYS A 1 420 ? 25.787 20.621 -18.566 1.00 87.00 420 LYS A N 1
ATOM 3496 C CA . LYS A 1 420 ? 26.864 19.774 -19.108 1.00 87.00 420 LYS A CA 1
ATOM 3497 C C . LYS A 1 420 ? 26.367 18.652 -20.032 1.00 87.00 420 LYS A C 1
ATOM 3499 O O . LYS A 1 420 ? 27.162 17.822 -20.477 1.00 87.00 420 LYS A O 1
ATOM 3504 N N . GLY A 1 421 ? 25.064 18.581 -20.305 1.00 88.38 421 GLY A N 1
ATOM 3505 C CA . GLY A 1 421 ? 24.472 17.616 -21.229 1.00 88.38 421 GLY A CA 1
ATOM 3506 C C . GLY A 1 421 ? 24.459 16.175 -20.715 1.00 88.38 421 GLY A C 1
ATOM 3507 O O . GLY A 1 421 ? 24.556 15.240 -21.515 1.00 88.38 421 GLY A O 1
ATOM 3508 N N . TRP A 1 422 ? 24.373 15.954 -19.398 1.00 89.94 422 TRP A N 1
ATOM 3509 C CA . TRP A 1 422 ? 24.257 14.598 -18.856 1.00 89.94 422 TRP A CA 1
ATOM 3510 C C . TRP A 1 422 ? 22.992 13.909 -19.364 1.00 89.94 422 TRP A C 1
ATOM 3512 O O . TRP A 1 422 ? 21.893 14.455 -19.330 1.00 89.94 422 TRP A O 1
ATOM 3522 N N . GLN A 1 423 ? 23.130 12.649 -19.769 1.00 90.62 423 GLN A N 1
ATOM 3523 C CA . GLN A 1 423 ? 21.993 11.793 -20.110 1.00 90.62 423 GLN A CA 1
ATOM 3524 C C . GLN A 1 423 ? 21.425 11.092 -18.869 1.00 90.62 423 GLN A C 1
ATOM 3526 O O . GLN A 1 423 ? 20.261 10.687 -18.860 1.00 90.62 423 GLN A O 1
ATOM 3531 N N . LEU A 1 424 ? 22.248 10.924 -17.828 1.00 91.69 424 LEU A N 1
ATOM 3532 C CA . LEU A 1 424 ? 21.908 10.218 -16.596 1.00 91.69 424 LEU A CA 1
ATOM 3533 C C . LEU A 1 424 ? 22.625 10.834 -15.387 1.00 91.69 424 LEU A C 1
ATOM 3535 O O . LEU A 1 424 ? 23.847 10.952 -15.383 1.00 91.69 424 LEU A O 1
ATOM 3539 N N . ALA A 1 425 ? 21.880 11.118 -14.321 1.00 91.56 425 ALA A N 1
ATOM 3540 C CA . ALA A 1 425 ? 22.432 11.413 -13.000 1.00 91.56 425 ALA A CA 1
ATOM 3541 C C . ALA A 1 425 ? 22.133 10.264 -12.028 1.00 91.56 425 ALA A C 1
ATOM 3543 O O . ALA A 1 425 ? 20.970 9.921 -11.782 1.00 91.56 425 ALA A O 1
ATOM 3544 N N . ILE A 1 426 ? 23.171 9.663 -11.455 1.00 92.06 426 ILE A N 1
ATOM 3545 C CA . ILE A 1 426 ? 23.045 8.675 -10.383 1.00 92.06 426 ILE A CA 1
ATOM 3546 C C . ILE A 1 426 ? 23.220 9.403 -9.053 1.00 92.06 426 ILE A C 1
ATOM 3548 O O . ILE A 1 426 ? 24.208 10.099 -8.864 1.00 92.06 426 ILE A O 1
ATOM 3552 N N . VAL A 1 427 ? 22.263 9.264 -8.136 1.00 90.75 427 VAL A N 1
ATOM 3553 C CA . VAL A 1 427 ? 22.251 10.003 -6.864 1.00 90.75 427 VAL A CA 1
ATOM 3554 C C . VAL A 1 427 ? 22.267 9.028 -5.691 1.00 90.75 427 VAL A C 1
ATOM 3556 O O . VAL A 1 427 ? 21.312 8.277 -5.493 1.00 90.75 427 VAL A O 1
ATOM 3559 N N . ILE A 1 428 ? 23.335 9.035 -4.902 1.00 89.94 428 ILE A N 1
ATOM 3560 C CA . ILE A 1 428 ? 23.460 8.250 -3.672 1.00 89.94 428 ILE A CA 1
ATOM 3561 C C . ILE A 1 428 ? 22.829 9.048 -2.527 1.00 89.94 428 ILE A C 1
ATOM 3563 O O . ILE A 1 428 ? 23.250 10.164 -2.250 1.00 89.94 428 ILE A O 1
ATOM 3567 N N . LEU A 1 429 ? 21.819 8.486 -1.867 1.00 88.44 429 LEU A N 1
ATOM 3568 C CA . LEU A 1 429 ? 21.067 9.120 -0.784 1.00 88.44 429 LEU A CA 1
ATOM 3569 C C . LEU A 1 429 ? 21.554 8.597 0.572 1.00 88.44 429 LEU A C 1
ATOM 3571 O O . LEU A 1 429 ? 21.468 7.393 0.818 1.00 88.44 429 LEU A O 1
ATOM 3575 N N . ASN A 1 430 ? 22.016 9.489 1.456 1.00 80.12 430 ASN A N 1
ATOM 3576 C CA . ASN A 1 430 ? 22.459 9.137 2.815 1.00 80.12 430 ASN A CA 1
ATOM 3577 C C . ASN A 1 430 ? 21.645 9.813 3.945 1.00 80.12 430 ASN A C 1
ATOM 3579 O O . ASN A 1 430 ? 21.898 9.597 5.127 1.00 80.12 430 ASN A O 1
ATOM 3583 N N . THR A 1 431 ? 20.634 10.618 3.616 1.00 65.38 431 THR A N 1
ATOM 3584 C CA . THR A 1 431 ? 19.731 11.262 4.589 1.00 65.38 431 THR A CA 1
ATOM 3585 C C . THR A 1 431 ? 18.271 11.056 4.189 1.00 65.38 431 THR A C 1
ATOM 3587 O O . THR A 1 431 ? 17.999 10.752 3.030 1.00 65.38 431 THR A O 1
ATOM 3590 N N . ASN A 1 432 ? 17.347 11.145 5.167 1.00 62.56 432 ASN A N 1
ATOM 3591 C CA . ASN A 1 432 ? 15.874 11.141 5.039 1.00 62.56 432 ASN A CA 1
ATOM 3592 C C . ASN A 1 432 ? 15.338 10.720 3.658 1.00 62.56 432 ASN A C 1
ATOM 3594 O O . ASN A 1 432 ? 14.737 11.522 2.939 1.00 62.56 432 ASN A O 1
ATOM 3598 N N . ALA A 1 433 ? 15.534 9.439 3.312 1.00 61.66 433 ALA A N 1
ATOM 3599 C CA . ALA A 1 433 ? 15.488 8.959 1.930 1.00 61.66 433 ALA A CA 1
ATOM 3600 C C . ALA A 1 433 ? 14.195 9.313 1.186 1.00 61.66 433 ALA A C 1
ATOM 3602 O O . ALA A 1 433 ? 14.217 9.447 -0.027 1.00 61.66 433 ALA A O 1
ATOM 3603 N N . SER A 1 434 ? 13.071 9.491 1.889 1.00 66.31 434 SER A N 1
ATOM 3604 C CA . SER A 1 434 ? 11.794 9.862 1.269 1.00 66.31 434 SER A CA 1
ATOM 3605 C C . SER A 1 434 ? 11.733 11.319 0.795 1.00 66.31 434 SER A C 1
ATOM 3607 O O . SER A 1 434 ? 11.269 11.551 -0.316 1.00 66.31 434 SER A O 1
ATOM 3609 N N . GLN A 1 435 ? 12.196 12.291 1.592 1.00 72.50 435 GLN A N 1
ATOM 3610 C CA . GLN A 1 435 ? 12.151 13.706 1.194 1.00 72.50 435 GLN A CA 1
ATOM 3611 C C . GLN A 1 435 ? 13.191 13.978 0.108 1.00 72.50 435 GLN A C 1
ATOM 3613 O O . GLN A 1 435 ? 12.846 14.423 -0.981 1.00 72.50 435 GLN A O 1
ATOM 3618 N N . SER A 1 436 ? 14.431 13.558 0.361 1.00 79.88 436 SER A N 1
ATOM 3619 C CA . SER A 1 436 ? 15.545 13.693 -0.574 1.00 79.88 436 SER A CA 1
ATOM 3620 C C . SER A 1 436 ? 15.272 13.031 -1.928 1.00 79.88 436 SER A C 1
ATOM 3622 O O . SER A 1 436 ? 15.640 13.559 -2.974 1.00 79.88 436 SER A O 1
ATOM 3624 N N . TYR A 1 437 ? 14.587 11.882 -1.937 1.00 85.62 437 TYR A N 1
ATOM 3625 C CA . TYR A 1 437 ? 14.162 11.230 -3.175 1.00 85.62 437 TYR A CA 1
ATOM 3626 C C . TYR A 1 437 ? 13.137 12.060 -3.952 1.00 85.62 437 TYR A C 1
ATOM 3628 O O . TYR A 1 437 ? 13.251 12.169 -5.173 1.00 85.62 437 TYR A O 1
ATOM 3636 N N . ASN A 1 438 ? 12.143 12.634 -3.267 1.00 85.44 438 ASN A N 1
ATOM 3637 C CA . ASN A 1 438 ? 11.116 13.448 -3.915 1.00 85.44 438 ASN A CA 1
ATOM 3638 C C . ASN A 1 438 ? 11.732 14.683 -4.575 1.00 85.44 438 ASN A C 1
ATOM 3640 O O . ASN A 1 438 ? 11.413 14.951 -5.731 1.00 85.44 438 ASN A O 1
ATOM 3644 N N . ASP A 1 439 ? 12.668 15.349 -3.897 1.00 86.25 439 ASP A N 1
ATOM 3645 C CA . ASP A 1 439 ? 13.353 16.534 -4.420 1.00 86.25 439 ASP A CA 1
ATOM 3646 C C . ASP A 1 439 ? 14.136 16.192 -5.702 1.00 86.25 439 ASP A C 1
ATOM 3648 O O . ASP A 1 439 ? 13.930 16.813 -6.747 1.00 86.25 439 ASP A O 1
ATOM 3652 N N . VAL A 1 440 ? 14.936 15.112 -5.685 1.00 90.12 440 VAL A N 1
ATOM 3653 C CA . VAL A 1 440 ? 15.665 14.616 -6.874 1.00 90.12 440 VAL A CA 1
ATOM 3654 C C . VAL A 1 440 ? 14.718 14.329 -8.043 1.00 90.12 440 VAL A C 1
ATOM 3656 O O . VAL A 1 440 ? 15.044 14.605 -9.201 1.00 90.12 440 VAL A O 1
ATOM 3659 N N . LYS A 1 441 ? 13.555 13.724 -7.773 1.00 90.31 441 LYS A N 1
ATOM 3660 C CA . LYS A 1 441 ? 12.584 13.370 -8.818 1.00 90.31 441 LYS A CA 1
ATOM 3661 C C . LYS A 1 441 ? 11.854 14.578 -9.368 1.00 90.31 441 LYS A C 1
ATOM 3663 O O . LYS A 1 441 ? 11.672 14.643 -10.582 1.00 90.31 441 LYS A O 1
ATOM 3668 N N . GLN A 1 442 ? 11.463 15.509 -8.509 1.00 88.12 442 GLN A N 1
ATOM 3669 C CA . GLN A 1 442 ? 10.795 16.734 -8.913 1.00 88.12 442 GLN A CA 1
ATOM 3670 C C . GLN A 1 442 ? 11.725 17.586 -9.779 1.00 88.12 442 GLN A C 1
ATOM 3672 O O . GLN A 1 442 ? 11.375 17.912 -10.911 1.00 88.12 442 GLN A O 1
ATOM 3677 N N . ILE A 1 443 ? 12.938 17.865 -9.300 1.00 89.44 443 ILE A N 1
ATOM 3678 C CA . ILE A 1 443 ? 13.916 18.684 -10.023 1.00 89.44 443 ILE A CA 1
ATOM 3679 C C . ILE A 1 443 ? 14.330 17.995 -11.327 1.00 89.44 443 ILE A C 1
ATOM 3681 O O . ILE A 1 443 ? 14.182 18.566 -12.406 1.00 89.44 443 ILE A O 1
ATOM 3685 N N . GLY A 1 444 ? 14.774 16.738 -11.251 1.00 89.19 444 GLY A N 1
ATOM 3686 C CA . GLY A 1 444 ? 15.260 16.014 -12.422 1.00 89.19 444 GLY A CA 1
ATOM 3687 C C . GLY A 1 444 ? 14.193 15.844 -13.505 1.00 89.19 444 GLY A C 1
ATOM 3688 O O . GLY A 1 444 ? 14.435 16.182 -14.657 1.00 89.19 444 GLY A O 1
ATOM 3689 N N . HIS A 1 445 ? 13.000 15.347 -13.161 1.00 84.88 445 HIS A N 1
ATOM 3690 C CA . HIS A 1 445 ? 11.991 15.026 -14.175 1.00 84.88 445 HIS A CA 1
ATOM 3691 C C . HIS A 1 445 ? 11.106 16.209 -14.582 1.00 84.88 445 HIS A C 1
ATOM 3693 O O . HIS A 1 445 ? 10.751 16.280 -15.754 1.00 84.88 445 HIS A O 1
ATOM 3699 N N . GLN A 1 446 ? 10.700 17.083 -13.651 1.00 80.62 446 GLN A N 1
ATOM 3700 C CA . GLN A 1 446 ? 9.749 18.163 -13.959 1.00 80.62 446 GLN A CA 1
ATOM 3701 C C . GLN A 1 446 ? 10.442 19.459 -14.376 1.00 80.62 446 GLN A C 1
ATOM 3703 O O . GLN A 1 446 ? 9.940 20.123 -15.276 1.00 80.62 446 GLN A O 1
ATOM 3708 N N . LYS A 1 447 ? 11.566 19.824 -13.739 1.00 86.62 447 LYS A N 1
ATOM 3709 C CA . LYS A 1 447 ? 12.272 21.078 -14.052 1.00 86.62 447 LYS A CA 1
ATOM 3710 C C . LYS A 1 447 ? 13.267 20.914 -15.203 1.00 86.62 447 LYS A C 1
ATOM 3712 O O . LYS A 1 447 ? 13.267 21.726 -16.117 1.00 86.62 447 LYS A O 1
ATOM 3717 N N . LEU A 1 448 ? 14.105 19.874 -15.156 1.00 89.56 448 LEU A N 1
ATOM 3718 C CA . LEU A 1 448 ? 15.277 19.761 -16.040 1.00 89.56 448 LEU A CA 1
ATOM 3719 C C . LEU A 1 448 ? 15.112 18.768 -17.201 1.00 89.56 448 LEU A C 1
ATOM 3721 O O . LEU A 1 448 ? 15.877 18.802 -18.157 1.00 89.56 448 LEU A O 1
ATOM 3725 N N . GLY A 1 449 ? 14.169 17.825 -17.113 1.00 88.00 449 GLY A N 1
ATOM 3726 C CA . GLY A 1 449 ? 14.075 16.709 -18.067 1.00 88.00 449 GLY A CA 1
ATOM 3727 C C . GLY A 1 449 ? 15.233 15.695 -17.979 1.00 88.00 449 GLY A C 1
ATOM 3728 O O . GLY A 1 449 ? 15.326 14.785 -18.805 1.00 88.00 449 GLY A O 1
ATOM 3729 N N . LEU A 1 450 ? 16.087 15.803 -16.957 1.00 90.25 450 LEU A N 1
ATOM 3730 C CA . LEU A 1 450 ? 17.238 14.940 -16.704 1.00 90.25 450 LEU A CA 1
ATOM 3731 C C . LEU A 1 450 ? 16.811 13.603 -16.078 1.00 90.25 450 LEU A C 1
ATOM 3733 O O . LEU A 1 450 ? 16.096 13.540 -15.071 1.00 90.25 450 LEU A O 1
ATOM 3737 N N . ARG A 1 451 ? 17.285 12.484 -16.640 1.00 93.12 451 ARG A N 1
ATOM 3738 C CA . ARG A 1 451 ? 17.002 11.150 -16.090 1.00 93.12 451 ARG A CA 1
ATOM 3739 C C . ARG A 1 451 ? 17.818 10.919 -14.824 1.00 93.12 451 ARG A C 1
ATOM 3741 O O . ARG A 1 451 ? 19.043 10.940 -14.856 1.00 93.12 451 ARG A O 1
ATOM 3748 N N . THR A 1 452 ? 17.140 10.621 -13.714 1.00 94.31 452 THR A N 1
ATOM 3749 C CA . THR A 1 452 ? 17.800 10.374 -12.422 1.00 94.31 452 THR A CA 1
ATOM 3750 C C . THR A 1 452 ? 17.629 8.932 -11.938 1.00 94.31 452 THR A C 1
ATOM 3752 O O . THR A 1 452 ? 16.553 8.323 -12.057 1.00 94.31 452 THR A O 1
ATOM 3755 N N . GLN A 1 453 ? 18.658 8.362 -11.311 1.00 94.31 453 GLN A N 1
ATOM 3756 C CA . GLN A 1 453 ? 18.620 7.053 -10.655 1.00 94.31 453 GLN A CA 1
ATOM 3757 C C . GLN A 1 453 ? 19.168 7.150 -9.229 1.00 94.31 453 GLN A C 1
ATOM 3759 O O . GLN A 1 453 ? 20.357 7.346 -9.031 1.00 94.31 453 GLN A O 1
ATOM 3764 N N . CYS A 1 454 ? 18.300 6.974 -8.233 1.00 92.94 454 CYS A N 1
ATOM 3765 C CA . CYS A 1 454 ? 18.696 7.050 -6.829 1.00 92.94 454 CYS A CA 1
ATOM 3766 C C . CYS A 1 454 ? 19.182 5.688 -6.306 1.00 92.94 454 CYS A C 1
ATOM 3768 O O . CYS A 1 454 ? 18.640 4.652 -6.708 1.00 92.94 454 CYS A O 1
ATOM 3770 N N . ILE A 1 455 ? 20.153 5.696 -5.398 1.00 91.06 455 ILE A N 1
ATOM 3771 C CA . ILE A 1 455 ? 20.681 4.529 -4.677 1.00 91.06 455 ILE A CA 1
ATOM 3772 C C . ILE A 1 455 ? 20.686 4.882 -3.187 1.00 91.06 455 ILE A C 1
ATOM 3774 O O . ILE A 1 455 ? 21.142 5.957 -2.822 1.00 91.06 455 ILE A O 1
ATOM 3778 N N . ASP A 1 456 ? 20.175 4.007 -2.321 1.00 88.25 456 ASP A N 1
ATOM 3779 C CA . ASP A 1 456 ? 20.329 4.178 -0.868 1.00 88.25 456 ASP A CA 1
ATOM 3780 C C . ASP A 1 456 ? 21.767 3.815 -0.483 1.00 88.25 456 ASP A C 1
ATOM 3782 O O . ASP A 1 456 ? 22.226 2.725 -0.842 1.00 88.25 456 ASP A O 1
ATOM 3786 N N . TRP A 1 457 ? 22.452 4.698 0.249 1.00 86.94 457 TRP A N 1
ATOM 3787 C CA . TRP A 1 457 ? 23.815 4.497 0.745 1.00 86.94 457 TRP A CA 1
ATOM 3788 C C . TRP A 1 457 ? 24.029 3.112 1.370 1.00 86.94 457 TRP A C 1
ATOM 3790 O O . TRP A 1 457 ? 25.022 2.449 1.075 1.00 86.94 457 TRP A O 1
ATOM 3800 N N . LYS A 1 458 ? 23.060 2.608 2.146 1.00 86.19 458 LYS A N 1
ATOM 3801 C CA . LYS A 1 458 ? 23.147 1.293 2.808 1.00 86.19 458 LYS A CA 1
ATOM 3802 C C . LYS A 1 458 ? 23.331 0.137 1.827 1.00 86.19 458 LYS A C 1
ATOM 3804 O O . LYS A 1 458 ? 23.866 -0.905 2.195 1.00 86.19 458 LYS A O 1
ATOM 3809 N N . THR A 1 459 ? 22.901 0.317 0.581 1.00 86.62 459 THR A N 1
ATOM 3810 C CA . THR A 1 459 ? 23.061 -0.672 -0.490 1.00 86.62 459 THR A CA 1
ATOM 3811 C C . THR A 1 459 ? 24.516 -0.798 -0.936 1.00 86.62 459 THR A C 1
ATOM 3813 O O . THR A 1 459 ? 24.908 -1.852 -1.417 1.00 86.62 459 THR A O 1
ATOM 3816 N N . LEU A 1 460 ? 25.330 0.247 -0.782 1.00 86.00 460 LEU A N 1
ATOM 3817 C CA . LEU A 1 460 ? 26.753 0.199 -1.129 1.00 86.00 460 LEU A CA 1
ATOM 3818 C C . LEU A 1 460 ? 27.599 -0.450 -0.025 1.00 86.00 460 LEU A C 1
ATOM 3820 O O . LEU A 1 460 ? 28.717 -0.874 -0.283 1.00 86.00 460 LEU A O 1
ATOM 3824 N N . CYS A 1 461 ? 27.057 -0.586 1.188 1.00 82.75 461 CYS A N 1
ATOM 3825 C CA . CYS A 1 461 ? 27.731 -1.205 2.332 1.00 82.75 461 CYS A CA 1
ATOM 3826 C C . CYS A 1 461 ? 27.566 -2.738 2.402 1.00 82.75 461 CYS A C 1
ATOM 3828 O O . CYS A 1 461 ? 27.803 -3.333 3.453 1.00 82.75 461 CYS A O 1
ATOM 3830 N N . ILE A 1 462 ? 27.104 -3.386 1.327 1.00 81.06 462 ILE A N 1
ATOM 3831 C CA . ILE A 1 462 ? 26.910 -4.844 1.264 1.00 81.06 462 ILE A CA 1
ATOM 3832 C C . ILE A 1 462 ? 28.134 -5.546 0.663 1.00 81.06 462 ILE A C 1
ATOM 3834 O O . ILE A 1 462 ? 29.005 -4.911 0.078 1.00 81.06 462 ILE A O 1
ATOM 3838 N N . ASN A 1 463 ? 28.199 -6.875 0.787 1.00 82.88 463 ASN A N 1
ATOM 3839 C CA . ASN A 1 463 ? 29.275 -7.650 0.168 1.00 82.88 463 ASN A CA 1
ATOM 3840 C C . ASN A 1 463 ? 29.241 -7.578 -1.375 1.00 82.88 463 ASN A C 1
ATOM 3842 O O . ASN A 1 463 ? 28.199 -7.314 -1.983 1.00 82.88 463 ASN A O 1
ATOM 3846 N N . MET A 1 464 ? 30.386 -7.854 -2.004 1.00 79.00 464 MET A N 1
ATOM 3847 C CA . MET A 1 464 ? 30.576 -7.689 -3.451 1.00 79.00 464 MET A CA 1
ATOM 3848 C C . MET A 1 464 ? 29.587 -8.501 -4.297 1.00 79.00 464 MET A C 1
ATOM 3850 O O . MET A 1 464 ? 29.019 -7.970 -5.250 1.00 79.00 464 MET A O 1
ATOM 3854 N N . ASP A 1 465 ? 29.289 -9.744 -3.915 1.00 80.06 465 ASP A N 1
ATOM 3855 C CA . ASP A 1 465 ? 28.338 -10.583 -4.658 1.00 80.06 465 ASP A CA 1
ATOM 3856 C C . ASP A 1 465 ? 26.924 -9.986 -4.678 1.00 80.06 465 ASP A C 1
ATOM 3858 O O . ASP A 1 465 ? 26.269 -9.927 -5.725 1.00 80.06 465 ASP A O 1
ATOM 3862 N N . LYS A 1 466 ? 26.442 -9.490 -3.530 1.00 83.69 466 LYS A N 1
ATOM 3863 C CA . LYS A 1 466 ? 25.130 -8.834 -3.457 1.00 83.69 466 LYS A CA 1
ATOM 3864 C C . LYS A 1 466 ? 25.138 -7.496 -4.188 1.00 83.69 466 LYS A C 1
ATOM 3866 O O . LYS A 1 466 ? 24.118 -7.143 -4.783 1.00 83.69 466 LYS A O 1
ATOM 3871 N N . LEU A 1 467 ? 26.261 -6.776 -4.186 1.00 82.31 467 LEU A N 1
ATOM 3872 C CA . LEU A 1 467 ? 26.416 -5.542 -4.951 1.00 82.31 467 LEU A CA 1
ATOM 3873 C C . LEU A 1 467 ? 26.310 -5.813 -6.456 1.00 82.31 467 LEU A C 1
ATOM 3875 O O . LEU A 1 467 ? 25.565 -5.117 -7.139 1.00 82.31 467 LEU A O 1
ATOM 3879 N N . HIS A 1 468 ? 26.950 -6.865 -6.970 1.00 83.44 468 HIS A N 1
ATOM 3880 C CA . HIS A 1 468 ? 26.838 -7.252 -8.381 1.00 83.44 468 HIS A CA 1
ATOM 3881 C C . HIS A 1 468 ? 25.390 -7.588 -8.767 1.00 83.44 468 HIS A C 1
ATOM 3883 O O . HIS A 1 468 ? 24.885 -7.094 -9.778 1.00 83.44 468 HIS A O 1
ATOM 3889 N N . MET A 1 469 ? 24.684 -8.360 -7.934 1.00 84.50 469 MET A N 1
ATOM 3890 C CA . MET A 1 469 ? 23.257 -8.641 -8.141 1.00 84.50 469 MET A CA 1
ATOM 3891 C C . MET A 1 469 ? 22.397 -7.370 -8.093 1.00 84.50 469 MET A C 1
ATOM 3893 O O . MET A 1 469 ? 21.444 -7.224 -8.863 1.00 84.50 469 MET A O 1
ATOM 3897 N N . TYR A 1 470 ? 22.717 -6.438 -7.196 1.00 88.38 470 TYR A N 1
ATOM 3898 C CA . TYR A 1 470 ? 22.035 -5.152 -7.131 1.00 88.38 470 TYR A CA 1
ATOM 3899 C C . TYR A 1 470 ? 22.274 -4.328 -8.398 1.00 88.38 470 TYR A C 1
ATOM 3901 O O . TYR A 1 470 ? 21.314 -3.810 -8.967 1.00 88.38 470 TYR A O 1
ATOM 3909 N N . VAL A 1 471 ? 23.520 -4.244 -8.873 1.00 87.94 471 VAL A N 1
ATOM 3910 C CA . VAL A 1 471 ? 23.876 -3.511 -10.093 1.00 87.94 471 VAL A CA 1
ATOM 3911 C C . VAL A 1 471 ? 23.207 -4.128 -11.320 1.00 87.94 471 VAL A C 1
ATOM 3913 O O . VAL A 1 471 ? 22.748 -3.392 -12.188 1.00 87.94 471 VAL A O 1
ATOM 3916 N N . GLU A 1 472 ? 23.027 -5.449 -11.376 1.00 88.81 472 GLU A N 1
ATOM 3917 C CA . GLU A 1 472 ? 22.227 -6.087 -12.429 1.00 88.81 472 GLU A CA 1
ATOM 3918 C C . GLU A 1 472 ? 20.776 -5.567 -12.437 1.00 88.81 472 GLU A C 1
ATOM 3920 O O . GLU A 1 472 ? 20.260 -5.175 -13.485 1.00 88.81 472 GLU A O 1
ATOM 3925 N N . ASN A 1 473 ? 20.132 -5.449 -11.275 1.00 91.50 473 ASN A N 1
ATOM 3926 C CA . ASN A 1 473 ? 18.791 -4.858 -11.162 1.00 91.50 473 ASN A CA 1
ATOM 3927 C C . ASN A 1 473 ? 18.775 -3.338 -11.406 1.00 91.50 473 ASN A C 1
ATOM 3929 O O . ASN A 1 473 ? 17.798 -2.794 -11.926 1.00 91.50 473 ASN A O 1
ATOM 3933 N N . LEU A 1 474 ? 19.844 -2.633 -11.033 1.00 93.50 474 LEU A N 1
ATOM 3934 C CA . LEU A 1 474 ? 20.017 -1.204 -11.289 1.00 93.50 474 LEU A CA 1
ATOM 3935 C C . LEU A 1 474 ? 20.143 -0.932 -12.793 1.00 93.50 474 LEU A C 1
ATOM 3937 O O . LEU A 1 474 ? 19.481 -0.038 -13.316 1.00 93.50 474 LEU A O 1
ATOM 3941 N N . SER A 1 475 ? 20.940 -1.743 -13.489 1.00 93.81 475 SER A N 1
ATOM 3942 C CA . SER A 1 475 ? 21.196 -1.632 -14.924 1.00 93.81 475 SER A CA 1
ATOM 3943 C C . SER A 1 475 ? 19.915 -1.786 -15.744 1.00 93.81 475 SER A C 1
ATOM 3945 O O . SER A 1 475 ? 19.702 -1.020 -16.678 1.00 93.81 475 SER A O 1
ATOM 3947 N N . GLN A 1 476 ? 18.998 -2.665 -15.323 1.00 93.62 476 GLN A N 1
ATOM 3948 C CA . GLN A 1 476 ? 17.670 -2.807 -15.929 1.00 93.62 476 GLN A CA 1
ATOM 3949 C C . GLN A 1 476 ? 16.847 -1.513 -15.856 1.00 93.62 476 GLN A C 1
ATOM 3951 O O . GLN A 1 476 ? 16.140 -1.174 -16.804 1.00 93.62 476 GLN A O 1
ATOM 3956 N N . LYS A 1 477 ? 16.933 -0.773 -14.740 1.00 94.69 477 LYS A N 1
ATOM 3957 C CA . LYS A 1 477 ? 16.225 0.507 -14.559 1.00 94.69 477 LYS A CA 1
ATOM 3958 C C . LYS A 1 477 ? 16.867 1.622 -15.374 1.00 94.69 477 LYS A C 1
ATOM 3960 O O . LYS A 1 477 ? 16.152 2.437 -15.953 1.00 94.69 477 LYS A O 1
ATOM 3965 N N . ILE A 1 478 ? 18.199 1.665 -15.402 1.00 94.75 478 ILE A N 1
ATOM 3966 C CA . ILE A 1 478 ? 18.956 2.625 -16.212 1.00 94.75 478 ILE A CA 1
ATOM 3967 C C . ILE A 1 478 ? 18.624 2.426 -17.691 1.00 94.75 478 ILE A C 1
ATOM 3969 O O . ILE A 1 478 ? 18.293 3.394 -18.370 1.00 94.75 478 ILE A O 1
ATOM 3973 N N . ASN A 1 479 ? 18.622 1.176 -18.159 1.00 95.06 479 ASN A N 1
ATOM 3974 C CA . ASN A 1 479 ? 18.375 0.847 -19.556 1.00 95.06 479 ASN A CA 1
ATOM 3975 C C . ASN A 1 479 ? 17.017 1.382 -20.029 1.00 95.06 479 ASN A C 1
ATOM 3977 O O . ASN A 1 479 ? 16.955 2.148 -20.985 1.00 95.06 479 ASN A O 1
ATOM 3981 N N . VAL A 1 480 ? 15.941 1.077 -19.294 1.00 93.00 480 VAL A N 1
ATOM 3982 C CA . VAL A 1 480 ? 14.581 1.534 -19.632 1.00 93.00 480 VAL A CA 1
ATOM 3983 C C . VAL A 1 480 ? 14.455 3.061 -19.578 1.00 93.00 480 VAL A C 1
ATOM 3985 O O . VAL A 1 480 ? 13.821 3.656 -20.447 1.00 93.00 480 VAL A O 1
ATOM 3988 N N . LYS A 1 481 ? 15.084 3.732 -18.602 1.00 91.50 481 LYS A N 1
ATOM 3989 C CA . LYS A 1 481 ? 15.054 5.206 -18.495 1.00 91.50 481 LYS A CA 1
ATOM 3990 C C . LYS A 1 481 ? 15.719 5.915 -19.668 1.00 91.50 481 LYS A C 1
ATOM 3992 O O . LYS A 1 481 ? 15.320 7.030 -19.995 1.00 91.50 481 LYS A O 1
ATOM 3997 N N . LEU A 1 482 ? 16.712 5.272 -20.271 1.00 91.38 482 LEU A N 1
ATOM 3998 C CA . LEU A 1 482 ? 17.419 5.756 -21.451 1.00 91.38 482 LEU A CA 1
ATOM 3999 C C . LEU A 1 482 ? 16.787 5.253 -22.765 1.00 91.38 482 LEU A C 1
ATOM 4001 O O . LEU A 1 482 ? 17.348 5.462 -23.834 1.00 91.38 482 LEU A O 1
ATOM 4005 N N . GLY A 1 483 ? 15.617 4.602 -22.706 1.00 88.75 483 GLY A N 1
ATOM 4006 C CA . GLY A 1 483 ? 14.888 4.118 -23.884 1.00 88.75 483 GLY A CA 1
ATOM 4007 C C . GLY A 1 483 ? 15.359 2.762 -24.423 1.00 88.75 483 GLY A C 1
ATOM 4008 O O . GLY A 1 483 ? 14.970 2.369 -25.524 1.00 88.75 483 GLY A O 1
ATOM 4009 N N . GLY A 1 484 ? 16.190 2.036 -23.678 1.00 91.88 484 GLY A N 1
ATOM 4010 C CA . GLY A 1 484 ? 16.577 0.661 -23.982 1.00 91.88 484 GLY A CA 1
ATOM 4011 C C . GLY A 1 484 ? 15.480 -0.364 -23.682 1.00 91.88 484 GLY A C 1
ATOM 4012 O O . GLY A 1 484 ? 14.518 -0.092 -22.966 1.00 91.88 484 GLY A O 1
ATOM 4013 N N . ILE A 1 485 ? 15.650 -1.567 -24.226 1.00 91.62 485 ILE A N 1
ATOM 4014 C CA . ILE A 1 485 ? 14.764 -2.722 -24.058 1.00 91.62 485 ILE A CA 1
ATOM 4015 C C . ILE A 1 485 ? 15.556 -3.812 -23.340 1.00 91.62 485 ILE A C 1
ATOM 4017 O O . ILE A 1 485 ? 16.559 -4.297 -23.860 1.00 91.62 485 ILE A O 1
ATOM 4021 N N . ASN A 1 486 ? 15.115 -4.216 -22.148 1.00 92.44 486 ASN A N 1
ATOM 4022 C CA . ASN A 1 486 ? 15.810 -5.264 -21.396 1.00 92.44 486 ASN A CA 1
ATOM 4023 C C . ASN A 1 486 ? 15.679 -6.626 -22.084 1.00 92.44 486 ASN A C 1
ATOM 4025 O O . ASN A 1 486 ? 16.675 -7.314 -22.291 1.00 92.44 486 ASN A O 1
ATOM 4029 N N . SER A 1 487 ? 14.450 -6.981 -22.448 1.00 90.50 487 SER A N 1
ATOM 4030 C CA . SER A 1 487 ? 14.078 -8.270 -23.025 1.00 90.50 487 SER A CA 1
ATOM 4031 C C . SER A 1 487 ? 12.774 -8.154 -23.813 1.00 90.50 487 SER A C 1
ATOM 4033 O O . SER A 1 487 ? 11.980 -7.241 -23.563 1.00 90.50 487 SER A O 1
ATOM 4035 N N . ILE A 1 488 ? 12.529 -9.106 -24.712 1.00 88.12 488 ILE A N 1
ATOM 4036 C CA . ILE A 1 488 ? 11.246 -9.263 -25.414 1.00 88.12 488 ILE A CA 1
ATOM 4037 C C . ILE A 1 488 ? 10.558 -10.544 -24.950 1.00 88.12 488 ILE A C 1
ATOM 4039 O O . ILE A 1 488 ? 11.198 -11.584 -24.818 1.00 88.12 488 ILE A O 1
ATOM 4043 N N . VAL A 1 489 ? 9.249 -10.471 -24.710 1.00 84.75 489 VAL A N 1
ATOM 4044 C CA . VAL A 1 489 ? 8.423 -11.648 -24.421 1.00 84.75 489 VAL A CA 1
ATOM 4045 C C . VAL A 1 489 ? 7.945 -12.246 -25.740 1.00 84.75 489 VAL A C 1
ATOM 4047 O O . VAL A 1 489 ? 7.282 -11.575 -26.528 1.00 84.75 489 VAL A O 1
ATOM 4050 N N . CYS A 1 490 ? 8.245 -13.519 -25.975 1.00 73.31 490 CYS A N 1
ATOM 4051 C CA . CYS A 1 490 ? 7.779 -14.245 -27.149 1.00 73.31 490 CYS A CA 1
ATOM 4052 C C . CYS A 1 490 ? 6.364 -14.745 -26.892 1.00 73.31 490 CYS A C 1
ATOM 4054 O O . CYS A 1 490 ? 6.145 -15.863 -26.424 1.00 73.31 490 CYS A O 1
ATOM 4056 N N . THR A 1 491 ? 5.370 -13.918 -27.178 1.00 62.16 491 THR A N 1
ATOM 4057 C CA . THR A 1 491 ? 3.995 -14.400 -27.233 1.00 62.16 491 THR A CA 1
ATOM 4058 C C . THR A 1 491 ? 3.766 -15.001 -28.617 1.00 62.16 491 THR A C 1
ATOM 4060 O O . THR A 1 491 ? 4.054 -14.372 -29.634 1.00 62.16 491 THR A O 1
ATOM 4063 N N . LYS A 1 492 ? 3.233 -16.230 -28.690 1.00 53.69 492 LYS A N 1
ATOM 4064 C CA . LYS A 1 492 ? 2.845 -16.846 -29.976 1.00 53.69 492 LYS A CA 1
ATOM 4065 C C . LYS A 1 492 ? 1.905 -15.934 -30.792 1.00 53.69 492 LYS A C 1
ATOM 4067 O O . LYS A 1 492 ? 1.938 -15.996 -32.012 1.00 53.69 492 LYS A O 1
ATOM 4072 N N . LEU A 1 493 ? 1.175 -15.026 -30.132 1.00 49.50 493 LEU A N 1
ATOM 4073 C CA . LEU A 1 493 ? 0.334 -13.976 -30.727 1.00 49.50 493 LEU A CA 1
ATOM 4074 C C . LEU A 1 493 ? 1.093 -12.818 -31.410 1.00 49.50 493 LEU A C 1
ATOM 4076 O O . LEU A 1 493 ? 0.528 -12.202 -32.300 1.00 49.50 493 LEU A O 1
ATOM 4080 N N . ALA A 1 494 ? 2.344 -12.522 -31.041 1.00 49.38 494 ALA A N 1
ATOM 4081 C CA . ALA A 1 494 ? 3.153 -11.479 -31.693 1.00 49.38 494 ALA A CA 1
ATOM 4082 C C . ALA A 1 494 ? 4.043 -12.021 -32.830 1.00 49.38 494 ALA A C 1
ATOM 4084 O O . ALA A 1 494 ? 4.663 -11.255 -33.561 1.00 49.38 494 ALA A O 1
ATOM 4085 N N . LEU A 1 495 ? 4.147 -13.350 -32.958 1.00 43.06 495 LEU A N 1
ATOM 4086 C CA . LEU A 1 495 ? 5.144 -14.022 -33.804 1.00 43.06 495 LEU A CA 1
ATOM 4087 C C . LEU A 1 495 ? 4.551 -15.011 -34.817 1.00 43.06 495 LEU A C 1
ATOM 4089 O O . LEU A 1 495 ? 5.286 -15.527 -35.657 1.00 43.06 495 LEU A O 1
ATOM 4093 N N . THR A 1 496 ? 3.240 -15.266 -34.773 1.00 43.72 496 THR A N 1
ATOM 4094 C CA . THR A 1 496 ? 2.504 -15.918 -35.870 1.00 43.72 496 THR A CA 1
ATOM 4095 C C . THR A 1 496 ? 1.803 -14.820 -36.674 1.00 43.72 496 THR A C 1
ATOM 4097 O O . THR A 1 496 ? 0.735 -14.351 -36.320 1.00 43.72 496 THR A O 1
ATOM 4100 N N . ARG A 1 497 ? 2.559 -14.121 -37.524 1.00 42.06 497 ARG A N 1
ATOM 4101 C CA . ARG A 1 497 ? 2.650 -14.361 -38.974 1.00 42.06 497 ARG A CA 1
ATOM 4102 C C . ARG A 1 497 ? 1.319 -14.160 -39.719 1.00 42.06 497 ARG A C 1
ATOM 4104 O O . ARG A 1 497 ? 0.362 -14.893 -39.510 1.00 42.06 497 ARG A O 1
ATOM 4111 N N . SER A 1 498 ? 1.384 -13.242 -40.689 1.00 41.53 498 SER A N 1
ATOM 4112 C CA . SER A 1 498 ? 0.671 -13.302 -41.978 1.00 41.53 498 SER A CA 1
ATOM 4113 C C . SER A 1 498 ? -0.610 -12.490 -42.178 1.00 41.53 498 SER A C 1
ATOM 4115 O O . SER A 1 498 ? -1.396 -12.814 -43.060 1.00 41.53 498 SER A O 1
ATOM 4117 N N . SER A 1 499 ? -0.782 -11.363 -41.494 1.00 45.88 499 SER A N 1
ATOM 4118 C CA . SER A 1 499 ? -1.389 -10.201 -42.157 1.00 45.88 499 SER A CA 1
ATOM 4119 C C . SER A 1 499 ? -0.914 -8.923 -41.479 1.00 45.88 499 SER A C 1
ATOM 4121 O O . SER A 1 499 ? -0.787 -8.867 -40.260 1.00 45.88 499 SER A O 1
ATOM 4123 N N . GLN A 1 500 ? -0.691 -7.870 -42.255 1.00 52.31 500 GLN A N 1
ATOM 4124 C CA . GLN A 1 500 ? -0.528 -6.490 -41.781 1.00 52.31 500 GLN A CA 1
ATOM 4125 C C . GLN A 1 500 ? -1.737 -5.970 -40.960 1.00 52.31 500 GLN A C 1
ATOM 4127 O O . GLN A 1 500 ? -1.771 -4.798 -40.603 1.00 52.31 500 GLN A O 1
ATOM 4132 N N . ASN A 1 501 ? -2.720 -6.824 -40.639 1.00 57.34 501 ASN A N 1
ATOM 4133 C CA . ASN A 1 501 ? -4.062 -6.450 -40.215 1.00 57.34 501 ASN A CA 1
ATOM 4134 C C . ASN A 1 501 ? -4.356 -6.653 -38.725 1.00 57.34 501 ASN A C 1
ATOM 4136 O O . ASN A 1 501 ? -5.498 -6.433 -38.349 1.00 57.34 501 ASN A O 1
ATOM 4140 N N . ASP A 1 502 ? -3.395 -6.986 -37.854 1.00 70.19 502 ASP A N 1
ATOM 4141 C CA . ASP A 1 502 ? -3.622 -7.145 -36.399 1.00 70.19 502 ASP A CA 1
ATOM 4142 C C . ASP A 1 502 ? -2.557 -6.401 -35.559 1.00 70.19 502 ASP A C 1
ATOM 4144 O O . ASP A 1 502 ? -1.620 -6.984 -35.014 1.00 70.19 502 ASP A O 1
ATOM 4148 N N . LEU A 1 503 ? -2.702 -5.078 -35.458 1.00 80.12 503 LEU A N 1
ATOM 4149 C CA . LEU A 1 503 ? -1.879 -4.180 -34.650 1.00 80.12 503 LEU A CA 1
ATOM 4150 C C . LEU A 1 503 ? -2.534 -3.945 -33.284 1.00 80.12 503 LEU A C 1
ATOM 4152 O O . LEU A 1 503 ? -3.526 -3.221 -33.162 1.00 80.12 503 LEU A O 1
ATOM 4156 N N . PHE A 1 504 ? -1.947 -4.544 -32.247 1.00 86.38 504 PHE A N 1
ATOM 4157 C CA . PHE A 1 504 ? -2.395 -4.393 -30.866 1.00 86.38 504 PHE A CA 1
ATOM 4158 C C . PHE A 1 504 ? -1.684 -3.242 -30.155 1.00 86.38 504 PHE A C 1
ATOM 4160 O O . PHE A 1 504 ? -0.468 -3.088 -30.255 1.00 86.38 504 PHE A O 1
ATOM 4167 N N . MET A 1 505 ? -2.440 -2.501 -29.348 1.00 91.25 505 MET A N 1
ATOM 4168 C CA . MET A 1 505 ? -1.907 -1.548 -28.381 1.00 91.25 505 MET A CA 1
ATOM 4169 C C . MET A 1 505 ? -2.462 -1.848 -26.988 1.00 91.25 505 MET A C 1
ATOM 4171 O O . MET A 1 505 ? -3.674 -1.956 -26.790 1.00 91.25 505 MET A O 1
ATOM 4175 N N . PHE A 1 506 ? -1.566 -1.990 -26.015 1.00 93.88 506 PHE A N 1
ATOM 4176 C CA . PHE A 1 506 ? -1.893 -2.355 -24.640 1.00 93.88 506 PHE A CA 1
ATOM 4177 C C . PHE A 1 506 ? -1.860 -1.124 -23.748 1.00 93.88 506 PHE A C 1
ATOM 4179 O O . PHE A 1 506 ? -0.836 -0.452 -23.662 1.00 93.88 506 PHE A O 1
ATOM 4186 N N . PHE A 1 507 ? -2.960 -0.857 -23.057 1.00 96.00 507 PHE A N 1
ATOM 4187 C CA . PHE A 1 507 ? -3.113 0.233 -22.107 1.00 96.00 507 PHE A CA 1
ATOM 4188 C C . PHE A 1 507 ? -3.175 -0.304 -20.678 1.00 96.00 507 PHE A C 1
ATOM 4190 O O . PHE A 1 507 ? -3.757 -1.358 -20.427 1.00 96.00 507 PHE A O 1
ATOM 4197 N N . GLY A 1 508 ? -2.625 0.453 -19.735 1.00 96.25 508 GLY A N 1
ATOM 4198 C CA . GLY A 1 508 ? -2.799 0.265 -18.298 1.00 96.25 508 GLY A CA 1
ATOM 4199 C C . GLY A 1 508 ? -3.269 1.568 -17.661 1.00 96.25 508 GLY A C 1
ATOM 4200 O O . GLY A 1 508 ? -2.720 2.623 -17.970 1.00 96.25 508 GLY A O 1
ATOM 4201 N N . ALA A 1 509 ? -4.272 1.520 -16.790 1.00 94.06 509 ALA A N 1
ATOM 4202 C CA . ALA A 1 509 ? -4.820 2.707 -16.147 1.00 94.06 509 ALA A CA 1
ATOM 4203 C C . ALA A 1 509 ? -5.095 2.485 -14.656 1.00 94.06 509 ALA A C 1
ATOM 4205 O O . ALA A 1 509 ? -5.793 1.540 -14.279 1.00 94.06 509 ALA A O 1
ATOM 4206 N N . ASP A 1 510 ? -4.592 3.398 -13.826 1.00 92.75 510 ASP A N 1
ATOM 4207 C CA . ASP A 1 510 ? -4.755 3.393 -12.370 1.00 92.75 510 ASP A CA 1
ATOM 4208 C C . ASP A 1 510 ? -5.131 4.788 -11.848 1.00 92.75 510 ASP A C 1
ATOM 4210 O O . ASP A 1 510 ? -4.756 5.814 -12.428 1.00 92.75 510 ASP A O 1
ATOM 4214 N N . VAL A 1 511 ? -5.871 4.823 -10.739 1.00 86.81 511 VAL A N 1
ATOM 4215 C CA . VAL A 1 511 ? -6.210 6.045 -10.012 1.00 86.81 511 VAL A CA 1
ATOM 4216 C C . VAL A 1 511 ? -5.729 5.914 -8.575 1.00 86.81 511 VAL A C 1
ATOM 4218 O O . VAL A 1 511 ? -6.282 5.183 -7.759 1.00 86.81 511 VAL A O 1
ATOM 4221 N N . THR A 1 512 ? -4.721 6.707 -8.226 1.00 83.88 512 THR A N 1
ATOM 4222 C CA . THR A 1 512 ? -4.196 6.747 -6.865 1.00 83.88 512 THR A CA 1
ATOM 4223 C C . THR A 1 512 ? -4.883 7.846 -6.051 1.00 83.88 512 THR A C 1
ATOM 4225 O O . THR A 1 512 ? -4.885 9.026 -6.416 1.00 83.88 512 THR A O 1
ATOM 4228 N N . HIS A 1 513 ? -5.426 7.467 -4.892 1.00 76.81 513 HIS A N 1
ATOM 4229 C CA . HIS A 1 513 ? -6.010 8.388 -3.915 1.00 76.81 513 HIS A CA 1
ATOM 4230 C C . HIS A 1 513 ? -5.033 8.703 -2.777 1.00 76.81 513 HIS A C 1
ATOM 4232 O O . HIS A 1 513 ? -4.333 7.826 -2.270 1.00 76.81 513 HIS A O 1
ATOM 4238 N N . SER A 1 514 ? -5.032 9.945 -2.292 1.00 63.41 514 SER A N 1
ATOM 4239 C CA . SER A 1 514 ? -4.223 10.318 -1.129 1.00 63.41 514 SER A CA 1
ATOM 4240 C C . SER A 1 514 ? -4.725 9.650 0.160 1.00 63.41 514 SER A C 1
ATOM 4242 O O . SER A 1 514 ? -5.918 9.689 0.470 1.00 63.41 514 SER A O 1
ATOM 4244 N N . THR A 1 515 ? -3.814 9.096 0.962 1.00 53.16 515 THR A N 1
ATOM 4245 C CA . THR A 1 515 ? -4.135 8.381 2.212 1.00 53.16 515 THR A CA 1
ATOM 4246 C C . THR A 1 515 ? -4.322 9.287 3.437 1.00 53.16 515 THR A C 1
ATOM 4248 O O . THR A 1 515 ? -4.709 8.801 4.498 1.00 53.16 515 THR A O 1
ATOM 4251 N N . SER A 1 516 ? -4.059 10.593 3.326 1.00 46.66 516 SER A N 1
ATOM 4252 C CA . SER A 1 516 ? -4.084 11.563 4.432 1.00 46.66 516 SER A CA 1
ATOM 4253 C C . SER A 1 516 ? -5.053 12.718 4.150 1.00 46.66 516 SER A C 1
ATOM 4255 O O . SER A 1 516 ? -4.864 13.428 3.172 1.00 46.66 516 SER A O 1
ATOM 4257 N N . SER A 1 517 ? -6.064 12.877 5.013 1.00 48.75 517 SER A N 1
ATOM 4258 C CA . SER A 1 517 ? -6.945 14.052 5.198 1.00 48.75 517 SER A CA 1
ATOM 4259 C C . SER A 1 517 ? -7.183 14.988 3.992 1.00 48.75 517 SER A C 1
ATOM 4261 O O . SER A 1 517 ? -6.394 15.881 3.708 1.00 48.75 517 SER A O 1
ATOM 4263 N N . THR A 1 518 ? -8.355 14.796 3.382 1.00 52.25 518 THR A N 1
ATOM 4264 C CA . THR A 1 518 ? -9.315 15.790 2.847 1.00 52.25 518 THR A CA 1
ATOM 4265 C C . THR A 1 518 ? -8.947 16.815 1.771 1.00 52.25 518 THR A C 1
ATOM 4267 O O . THR A 1 518 ? -9.899 17.386 1.262 1.00 52.25 518 THR A O 1
ATOM 4270 N N . ASP A 1 519 ? -7.695 17.008 1.341 1.00 55.03 519 ASP A N 1
ATOM 4271 C CA . ASP A 1 519 ? -7.414 18.127 0.406 1.00 55.03 519 ASP A CA 1
ATOM 4272 C C . ASP A 1 519 ? -6.439 17.838 -0.745 1.00 55.03 519 ASP A C 1
ATOM 4274 O O . ASP A 1 519 ? -5.985 18.746 -1.439 1.00 55.03 519 ASP A O 1
ATOM 4278 N N . ARG A 1 520 ? -6.084 16.567 -0.970 1.00 60.62 520 ARG A N 1
ATOM 4279 C CA . ARG A 1 520 ? -5.227 16.196 -2.102 1.00 60.62 520 ARG A CA 1
ATOM 4280 C C . ARG A 1 520 ? -6.040 15.563 -3.231 1.00 60.62 520 ARG A C 1
ATOM 4282 O O . ARG A 1 520 ? -6.812 14.634 -2.971 1.00 60.62 520 ARG A O 1
ATOM 4289 N N . PRO A 1 521 ? -5.865 16.040 -4.473 1.00 66.69 521 PRO A N 1
ATOM 4290 C CA . PRO A 1 521 ? -6.549 15.485 -5.625 1.00 66.69 521 PRO A CA 1
ATOM 4291 C C . PRO A 1 521 ? -6.119 14.039 -5.873 1.00 66.69 521 PRO A C 1
ATOM 4293 O O . PRO A 1 521 ? -5.010 13.621 -5.536 1.00 66.69 521 PRO A O 1
ATOM 4296 N N . SER A 1 522 ? -7.019 13.260 -6.469 1.00 75.81 522 SER A N 1
ATOM 4297 C CA . SER A 1 522 ? -6.655 11.936 -6.984 1.00 75.81 522 SER A CA 1
ATOM 4298 C C . SER A 1 522 ? -5.835 12.111 -8.259 1.00 75.81 522 SER A C 1
ATOM 4300 O O . SER A 1 522 ? -6.111 13.030 -9.034 1.00 75.81 522 SER A O 1
ATOM 4302 N N . VAL A 1 523 ? -4.860 11.236 -8.487 1.00 84.38 523 VAL A N 1
ATOM 4303 C CA . VAL A 1 523 ? -4.037 11.259 -9.703 1.00 84.38 523 VAL A CA 1
ATOM 4304 C C . VAL A 1 523 ? -4.382 10.037 -10.537 1.00 84.38 523 VAL A C 1
ATOM 4306 O O . VAL A 1 523 ? -4.251 8.912 -10.060 1.00 84.38 523 VAL A O 1
ATOM 4309 N N . ALA A 1 524 ? -4.834 10.269 -11.767 1.00 88.94 524 ALA A N 1
ATOM 4310 C CA . ALA A 1 524 ? -5.021 9.217 -12.756 1.00 88.94 524 ALA A CA 1
ATOM 4311 C C . ALA A 1 524 ? -3.751 9.088 -13.601 1.00 88.94 524 ALA A C 1
ATOM 4313 O O . ALA A 1 524 ? -3.224 10.096 -14.079 1.00 88.94 524 ALA A O 1
ATOM 4314 N N . ALA A 1 525 ? -3.280 7.863 -13.804 1.00 91.88 525 ALA A N 1
ATOM 4315 C CA . ALA A 1 525 ? -2.172 7.546 -14.692 1.00 91.88 525 ALA A CA 1
ATOM 4316 C C . ALA A 1 525 ? -2.659 6.572 -15.765 1.00 91.88 525 ALA A C 1
ATOM 4318 O O . ALA A 1 525 ? -3.231 5.535 -15.440 1.00 91.88 525 ALA A O 1
ATOM 4319 N N . VAL A 1 526 ? -2.420 6.903 -17.033 1.00 95.25 526 VAL A N 1
ATOM 4320 C CA . VAL A 1 526 ? -2.701 6.025 -18.174 1.00 95.25 526 VAL A CA 1
ATOM 4321 C C . VAL A 1 526 ? -1.397 5.800 -18.916 1.00 95.25 526 VAL A C 1
ATOM 4323 O O . VAL A 1 526 ? -0.731 6.752 -19.326 1.00 95.25 526 VAL A O 1
ATOM 4326 N N . VAL A 1 527 ? -1.018 4.539 -19.068 1.00 96.12 527 VAL A N 1
ATOM 4327 C CA . VAL A 1 527 ? 0.148 4.112 -19.834 1.00 96.12 527 VAL A CA 1
ATOM 4328 C C . VAL A 1 527 ? -0.297 3.319 -21.046 1.00 96.12 527 VAL A C 1
ATOM 4330 O O . VAL A 1 527 ? -1.305 2.624 -20.978 1.00 96.12 527 VAL A O 1
ATOM 4333 N N . ALA A 1 528 ? 0.458 3.384 -22.138 1.00 95.69 528 ALA A N 1
ATOM 4334 C CA . ALA A 1 528 ? 0.223 2.515 -23.281 1.00 95.69 528 ALA A CA 1
ATOM 4335 C C . ALA A 1 528 ? 1.510 2.095 -23.980 1.00 95.69 528 ALA A C 1
ATOM 4337 O O . ALA A 1 528 ? 2.478 2.862 -24.016 1.00 95.69 528 ALA A O 1
ATOM 4338 N N . SER A 1 529 ? 1.511 0.881 -24.531 1.00 92.44 529 SER A N 1
ATOM 4339 C CA . SER A 1 529 ? 2.603 0.360 -25.347 1.00 92.44 529 SER A CA 1
ATOM 4340 C C . SER A 1 529 ? 2.841 1.303 -26.517 1.00 92.44 529 SER A C 1
ATOM 4342 O O . SER A 1 529 ? 1.897 1.661 -27.213 1.00 92.44 529 SER A O 1
ATOM 4344 N N . ARG A 1 530 ? 4.091 1.694 -26.748 1.00 88.94 530 ARG A N 1
ATOM 4345 C CA . ARG A 1 530 ? 4.446 2.644 -27.810 1.00 88.94 530 ARG A CA 1
ATOM 4346 C C . ARG A 1 530 ? 5.161 2.007 -28.996 1.00 88.94 530 ARG A C 1
ATOM 4348 O O . ARG A 1 530 ? 5.688 2.737 -29.816 1.00 88.94 530 ARG A O 1
ATOM 4355 N N . GLU A 1 531 ? 5.289 0.689 -29.045 1.00 81.62 531 GLU A N 1
ATOM 4356 C CA . GLU A 1 531 ? 5.925 -0.035 -30.151 1.00 81.62 531 GLU A CA 1
ATOM 4357 C C . GLU A 1 531 ? 5.382 -1.468 -30.224 1.00 81.62 531 GLU A C 1
ATOM 4359 O O . GLU A 1 531 ? 4.813 -1.970 -29.251 1.00 81.62 531 GLU A O 1
ATOM 4364 N N . LEU A 1 532 ? 5.598 -2.135 -31.361 1.00 81.50 532 LEU A N 1
ATOM 4365 C CA . LEU A 1 532 ? 5.031 -3.454 -31.679 1.00 81.50 532 LEU A CA 1
ATOM 4366 C C . LEU A 1 532 ? 5.443 -4.567 -30.703 1.00 81.50 532 LEU A C 1
ATOM 4368 O O . LEU A 1 532 ? 4.682 -5.496 -30.454 1.00 81.50 532 LEU A O 1
ATOM 4372 N N . THR A 1 533 ? 6.636 -4.471 -30.114 1.00 78.75 533 THR A N 1
ATOM 4373 C CA . THR A 1 533 ? 7.139 -5.452 -29.137 1.00 78.75 533 THR A CA 1
ATOM 4374 C C . THR A 1 533 ? 6.413 -5.368 -27.794 1.00 78.75 533 THR A C 1
ATOM 4376 O O . THR A 1 533 ? 6.533 -6.277 -26.975 1.00 78.75 533 THR A O 1
ATOM 4379 N N . SER A 1 534 ? 5.684 -4.271 -27.546 1.00 85.62 534 SER A N 1
ATOM 4380 C CA . SER A 1 534 ? 5.070 -3.950 -26.256 1.00 85.62 534 SER A CA 1
ATOM 4381 C C . SER A 1 534 ? 6.062 -3.924 -25.083 1.00 85.62 534 SER A C 1
ATOM 4383 O O . SER A 1 534 ? 5.669 -4.110 -23.932 1.00 85.62 534 SER A O 1
ATOM 4385 N N . SER A 1 535 ? 7.349 -3.669 -25.355 1.00 86.12 535 SER A N 1
ATOM 4386 C CA . SER A 1 535 ? 8.403 -3.563 -24.335 1.00 86.12 535 SER A CA 1
ATOM 4387 C C . SER A 1 535 ? 8.556 -2.151 -23.760 1.00 86.12 535 SER A C 1
ATOM 4389 O O . SER A 1 535 ? 9.069 -1.989 -22.651 1.00 86.12 535 SER A O 1
ATOM 4391 N N . LEU A 1 536 ? 8.119 -1.125 -24.494 1.00 88.88 536 LEU A N 1
ATOM 4392 C CA . LEU A 1 536 ? 8.183 0.275 -24.081 1.00 88.88 536 LEU A CA 1
ATOM 4393 C C . LEU A 1 536 ? 6.789 0.870 -23.957 1.00 88.88 536 LEU A C 1
ATOM 4395 O O . LEU A 1 536 ? 5.919 0.622 -24.791 1.00 88.88 536 LEU A O 1
ATOM 4399 N N . TYR A 1 537 ? 6.613 1.719 -22.946 1.00 93.69 537 TYR A N 1
ATOM 4400 C CA . TYR A 1 537 ? 5.350 2.385 -22.654 1.00 93.69 537 TYR A CA 1
ATOM 4401 C C . TYR A 1 537 ? 5.537 3.899 -22.588 1.00 93.69 537 TYR A C 1
ATOM 4403 O O . TYR A 1 537 ? 6.546 4.400 -22.087 1.00 93.69 537 TYR A O 1
ATOM 4411 N N . ALA A 1 538 ? 4.547 4.627 -23.088 1.00 93.06 538 ALA A N 1
ATOM 4412 C CA . ALA A 1 538 ? 4.369 6.047 -22.827 1.00 93.06 538 ALA A CA 1
ATOM 4413 C C . ALA A 1 538 ? 3.340 6.233 -21.708 1.00 93.06 538 ALA A C 1
ATOM 4415 O O . ALA A 1 538 ? 2.476 5.381 -21.523 1.00 93.06 538 ALA A O 1
ATOM 4416 N N . ALA A 1 539 ? 3.439 7.333 -20.961 1.00 92.44 539 ALA A N 1
ATOM 4417 C CA . ALA A 1 539 ? 2.552 7.637 -19.843 1.00 92.44 539 ALA A CA 1
ATOM 4418 C C . ALA A 1 539 ? 1.919 9.024 -19.998 1.00 92.44 539 ALA A C 1
ATOM 4420 O O . ALA A 1 539 ? 2.541 9.954 -20.524 1.00 92.44 539 ALA A O 1
ATOM 4421 N N . ARG A 1 540 ? 0.695 9.160 -19.499 1.00 92.50 540 ARG A N 1
ATOM 4422 C CA . ARG A 1 540 ? -0.011 10.420 -19.276 1.00 92.50 540 ARG A CA 1
ATOM 4423 C C . ARG A 1 540 ? -0.556 10.434 -17.855 1.00 92.50 540 ARG A C 1
ATOM 4425 O O . ARG A 1 540 ? -0.954 9.394 -17.330 1.00 92.50 540 ARG A O 1
ATOM 4432 N N . PHE A 1 541 ? -0.578 11.616 -17.249 1.00 87.69 541 PHE A N 1
ATOM 4433 C CA . PHE A 1 541 ? -1.061 11.830 -15.888 1.00 87.69 541 PHE A CA 1
ATOM 4434 C C . PHE A 1 541 ? -2.092 12.956 -15.885 1.00 87.69 541 PHE A C 1
ATOM 4436 O O . PHE A 1 541 ? -1.924 13.935 -16.607 1.00 87.69 541 PHE A O 1
ATOM 4443 N N . CYS A 1 542 ? -3.135 12.826 -15.070 1.00 82.44 542 CYS A N 1
ATOM 4444 C CA . CYS A 1 542 ? -4.154 13.856 -14.877 1.00 82.44 542 CYS A CA 1
ATOM 4445 C C . CYS A 1 542 ? -4.412 14.038 -13.374 1.00 82.44 542 CYS A C 1
ATOM 4447 O O . CYS A 1 542 ? -4.714 13.075 -12.660 1.00 82.44 542 CYS A O 1
ATOM 4449 N N . GLU A 1 543 ? -4.274 15.274 -12.892 1.00 71.12 543 GLU A N 1
ATOM 4450 C CA . GLU A 1 543 ? -4.601 15.668 -11.520 1.00 71.12 543 GLU A CA 1
ATOM 4451 C C . GLU A 1 543 ? -6.083 16.056 -11.423 1.00 71.12 543 GLU A C 1
ATOM 4453 O O . GLU A 1 543 ? -6.623 16.728 -12.300 1.00 71.12 543 GLU A O 1
ATOM 4458 N N . ARG A 1 544 ? -6.768 15.650 -10.346 1.00 62.06 544 ARG A N 1
ATOM 4459 C CA . ARG A 1 544 ? -8.216 15.871 -10.209 1.00 62.06 544 ARG A CA 1
ATOM 4460 C C . ARG A 1 544 ? -8.598 16.749 -9.036 1.00 62.06 544 ARG A C 1
ATOM 4462 O O . ARG A 1 544 ? -8.824 16.242 -7.939 1.00 62.06 544 ARG A O 1
ATOM 4469 N N . LYS A 1 545 ? -8.808 18.038 -9.290 1.00 49.69 545 LYS A N 1
ATOM 4470 C CA . LYS A 1 545 ? -9.558 18.899 -8.366 1.00 49.69 545 LYS A CA 1
ATOM 4471 C C . LYS A 1 545 ? -11.064 18.661 -8.543 1.00 49.69 545 LYS A C 1
ATOM 4473 O O . LYS A 1 545 ? -11.560 18.559 -9.666 1.00 49.69 545 LYS A O 1
ATOM 4478 N N . LEU A 1 546 ? -11.792 18.509 -7.437 1.00 41.44 546 LEU A N 1
ATOM 4479 C CA . LEU A 1 546 ? -13.251 18.393 -7.446 1.00 41.44 546 LEU A CA 1
ATOM 4480 C C . LEU A 1 546 ? -13.838 19.760 -7.842 1.00 41.44 546 LEU A C 1
ATOM 4482 O O . LEU A 1 546 ? -13.895 20.666 -7.022 1.00 41.44 546 LEU A O 1
ATOM 4486 N N . LEU A 1 547 ? -14.245 19.917 -9.102 1.00 36.34 547 LEU A N 1
ATOM 4487 C CA . LEU A 1 547 ? -15.077 21.038 -9.550 1.00 36.34 547 LEU A CA 1
ATOM 4488 C C . LEU A 1 547 ? -16.548 20.639 -9.388 1.00 36.34 547 LEU A C 1
ATOM 4490 O O . LEU A 1 547 ? -17.018 19.736 -10.086 1.00 36.34 547 LEU A O 1
ATOM 4494 N N . ILE A 1 548 ? -17.246 21.280 -8.449 1.00 38.50 548 ILE A N 1
ATOM 4495 C CA . ILE A 1 548 ? -18.708 21.236 -8.344 1.00 38.50 548 ILE A CA 1
ATOM 4496 C C . ILE A 1 548 ? -19.233 22.389 -9.203 1.00 38.50 548 ILE A C 1
ATOM 4498 O O . ILE A 1 548 ? -18.956 23.547 -8.911 1.00 38.50 548 ILE A O 1
ATOM 4502 N N . ILE A 1 549 ? -19.960 22.068 -10.273 1.00 34.41 549 ILE A N 1
ATOM 4503 C CA . ILE A 1 549 ? -20.704 23.055 -11.062 1.00 34.41 549 ILE A CA 1
ATOM 4504 C C . ILE A 1 549 ? -22.123 23.043 -10.502 1.00 34.41 549 ILE A C 1
ATOM 4506 O O . ILE A 1 549 ? -22.813 22.030 -10.620 1.00 34.41 549 ILE A O 1
ATOM 4510 N N . VAL A 1 550 ? -22.536 24.131 -9.855 1.00 33.25 550 VAL A N 1
ATOM 4511 C CA . VAL A 1 550 ? -23.925 24.313 -9.425 1.00 33.25 550 VAL A CA 1
ATOM 4512 C C . VAL A 1 550 ? -24.625 25.112 -10.523 1.00 33.25 550 VAL A C 1
ATOM 4514 O O . VAL A 1 550 ? -24.216 26.244 -10.775 1.00 33.25 550 VAL A O 1
ATOM 4517 N N . PRO A 1 551 ? -25.638 24.560 -11.210 1.00 32.56 551 PRO A N 1
ATOM 4518 C CA . PRO A 1 551 ? -26.443 25.354 -12.117 1.00 32.56 551 PRO A CA 1
ATOM 4519 C C . PRO A 1 551 ? -27.337 26.270 -11.274 1.00 32.56 551 PRO A C 1
ATOM 4521 O O . PRO A 1 551 ? -28.191 25.799 -10.522 1.00 32.56 551 PRO A O 1
ATOM 4524 N N . HIS A 1 552 ? -27.119 27.577 -11.376 1.00 32.66 552 HIS A N 1
ATOM 4525 C CA . HIS A 1 552 ? -28.122 28.573 -11.020 1.00 32.66 552 HIS A CA 1
ATOM 4526 C C . HIS A 1 552 ? -28.570 29.253 -12.308 1.00 32.66 552 HIS A C 1
ATOM 4528 O O . HIS A 1 552 ? -27.760 29.438 -13.218 1.00 32.66 552 HIS A O 1
ATOM 4534 N N . SER A 1 553 ? -29.868 29.532 -12.396 1.00 46.62 553 SER A N 1
ATOM 4535 C CA . SER A 1 553 ? -30.518 30.125 -13.562 1.00 46.62 553 SER A CA 1
ATOM 4536 C C . SER A 1 553 ? -29.702 31.307 -14.095 1.00 46.62 553 SER A C 1
ATOM 4538 O O . SER A 1 553 ? -29.407 32.251 -13.366 1.00 46.62 553 SER A O 1
ATOM 4540 N N . ASP A 1 554 ? -29.325 31.171 -15.362 1.00 44.12 554 ASP A N 1
ATOM 4541 C CA . ASP A 1 554 ? -28.742 32.160 -16.271 1.00 44.12 554 ASP A CA 1
ATOM 4542 C C . ASP A 1 554 ? -27.238 32.477 -16.218 1.00 44.12 554 ASP A C 1
ATOM 4544 O O . ASP A 1 554 ? -26.746 33.063 -17.179 1.00 44.12 554 ASP A O 1
ATOM 4548 N N . HIS A 1 555 ? -26.444 31.972 -15.260 1.00 35.09 555 HIS A N 1
ATOM 4549 C CA . HIS A 1 555 ? -24.972 32.096 -15.329 1.00 35.09 555 HIS A CA 1
ATOM 4550 C C . HIS A 1 555 ? -24.204 30.890 -14.747 1.00 35.09 555 HIS A C 1
ATOM 4552 O O . HIS A 1 555 ? -24.370 30.508 -13.589 1.00 35.09 555 HIS A O 1
ATOM 4558 N N . ILE A 1 556 ? -23.292 30.312 -15.545 1.00 33.41 556 ILE A N 1
ATOM 4559 C CA . ILE A 1 556 ? -22.337 29.284 -15.094 1.00 33.41 556 ILE A CA 1
ATOM 4560 C C . ILE A 1 556 ? -21.188 29.978 -14.356 1.00 33.41 556 ILE A C 1
ATOM 4562 O O . ILE A 1 556 ? -20.267 30.497 -14.983 1.00 33.41 556 ILE A O 1
ATOM 4566 N N . TYR A 1 557 ? -21.198 29.942 -13.024 1.00 34.81 557 TYR A N 1
ATOM 4567 C CA . TYR A 1 557 ? -20.031 30.324 -12.230 1.00 34.81 557 TYR A CA 1
ATOM 4568 C C . TYR A 1 557 ? -19.206 29.092 -11.836 1.00 34.81 557 TYR A C 1
ATOM 4570 O O . TYR A 1 557 ? -19.712 28.141 -11.238 1.00 34.81 557 TYR A O 1
ATOM 4578 N N . CYS A 1 558 ? -17.907 29.116 -12.142 1.00 33.28 558 CYS A N 1
ATOM 4579 C CA . CYS A 1 558 ? -16.949 28.134 -11.638 1.00 33.28 558 CYS A CA 1
ATOM 4580 C C . CYS A 1 558 ? -16.423 28.591 -10.271 1.00 33.28 558 CYS A C 1
ATOM 4582 O O . CYS A 1 558 ? -15.559 29.461 -10.206 1.00 33.28 558 CYS A O 1
ATOM 4584 N N . PHE A 1 559 ? -16.901 27.985 -9.181 1.00 34.94 559 PHE A N 1
ATOM 4585 C CA . PHE A 1 559 ? -16.348 28.204 -7.841 1.00 34.94 559 PHE A CA 1
ATOM 4586 C C . PHE A 1 559 ? -15.665 26.941 -7.307 1.00 34.94 559 PHE A C 1
ATOM 4588 O O . PHE A 1 559 ? -16.202 25.835 -7.378 1.00 34.94 559 PHE A O 1
ATOM 4595 N N . VAL A 1 560 ? -14.493 27.113 -6.693 1.00 35.12 560 VAL A N 1
ATOM 4596 C CA . VAL A 1 560 ? -13.930 26.133 -5.755 1.00 35.12 560 VAL A CA 1
ATOM 4597 C C . VAL A 1 560 ? -14.608 26.396 -4.406 1.00 35.12 560 VAL A C 1
ATOM 4599 O O . VAL A 1 560 ? -14.165 27.262 -3.660 1.00 35.12 560 VAL A O 1
ATOM 4602 N N . SER A 1 561 ? -15.733 25.732 -4.116 1.00 32.69 561 SER A N 1
ATOM 4603 C CA . SER A 1 561 ? -16.452 25.933 -2.845 1.00 32.69 561 SER A CA 1
ATOM 4604 C C . SER A 1 561 ? -15.673 25.329 -1.662 1.00 32.69 561 SER A C 1
ATOM 4606 O O . SER A 1 561 ? -15.422 24.121 -1.667 1.00 32.69 561 SER A O 1
ATOM 4608 N N . PRO A 1 562 ? -15.334 26.106 -0.611 1.00 33.50 562 PRO A N 1
ATOM 4609 C CA . PRO A 1 562 ? -14.777 25.579 0.636 1.00 33.50 562 PRO A CA 1
ATOM 4610 C C . PRO A 1 562 ? -15.842 24.990 1.579 1.00 33.50 562 PRO A C 1
ATOM 4612 O O . PRO A 1 562 ? -15.495 24.505 2.657 1.00 33.50 562 PRO A O 1
ATOM 4615 N N . THR A 1 563 ? -17.135 25.073 1.246 1.00 30.89 563 THR A N 1
ATOM 4616 C CA . THR A 1 563 ? -18.214 24.957 2.245 1.00 30.89 563 THR A CA 1
ATOM 4617 C C . THR A 1 563 ? -19.134 23.749 2.100 1.00 30.89 563 THR A C 1
ATOM 4619 O O . THR A 1 563 ? -19.891 23.476 3.028 1.00 30.89 563 THR A O 1
ATOM 4622 N N . GLU A 1 564 ? -18.995 22.927 1.058 1.00 30.16 564 GLU A N 1
ATOM 4623 C CA . GLU A 1 564 ? -19.713 21.644 0.956 1.00 30.16 564 GLU A CA 1
ATOM 4624 C C . GLU A 1 564 ? -18.770 20.467 0.707 1.00 30.16 564 GLU A C 1
ATOM 4626 O O . GLU A 1 564 ? -18.899 19.675 -0.223 1.00 30.16 564 GLU A O 1
ATOM 4631 N N . TYR A 1 565 ? -17.814 20.304 1.618 1.00 37.56 565 TYR A N 1
ATOM 4632 C CA . TYR A 1 565 ? -17.222 18.992 1.836 1.00 37.56 565 TYR A CA 1
ATOM 4633 C C . TYR A 1 565 ? -18.311 18.057 2.379 1.00 37.56 565 TYR A C 1
ATOM 4635 O O . TYR A 1 565 ? -18.955 18.410 3.376 1.00 37.56 565 TYR A O 1
ATOM 4643 N N . PRO A 1 566 ? -18.513 16.847 1.821 1.00 32.53 566 PRO A N 1
ATOM 4644 C CA . PRO A 1 566 ? -19.352 15.859 2.475 1.00 32.53 566 PRO A CA 1
ATOM 4645 C C . PRO A 1 566 ? -18.804 15.643 3.887 1.00 32.53 566 PRO A C 1
ATOM 4647 O O . PRO A 1 566 ? -17.678 15.168 4.077 1.00 32.53 566 PRO A O 1
ATOM 4650 N N . LYS A 1 567 ? -19.594 16.031 4.897 1.00 34.81 567 LYS A N 1
ATOM 4651 C CA . LYS A 1 567 ? -19.301 15.788 6.311 1.00 34.81 567 LYS A CA 1
ATOM 4652 C C . LYS A 1 567 ? -19.168 14.268 6.487 1.00 34.81 567 LYS A C 1
ATOM 4654 O O . LYS A 1 567 ? -20.161 13.579 6.674 1.00 34.81 567 LYS A O 1
ATOM 4659 N N . LYS A 1 568 ? -17.925 13.769 6.421 1.00 35.88 568 LYS A N 1
ATOM 4660 C CA . LYS A 1 568 ? -17.495 12.352 6.393 1.00 35.88 568 LYS A CA 1
ATOM 4661 C C . LYS A 1 568 ? -17.690 11.630 5.044 1.00 35.88 568 LYS A C 1
ATOM 4663 O O . LYS A 1 568 ? -18.558 10.776 4.908 1.00 35.88 568 LYS A O 1
ATOM 4668 N N . GLY A 1 569 ? -16.785 11.841 4.088 1.00 38.84 569 GLY A N 1
ATOM 4669 C CA . GLY A 1 569 ? -16.653 10.961 2.918 1.00 38.84 569 GLY A CA 1
ATOM 4670 C C . GLY A 1 569 ? -15.418 11.294 2.086 1.00 38.84 569 GLY A C 1
ATOM 4671 O O . GLY A 1 569 ? -15.117 12.461 1.884 1.00 38.84 569 GLY A O 1
ATOM 4672 N N . ARG A 1 570 ? -14.661 10.285 1.644 1.00 45.16 570 ARG A N 1
ATOM 4673 C CA . ARG A 1 570 ? -13.507 10.466 0.747 1.00 45.16 570 ARG A CA 1
ATOM 4674 C C . ARG A 1 570 ? -13.980 11.072 -0.583 1.00 45.16 570 ARG A C 1
ATOM 4676 O O . ARG A 1 570 ? -14.878 10.507 -1.196 1.00 45.16 570 ARG A O 1
ATOM 4683 N N . CYS A 1 571 ? -13.326 12.125 -1.074 1.00 46.59 571 CYS A N 1
ATOM 4684 C CA . CYS A 1 571 ? -13.419 12.547 -2.478 1.00 46.59 571 CYS A CA 1
ATOM 4685 C C . CYS A 1 571 ? -12.559 11.624 -3.364 1.00 46.59 571 CYS A C 1
ATOM 4687 O O . CYS A 1 571 ? -11.600 12.059 -3.994 1.00 46.59 571 CYS A O 1
ATOM 4689 N N . SER A 1 572 ? -12.844 10.321 -3.352 1.00 56.38 572 SER A N 1
ATOM 4690 C CA . SER A 1 572 ? -12.227 9.352 -4.262 1.00 56.38 572 SER A CA 1
ATOM 4691 C C . SER A 1 572 ? -13.074 9.274 -5.529 1.00 56.38 572 SER A C 1
ATOM 4693 O O . SER A 1 572 ? -14.1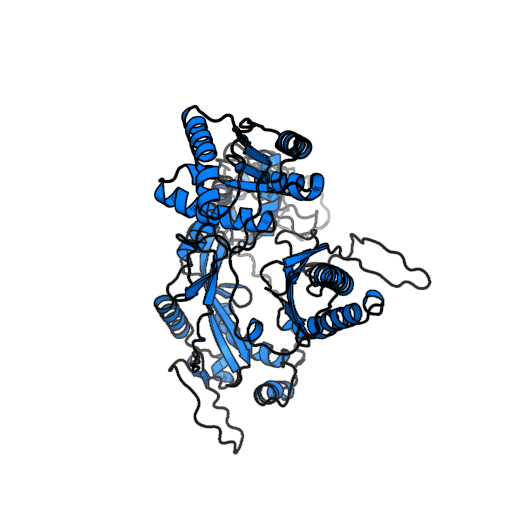66 8.706 -5.505 1.00 56.38 572 SER A O 1
ATOM 4695 N N . ILE A 1 573 ? -12.607 9.891 -6.617 1.00 65.19 573 ILE A N 1
ATOM 4696 C CA . ILE A 1 573 ? -13.268 9.819 -7.927 1.00 65.19 573 ILE A CA 1
ATOM 4697 C C . ILE A 1 573 ? -12.549 8.773 -8.776 1.00 65.19 573 ILE A C 1
ATOM 4699 O O . ILE A 1 573 ? -11.453 9.037 -9.267 1.00 65.19 573 ILE A O 1
ATOM 4703 N N . GLU A 1 574 ? -13.200 7.630 -8.983 1.00 76.44 574 GLU A N 1
ATOM 4704 C CA . GLU A 1 574 ? -12.629 6.477 -9.695 1.00 76.44 574 GLU A CA 1
ATOM 4705 C C . GLU A 1 574 ? -12.597 6.646 -11.229 1.00 76.44 574 GLU A C 1
ATOM 4707 O O . GLU A 1 574 ? -11.713 6.131 -11.899 1.00 76.44 574 GLU A O 1
ATOM 4712 N N . ILE A 1 575 ? -13.553 7.385 -11.806 1.00 82.06 575 ILE A N 1
ATOM 4713 C CA . ILE A 1 575 ? -13.788 7.438 -13.268 1.00 82.06 575 ILE A CA 1
ATOM 4714 C C . ILE A 1 575 ? -12.857 8.434 -13.949 1.00 82.06 575 ILE A C 1
ATOM 4716 O O . ILE A 1 575 ? -13.040 9.622 -13.712 1.00 82.06 575 ILE A O 1
ATOM 4720 N N . ILE A 1 576 ? -11.952 8.056 -14.843 1.00 84.44 576 ILE A N 1
ATOM 4721 C CA . ILE A 1 576 ? -10.986 8.974 -15.482 1.00 84.44 576 ILE A CA 1
ATOM 4722 C C . ILE A 1 576 ? -11.702 10.019 -16.378 1.00 84.44 576 ILE A C 1
ATOM 4724 O O . ILE A 1 576 ? -12.440 9.686 -17.307 1.00 84.44 576 ILE A O 1
ATOM 4728 N N . LYS A 1 577 ? -11.549 11.325 -16.077 1.00 79.69 577 LYS A N 1
ATOM 4729 C CA . LYS A 1 577 ? -12.299 12.400 -16.773 1.00 79.69 577 LYS A CA 1
ATOM 4730 C C . LYS A 1 577 ? -11.720 12.748 -18.145 1.00 79.69 577 LYS A C 1
ATOM 4732 O O . LYS A 1 577 ? -12.507 12.868 -19.067 1.00 79.69 577 LYS A O 1
ATOM 4737 N N . GLU A 1 578 ? -10.408 12.881 -18.272 1.00 84.56 578 GLU A N 1
ATOM 4738 C CA . GLU A 1 578 ? -9.745 13.272 -19.530 1.00 84.56 578 GLU A CA 1
ATOM 4739 C C . GLU A 1 578 ? -9.141 12.065 -20.259 1.00 84.56 578 GLU A C 1
ATOM 4741 O O . GLU A 1 578 ? -8.078 12.151 -20.873 1.00 84.56 578 GLU A O 1
ATOM 4746 N N . LEU A 1 579 ? -9.785 10.902 -20.123 1.00 90.81 579 LEU A N 1
ATOM 4747 C CA . LEU A 1 579 ? -9.283 9.658 -20.699 1.00 90.81 579 LEU A CA 1
ATOM 4748 C C . LEU A 1 579 ? -9.187 9.739 -22.225 1.00 90.81 579 LEU A C 1
ATOM 4750 O O . LEU A 1 579 ? -8.237 9.230 -22.799 1.00 90.81 579 LEU A O 1
ATOM 4754 N N . ASP A 1 580 ? -10.145 10.408 -22.855 1.00 91.19 580 ASP A N 1
ATOM 4755 C CA . ASP A 1 580 ? -10.192 10.706 -24.282 1.00 91.19 580 ASP A CA 1
ATOM 4756 C C . ASP A 1 580 ? -8.901 11.392 -24.764 1.00 91.19 580 ASP A C 1
ATOM 4758 O O . ASP A 1 580 ? -8.188 10.847 -25.607 1.00 91.19 580 ASP A O 1
ATOM 4762 N N . LYS A 1 581 ? -8.526 12.521 -24.146 1.00 90.69 581 LYS A N 1
ATOM 4763 C CA . LYS A 1 581 ? -7.301 13.266 -24.491 1.00 90.69 581 LYS A CA 1
ATOM 4764 C C . LYS A 1 581 ? -6.038 12.440 -24.255 1.00 90.69 581 LYS A C 1
ATOM 4766 O O . LYS A 1 581 ? -5.122 12.445 -25.072 1.00 90.69 581 LYS A O 1
ATOM 4771 N N . MET A 1 582 ? -5.984 11.718 -23.131 1.00 93.06 582 MET A N 1
ATOM 4772 C CA . MET A 1 582 ? -4.839 10.864 -22.796 1.00 93.06 582 MET A CA 1
ATOM 4773 C C . MET A 1 582 ? -4.671 9.734 -23.817 1.00 93.06 582 MET A C 1
ATOM 4775 O O . MET A 1 582 ? -3.545 9.425 -24.200 1.00 93.06 582 MET A O 1
ATOM 4779 N N . VAL A 1 583 ? -5.774 9.124 -24.260 1.00 94.69 583 VAL A N 1
ATOM 4780 C CA . VAL A 1 583 ? -5.772 8.063 -25.275 1.00 94.69 583 VAL A CA 1
ATOM 4781 C C . VAL A 1 583 ? -5.362 8.616 -26.635 1.00 94.69 583 VAL A C 1
ATOM 4783 O O . VAL A 1 583 ? -4.501 8.018 -27.271 1.00 94.69 583 VAL A O 1
ATOM 4786 N N . GLU A 1 584 ? -5.895 9.765 -27.054 1.00 93.69 584 GLU A N 1
ATOM 4787 C CA . GLU A 1 584 ? -5.527 10.421 -28.317 1.00 93.69 584 GLU A CA 1
ATOM 4788 C C . GLU A 1 584 ? -4.017 10.695 -28.402 1.00 93.69 584 GLU A C 1
ATOM 4790 O O . GLU A 1 584 ? -3.352 10.329 -29.371 1.00 93.69 584 GLU A O 1
ATOM 4795 N N . ASP A 1 585 ? -3.445 11.261 -27.342 1.00 92.75 585 ASP A N 1
ATOM 4796 C CA . ASP A 1 585 ? -2.009 11.500 -27.238 1.00 92.75 585 ASP A CA 1
ATOM 4797 C C . ASP A 1 585 ? -1.178 10.218 -27.328 1.00 92.75 585 ASP A C 1
ATOM 4799 O O . ASP A 1 585 ? -0.119 10.191 -27.960 1.00 92.75 585 ASP A O 1
ATOM 4803 N N . LEU A 1 586 ? -1.629 9.150 -26.670 1.00 95.06 586 LEU A N 1
ATOM 4804 C CA . LEU A 1 586 ? -0.936 7.868 -26.690 1.00 95.06 586 LEU A CA 1
ATOM 4805 C C . LEU A 1 586 ? -1.016 7.226 -28.082 1.00 95.06 586 LEU A C 1
ATOM 4807 O O . LEU A 1 586 ? 0.000 6.716 -28.554 1.00 95.06 586 LEU A O 1
ATOM 4811 N N . LEU A 1 587 ? -2.159 7.326 -28.770 1.00 93.81 587 LEU A N 1
ATOM 4812 C CA . LEU A 1 587 ? -2.319 6.882 -30.159 1.00 93.81 587 LEU A CA 1
ATOM 4813 C C . LEU A 1 587 ? -1.350 7.612 -31.098 1.00 93.81 587 LEU A C 1
ATOM 4815 O O . LEU A 1 587 ? -0.680 6.960 -31.896 1.00 93.81 587 LEU A O 1
ATOM 4819 N N . ARG A 1 588 ? -1.181 8.935 -30.948 1.00 91.75 588 ARG A N 1
ATOM 4820 C CA . ARG A 1 588 ? -0.172 9.699 -31.709 1.00 91.75 588 ARG A CA 1
ATOM 4821 C C . ARG A 1 588 ? 1.246 9.198 -31.454 1.00 91.75 588 ARG A C 1
ATOM 4823 O O . ARG A 1 588 ? 2.031 9.055 -32.388 1.00 91.75 588 ARG A O 1
ATOM 4830 N N . VAL A 1 589 ? 1.584 8.920 -30.193 1.00 91.62 589 VAL A N 1
ATOM 4831 C CA . VAL A 1 589 ? 2.908 8.394 -29.831 1.00 91.62 589 VAL A CA 1
ATOM 4832 C C . VAL A 1 589 ? 3.153 7.020 -30.459 1.00 91.62 589 VAL A C 1
ATOM 4834 O O . VAL A 1 589 ? 4.278 6.759 -30.876 1.00 91.62 589 VAL A O 1
ATOM 4837 N N . PHE A 1 590 ? 2.130 6.164 -30.529 1.00 89.81 590 PHE A N 1
ATOM 4838 C CA . PHE A 1 590 ? 2.211 4.858 -31.183 1.00 89.81 590 PHE A CA 1
ATOM 4839 C C . PHE A 1 590 ? 2.351 4.983 -32.705 1.00 89.81 590 PHE A C 1
ATOM 4841 O O . PHE A 1 590 ? 3.224 4.348 -33.289 1.00 89.81 590 PHE A O 1
ATOM 4848 N N . ALA A 1 591 ? 1.556 5.841 -33.347 1.00 89.62 591 ALA A N 1
ATOM 4849 C CA . ALA A 1 591 ? 1.659 6.079 -34.785 1.00 89.62 591 ALA A CA 1
ATOM 4850 C C . ALA A 1 591 ? 3.047 6.620 -35.166 1.00 89.62 591 ALA A C 1
ATOM 4852 O O . ALA A 1 591 ? 3.673 6.124 -36.100 1.00 89.62 591 ALA A O 1
ATOM 4853 N N . GLY A 1 592 ? 3.587 7.569 -34.393 1.00 89.06 592 GLY A N 1
ATOM 4854 C CA . GLY A 1 592 ? 4.908 8.152 -34.647 1.00 89.06 592 GLY A CA 1
ATOM 4855 C C . GLY A 1 592 ? 6.077 7.161 -34.557 1.00 89.06 592 GLY A C 1
ATOM 4856 O O . GLY A 1 592 ? 7.124 7.394 -35.153 1.00 89.06 592 GLY A O 1
ATOM 4857 N N . THR A 1 593 ? 5.927 6.051 -33.833 1.00 84.62 593 THR A N 1
ATOM 4858 C CA . THR A 1 593 ? 6.940 4.981 -33.735 1.00 84.62 593 THR A CA 1
ATOM 4859 C C . THR A 1 593 ? 6.651 3.793 -34.647 1.00 84.62 593 THR A C 1
ATOM 4861 O O . THR A 1 593 ? 7.551 2.994 -34.898 1.00 84.62 593 THR A O 1
ATOM 4864 N N . CYS A 1 594 ? 5.421 3.672 -35.144 1.00 83.94 594 CYS A N 1
ATOM 4865 C CA . CYS A 1 594 ? 4.968 2.589 -36.010 1.00 83.94 594 CYS A CA 1
ATOM 4866 C C . CYS A 1 594 ? 4.712 3.087 -37.439 1.00 83.94 594 CYS A C 1
ATOM 4868 O O . CYS A 1 594 ? 3.741 2.671 -38.055 1.00 83.94 594 CYS A O 1
ATOM 4870 N N . ASN A 1 595 ? 5.562 3.971 -37.979 1.00 84.31 595 ASN A N 1
ATOM 4871 C CA . ASN A 1 595 ? 5.489 4.468 -39.365 1.00 84.31 595 ASN A CA 1
ATOM 4872 C C . ASN A 1 595 ? 4.111 5.031 -39.774 1.00 84.31 595 ASN A C 1
ATOM 4874 O O . ASN A 1 595 ? 3.661 4.822 -40.896 1.00 84.31 595 ASN A O 1
ATOM 4878 N N . GLY A 1 596 ? 3.423 5.710 -38.856 1.00 84.12 596 GLY A N 1
ATOM 4879 C CA . GLY A 1 596 ? 2.093 6.282 -39.074 1.00 84.12 596 GLY A CA 1
ATOM 4880 C C . GLY A 1 596 ? 0.930 5.309 -38.858 1.00 84.12 596 GLY A C 1
ATOM 4881 O O . GLY A 1 596 ? -0.212 5.752 -38.793 1.00 84.12 596 GLY A O 1
ATOM 4882 N N . TYR A 1 597 ? 1.184 4.007 -38.684 1.00 84.31 597 TYR A N 1
ATOM 4883 C CA . TYR A 1 597 ? 0.119 3.028 -38.471 1.00 84.31 597 TYR A CA 1
ATOM 4884 C C . TYR A 1 597 ? -0.502 3.141 -37.076 1.00 84.31 597 TYR A C 1
ATOM 4886 O O . TYR A 1 597 ? 0.186 3.187 -36.053 1.00 84.31 597 TYR A O 1
ATOM 4894 N N . LEU A 1 598 ? -1.831 3.113 -37.044 1.00 88.25 598 LEU A N 1
ATOM 4895 C CA . LEU A 1 598 ? -2.635 3.066 -35.827 1.00 88.25 598 LEU A CA 1
ATOM 4896 C C . LEU A 1 598 ? -2.952 1.618 -35.433 1.00 88.25 598 LEU A C 1
ATOM 4898 O O . LEU A 1 598 ? -3.006 0.740 -36.299 1.00 88.25 598 LEU A O 1
ATOM 4902 N N . PRO A 1 599 ? -3.196 1.342 -34.141 1.00 88.38 599 PRO A N 1
ATOM 4903 C CA . PRO A 1 599 ? -3.638 0.023 -33.723 1.00 88.38 599 PRO A CA 1
ATOM 4904 C C . PRO A 1 599 ? -5.070 -0.237 -34.191 1.00 88.38 599 PRO A C 1
ATOM 4906 O O . PRO A 1 599 ? -5.934 0.633 -34.110 1.00 88.38 599 PRO A O 1
ATOM 4909 N N . ASN A 1 600 ? -5.351 -1.467 -34.606 1.00 87.44 600 ASN A N 1
ATOM 4910 C CA . ASN A 1 600 ? -6.715 -1.917 -34.890 1.00 87.44 600 ASN A CA 1
ATOM 4911 C C . ASN A 1 600 ? -7.370 -2.618 -33.693 1.00 87.44 600 ASN A C 1
ATOM 4913 O O . ASN A 1 600 ? -8.586 -2.808 -33.677 1.00 87.44 600 ASN A O 1
ATOM 4917 N N . LYS A 1 601 ? -6.581 -2.978 -32.672 1.00 89.25 601 LYS A N 1
ATOM 4918 C CA . LYS A 1 601 ? -7.059 -3.601 -31.437 1.00 89.25 601 LYS A CA 1
ATOM 4919 C C . LYS A 1 601 ? -6.444 -2.908 -30.226 1.00 89.25 601 LYS A C 1
ATOM 4921 O O . LYS A 1 601 ? -5.227 -2.814 -30.092 1.00 89.25 601 LYS A O 1
ATOM 4926 N N . ILE A 1 602 ? -7.298 -2.463 -29.307 1.00 91.88 602 ILE A N 1
ATOM 4927 C CA . ILE A 1 602 ? -6.892 -1.875 -28.027 1.00 91.88 602 ILE A CA 1
ATOM 4928 C C . ILE A 1 602 ? -7.225 -2.855 -26.904 1.00 91.88 602 ILE A C 1
ATOM 4930 O O . ILE A 1 602 ? -8.368 -3.289 -26.767 1.00 91.88 602 ILE A O 1
ATOM 4934 N N . VAL A 1 603 ? -6.231 -3.172 -26.076 1.00 93.38 603 VAL A N 1
ATOM 4935 C CA . VAL A 1 603 ? -6.406 -3.964 -24.853 1.00 93.38 603 VAL A CA 1
ATOM 4936 C C . VAL A 1 603 ? -6.219 -3.037 -23.660 1.00 93.38 603 VAL A C 1
ATOM 4938 O O . VAL A 1 603 ? -5.117 -2.550 -23.433 1.00 93.38 603 VAL A O 1
ATOM 4941 N N . PHE A 1 604 ? -7.284 -2.777 -22.902 1.00 94.31 604 PHE A N 1
ATOM 4942 C CA . PHE A 1 604 ? -7.274 -1.796 -21.815 1.00 94.31 604 PHE A CA 1
ATOM 4943 C C . PHE A 1 604 ? -7.376 -2.469 -20.442 1.00 94.31 604 PHE A C 1
ATOM 4945 O O . PHE A 1 604 ? -8.431 -2.982 -20.067 1.00 94.31 604 PHE A O 1
ATOM 4952 N N . TYR A 1 605 ? -6.283 -2.454 -19.679 1.00 95.31 605 TYR A N 1
ATOM 4953 C CA . TYR A 1 605 ? -6.239 -2.940 -18.301 1.00 95.31 605 TYR A CA 1
ATOM 4954 C C . TYR A 1 605 ? -6.529 -1.793 -17.326 1.00 95.31 605 TYR A C 1
ATOM 4956 O O . TYR A 1 605 ? -5.716 -0.883 -17.172 1.00 95.31 605 TYR A O 1
ATOM 4964 N N . ARG A 1 606 ? -7.678 -1.839 -16.645 1.00 92.25 606 ARG A N 1
ATOM 4965 C CA . ARG A 1 606 ? -8.078 -0.854 -15.627 1.00 92.25 606 ARG A CA 1
ATOM 4966 C C . ARG A 1 606 ? -7.949 -1.460 -14.226 1.00 92.25 606 ARG A C 1
ATOM 4968 O O . ARG A 1 606 ? -8.695 -2.378 -13.895 1.00 92.25 606 ARG A O 1
ATOM 4975 N N . ASP A 1 607 ? -7.013 -0.956 -13.425 1.00 90.12 607 ASP A N 1
ATOM 4976 C CA . ASP A 1 607 ? -6.736 -1.452 -12.066 1.00 90.12 607 ASP A CA 1
ATOM 4977 C C . ASP A 1 607 ? -7.593 -0.753 -10.993 1.00 90.12 607 ASP A C 1
ATOM 4979 O O . ASP A 1 607 ? -8.083 0.347 -11.202 1.00 90.12 607 ASP A O 1
ATOM 4983 N N . GLY A 1 608 ? -7.808 -1.369 -9.833 1.00 83.00 608 GLY A N 1
ATOM 4984 C CA . GLY A 1 608 ? -8.403 -0.683 -8.674 1.00 83.00 608 GLY A CA 1
ATOM 4985 C C . GLY A 1 608 ? -9.910 -0.382 -8.730 1.00 83.00 608 GLY A C 1
ATOM 4986 O O . GLY A 1 608 ? -10.441 0.224 -7.801 1.00 83.00 608 GLY A O 1
ATOM 4987 N N . VAL A 1 609 ? -10.636 -0.834 -9.759 1.00 82.56 609 VAL A N 1
ATOM 4988 C CA . VAL A 1 609 ? -12.086 -0.593 -9.864 1.00 82.56 609 VAL A CA 1
ATOM 4989 C C . VAL A 1 609 ? -12.875 -1.598 -9.030 1.00 82.56 609 VAL A C 1
ATOM 4991 O O . VAL A 1 609 ? -13.006 -2.770 -9.383 1.00 82.56 609 VAL A O 1
ATOM 4994 N N . ASP A 1 610 ? -13.476 -1.111 -7.945 1.00 75.62 610 ASP A N 1
ATOM 4995 C CA . ASP A 1 610 ? -14.421 -1.888 -7.143 1.00 75.62 610 ASP A CA 1
ATOM 4996 C C . ASP A 1 610 ? -15.677 -2.275 -7.953 1.00 75.62 610 ASP A C 1
ATOM 4998 O O . ASP A 1 610 ? -16.216 -1.479 -8.728 1.00 75.62 610 ASP A O 1
ATOM 5002 N N . GLU A 1 611 ? -16.250 -3.449 -7.664 1.00 73.00 611 GLU A N 1
ATOM 5003 C CA . GLU A 1 611 ? -17.507 -3.956 -8.258 1.00 73.00 611 GLU A CA 1
ATOM 5004 C C . GLU A 1 611 ? -18.663 -2.938 -8.165 1.00 73.00 611 GLU A C 1
ATOM 5006 O O . GLU A 1 611 ? -19.521 -2.845 -9.042 1.00 73.00 611 GLU A O 1
ATOM 5011 N N . GLY A 1 612 ? -18.658 -2.109 -7.114 1.00 71.12 612 GLY A N 1
ATOM 5012 C CA . GLY A 1 612 ? -19.618 -1.028 -6.906 1.00 71.12 612 GLY A CA 1
ATOM 5013 C C . GLY A 1 612 ? -19.636 0.033 -8.016 1.00 71.12 612 GLY A C 1
ATOM 5014 O O . GLY A 1 612 ? -20.692 0.627 -8.263 1.00 71.12 612 GLY A O 1
ATOM 5015 N N . HIS A 1 613 ? -18.489 0.250 -8.664 1.00 75.44 613 HIS A N 1
ATOM 5016 C CA . HIS A 1 613 ? -18.229 1.291 -9.659 1.00 75.44 613 HIS A CA 1
ATOM 5017 C C . HIS A 1 613 ? -18.086 0.749 -11.087 1.00 75.44 613 HIS A C 1
ATOM 5019 O O . HIS A 1 613 ? -18.060 1.552 -12.018 1.00 75.44 613 HIS A O 1
ATOM 5025 N N . PHE A 1 614 ? -18.039 -0.575 -11.269 1.00 80.38 614 PHE A N 1
ATOM 5026 C CA . PHE A 1 614 ? -17.746 -1.217 -12.552 1.00 80.38 614 PHE A CA 1
ATOM 5027 C C . PHE A 1 614 ? -18.645 -0.733 -13.699 1.00 80.38 614 PHE A C 1
ATOM 5029 O O . PHE A 1 614 ? -18.132 -0.269 -14.711 1.00 80.38 614 PHE A O 1
ATOM 5036 N N . GLU A 1 615 ? -19.972 -0.734 -13.528 1.00 80.44 615 GLU A N 1
ATOM 5037 C CA . GLU A 1 615 ? -20.910 -0.259 -14.564 1.00 80.44 615 GLU A CA 1
ATOM 5038 C C . GLU A 1 615 ? -20.693 1.215 -14.929 1.00 80.44 615 GLU A C 1
ATOM 5040 O O . GLU A 1 615 ? -20.744 1.589 -16.100 1.00 80.44 615 GLU A O 1
ATOM 5045 N N . LYS A 1 616 ? -20.401 2.064 -13.933 1.00 80.88 616 LYS A N 1
ATOM 5046 C CA . LYS A 1 616 ? -20.147 3.494 -14.160 1.00 80.88 616 LYS A CA 1
ATOM 5047 C C . LYS A 1 616 ? -18.831 3.726 -14.895 1.00 80.88 616 LYS A C 1
ATOM 5049 O O . LYS A 1 616 ? -18.757 4.639 -15.714 1.00 80.88 616 LYS A O 1
ATOM 5054 N N . VAL A 1 617 ? -17.802 2.940 -14.583 1.00 84.81 617 VAL A N 1
ATOM 5055 C CA . VAL A 1 617 ? -16.509 2.977 -15.275 1.00 84.81 617 VAL A CA 1
ATOM 5056 C C . VAL A 1 617 ? -16.682 2.488 -16.707 1.00 84.81 617 VAL A C 1
ATOM 5058 O O . VAL A 1 617 ? -16.308 3.205 -17.627 1.00 84.81 617 VAL A O 1
ATOM 5061 N N . LEU A 1 618 ? -17.339 1.343 -16.909 1.00 85.69 618 LEU A N 1
ATOM 5062 C CA . LEU A 1 618 ? -17.599 0.781 -18.231 1.00 85.69 618 LEU A CA 1
ATOM 5063 C C . LEU A 1 618 ? -18.361 1.771 -19.123 1.00 85.69 618 LEU A C 1
ATOM 5065 O O . LEU A 1 618 ? -17.923 2.052 -20.232 1.00 85.69 618 LEU A O 1
ATOM 5069 N N . GLY A 1 619 ? -19.461 2.348 -18.627 1.00 85.19 619 GLY A N 1
ATOM 5070 C CA . GLY A 1 619 ? -20.275 3.288 -19.399 1.00 85.19 619 GLY A CA 1
ATOM 5071 C C . GLY A 1 619 ? -19.568 4.606 -19.735 1.00 85.19 619 GLY A C 1
ATOM 5072 O O . GLY A 1 619 ? -19.806 5.164 -20.799 1.00 85.19 619 GLY A O 1
ATOM 5073 N N . ASN A 1 620 ? -18.685 5.111 -18.869 1.00 87.69 620 ASN A N 1
ATOM 5074 C CA . ASN A 1 620 ? -18.004 6.388 -19.109 1.00 87.69 620 ASN A CA 1
ATOM 5075 C C . ASN A 1 620 ? -16.661 6.227 -19.830 1.00 87.69 620 ASN A C 1
ATOM 5077 O O . ASN A 1 620 ? -16.405 6.904 -20.821 1.00 87.69 620 ASN A O 1
ATOM 5081 N N . GLU A 1 621 ? -15.778 5.365 -19.328 1.00 91.69 621 GLU A N 1
ATOM 5082 C CA . GLU A 1 621 ? -14.400 5.259 -19.817 1.00 91.69 621 GLU A CA 1
ATOM 5083 C C . GLU A 1 621 ? -14.333 4.589 -21.190 1.00 91.69 621 GLU A C 1
ATOM 5085 O O . GLU A 1 621 ? -13.623 5.077 -22.066 1.00 91.69 621 GLU A O 1
ATOM 5090 N N . VAL A 1 622 ? -15.127 3.539 -21.437 1.00 91.25 622 VAL A N 1
ATOM 5091 C CA . VAL A 1 622 ? -15.153 2.887 -22.759 1.00 91.25 622 VAL A CA 1
ATOM 5092 C C . VAL A 1 622 ? -15.663 3.842 -23.834 1.00 91.25 622 VAL A C 1
ATOM 5094 O O . VAL A 1 622 ? -15.129 3.854 -24.942 1.00 91.25 622 VAL A O 1
ATOM 5097 N N . ASN A 1 623 ? -16.665 4.664 -23.518 1.00 90.44 623 ASN A N 1
ATOM 5098 C CA . ASN A 1 623 ? -17.169 5.661 -24.460 1.00 90.44 623 ASN A CA 1
ATOM 5099 C C . ASN A 1 623 ? -16.106 6.717 -24.782 1.00 90.44 623 ASN A C 1
ATOM 5101 O O . ASN A 1 623 ? -15.899 6.999 -25.956 1.00 90.44 623 ASN A O 1
ATOM 5105 N N . LYS A 1 624 ? -15.337 7.183 -23.794 1.00 92.00 624 LYS A N 1
ATOM 5106 C CA . LYS A 1 624 ? -14.214 8.110 -24.026 1.00 92.00 624 LYS A CA 1
ATOM 5107 C C . LYS A 1 624 ? -13.092 7.519 -24.865 1.00 92.00 624 LYS A C 1
ATOM 5109 O O . LYS A 1 624 ? -12.535 8.203 -25.715 1.00 92.00 624 LYS A O 1
ATOM 5114 N N . ILE A 1 625 ? -12.774 6.239 -24.664 1.00 93.44 625 ILE A N 1
ATOM 5115 C CA . ILE A 1 625 ? -11.812 5.532 -25.520 1.00 93.44 625 ILE A CA 1
ATOM 5116 C C . ILE A 1 625 ? -12.331 5.504 -26.964 1.00 93.44 625 ILE A C 1
ATOM 5118 O O . ILE A 1 625 ? -11.583 5.803 -27.892 1.00 93.44 625 ILE A O 1
ATOM 5122 N N . LYS A 1 626 ? -13.620 5.195 -27.168 1.00 91.75 626 LYS A N 1
ATOM 5123 C CA . LYS A 1 626 ? -14.248 5.206 -28.500 1.00 91.75 626 LYS A CA 1
ATOM 5124 C C . LYS A 1 626 ? -14.275 6.601 -29.124 1.00 91.75 626 LYS A C 1
ATOM 5126 O O . LYS A 1 626 ? -14.067 6.710 -30.325 1.00 91.75 626 LYS A O 1
ATOM 5131 N N . GLU A 1 627 ? -14.534 7.643 -28.341 1.00 90.12 627 GLU A N 1
ATOM 5132 C CA . GLU A 1 627 ? -14.496 9.041 -28.787 1.00 90.12 627 GLU A CA 1
ATOM 5133 C C . GLU A 1 627 ? -13.091 9.439 -29.243 1.00 90.12 627 GLU A C 1
ATOM 5135 O O . GLU A 1 627 ? -12.946 9.953 -30.349 1.00 90.12 627 GLU A O 1
ATOM 5140 N N . ALA A 1 628 ? -12.053 9.101 -28.471 1.00 91.31 628 ALA A N 1
ATOM 5141 C CA . ALA A 1 628 ? -10.662 9.316 -28.872 1.00 91.31 628 ALA A CA 1
ATOM 5142 C C . ALA A 1 628 ? -10.316 8.588 -30.180 1.00 91.31 628 ALA A C 1
ATOM 5144 O O . ALA A 1 628 ? -9.671 9.157 -31.053 1.00 91.31 628 ALA A O 1
ATOM 5145 N N . CYS A 1 629 ? -10.809 7.357 -30.358 1.00 90.12 629 CYS A N 1
ATOM 5146 C CA . CYS A 1 629 ? -10.624 6.583 -31.592 1.00 90.12 629 CYS A CA 1
ATOM 5147 C C . CYS A 1 629 ? -11.443 7.103 -32.789 1.00 90.12 629 CYS A C 1
ATOM 5149 O O . CYS A 1 629 ? -11.247 6.637 -33.906 1.00 90.12 629 CYS A O 1
ATOM 5151 N N . ARG A 1 630 ? -12.390 8.022 -32.575 1.00 86.88 630 ARG A N 1
ATOM 5152 C CA . ARG A 1 630 ? -13.182 8.671 -33.635 1.00 86.88 630 ARG A CA 1
ATOM 5153 C C . ARG A 1 630 ? -12.734 10.104 -33.903 1.00 86.88 630 ARG A C 1
ATOM 5155 O O . ARG A 1 630 ? -13.281 10.743 -34.800 1.00 86.88 630 ARG A O 1
ATOM 5162 N N . SER A 1 631 ? -11.816 10.638 -33.099 1.00 78.88 631 SER A N 1
ATOM 5163 C CA . SER A 1 631 ? -11.415 12.034 -33.210 1.00 78.88 631 SER A CA 1
ATOM 5164 C C . SER A 1 631 ? -10.713 12.284 -34.553 1.00 78.88 631 SER A C 1
ATOM 5166 O O . SER A 1 631 ? -10.068 11.400 -35.124 1.00 78.88 631 SER A O 1
ATOM 5168 N N . LYS A 1 632 ? -10.877 13.503 -35.085 1.00 55.81 632 LYS A N 1
ATOM 5169 C CA . LYS A 1 632 ? -10.489 13.897 -36.456 1.00 55.81 632 LYS A CA 1
ATOM 5170 C C . LYS A 1 632 ? -8.992 13.747 -36.779 1.00 55.81 632 LYS A C 1
ATOM 5172 O O . LYS A 1 632 ? -8.601 13.922 -37.927 1.00 55.81 632 LYS A O 1
ATOM 5177 N N . PHE A 1 633 ? -8.146 13.428 -35.802 1.00 59.22 633 PHE A N 1
ATOM 5178 C CA . PHE A 1 633 ? -6.719 13.184 -36.026 1.00 59.22 633 PHE A CA 1
ATOM 5179 C C . PHE A 1 633 ? -6.425 11.838 -36.704 1.00 59.22 633 PHE A C 1
ATOM 5181 O O . PHE A 1 633 ? -5.309 11.640 -37.166 1.00 59.22 633 PHE A O 1
ATOM 5188 N N . LEU A 1 634 ? -7.401 10.926 -36.765 1.00 56.47 634 LEU A N 1
ATOM 5189 C CA . LEU A 1 634 ? -7.262 9.591 -37.365 1.00 56.47 634 LEU A CA 1
ATOM 5190 C C . LEU A 1 634 ? -7.802 9.529 -38.809 1.00 56.47 634 LEU A C 1
ATOM 5192 O O . LEU A 1 634 ? -7.825 8.459 -39.407 1.00 56.47 634 LEU A O 1
ATOM 5196 N N . SER A 1 635 ? -8.278 10.661 -39.343 1.00 44.50 635 SER A N 1
ATOM 5197 C CA . SER A 1 635 ? -8.897 10.793 -40.672 1.00 44.50 635 SER A CA 1
ATOM 5198 C C . SER A 1 635 ? -8.023 11.512 -41.714 1.00 44.50 635 SER A C 1
ATOM 5200 O O . SER A 1 635 ? -8.551 11.899 -42.754 1.00 44.50 635 SER A O 1
ATOM 5202 N N . CYS A 1 636 ? -6.726 11.698 -41.442 1.00 35.75 636 CYS A N 1
ATOM 5203 C CA . CYS A 1 636 ? -5.744 12.223 -42.399 1.00 35.75 636 CYS A CA 1
ATOM 5204 C C . CYS A 1 636 ? -4.732 11.148 -42.785 1.00 35.75 636 CYS A C 1
ATOM 5206 O O . CYS A 1 636 ? -4.194 10.508 -41.852 1.00 35.75 636 CYS A O 1
#

Foldseek 3Di:
DDDPPPDDDDDDDDDDPDDPVLLCVLVCVLVVVDPDDSVVNQVVVFCLLCVVQVVQFQDDPQWTFHPPDDFCDLQQQKGKTKTKGWGWDQDNLGIAIEIFIDMFMWGHKDQQQVNLCRNVVHNCLVHDDPVRQVVVCVQQQQFWKWFQLDPDIDIFGFHGWAFFQQPDWDFDDDPDPDDPDDPDPRDTDGNQVCCCPPRVDHDPRSRYTWTFRDDPDPPDTDTHRSRRMIGDTPHTRLDDDDPSSVVVRVVVPDDDPVRRVVVSLVVVVVSPVVPSPSCVVVQNAADDDDEDDDDDDDDDDDDDDDHRYHHYHDDDDDDAFWWKWFADDQDLDIDIDGADPNDDACPQTAANFFEEFEAEAEEEADPDDDPVLVVLSVVCVVCLVVLLVSNPYHYDPPPDHDDHHYDPDPLVVLVVSLVVVGQEYEYEYAPPCVVVVVVCCCNQVVPRVHHYHYDYSVLSVDDPVSVSVVSSVSSCVVRLSSVTFRIFTDDVVLVDDDDPAAQEKEKEKEWDDDSDDDDFWIKIKMWMQQESSSRHIDMDIDTDDDFDFDDDPPDTDTDPDPPDDPPDDDPRDQADDVLLVRLLVSQVSNCVHVVNDGGPHYHYHYPDDDPVCVVVNCVRNVVSNVVSVVDCVNVD